Protein AF-A0AAE5CJ74-F1 (afdb_monomer)

Organism: Rhodococcus hoagii (NCBI:txid43767)

Structure (mmCIF, N/CA/C/O backbone):
data_AF-A0AAE5CJ74-F1
#
_entry.id   AF-A0AAE5CJ74-F1
#
loop_
_atom_site.group_PDB
_atom_site.id
_atom_site.type_symbol
_atom_site.label_atom_id
_atom_site.label_alt_id
_atom_site.label_comp_id
_atom_site.label_asym_id
_atom_site.label_entity_id
_atom_site.label_seq_id
_atom_site.pdbx_PDB_ins_code
_atom_site.Cartn_x
_atom_site.Cartn_y
_atom_site.Cartn_z
_atom_site.occupancy
_atom_site.B_iso_or_equiv
_atom_site.auth_seq_id
_atom_site.auth_comp_id
_atom_site.auth_asym_id
_atom_site.auth_atom_id
_atom_site.pdbx_PDB_model_num
ATOM 1 N N . MET A 1 1 ? -1.514 -23.977 -34.895 1.00 60.97 1 MET A N 1
ATOM 2 C CA . MET A 1 1 ? -0.714 -24.731 -33.903 1.00 60.97 1 MET A CA 1
ATOM 3 C C . MET A 1 1 ? -0.999 -24.120 -32.548 1.00 60.97 1 MET A C 1
ATOM 5 O O . MET A 1 1 ? -1.050 -22.900 -32.485 1.00 60.97 1 MET A O 1
ATOM 9 N N . ASN A 1 2 ? -1.220 -24.934 -31.517 1.00 76.56 2 ASN A N 1
ATOM 10 C CA . ASN A 1 2 ? -1.453 -24.447 -30.155 1.00 76.56 2 ASN A CA 1
ATOM 11 C C . ASN A 1 2 ? -0.167 -24.611 -29.342 1.00 76.56 2 ASN A C 1
ATOM 13 O O . ASN A 1 2 ? 0.556 -25.588 -29.551 1.00 76.56 2 ASN A O 1
ATOM 17 N N . ALA A 1 3 ? 0.101 -23.675 -28.431 1.00 85.88 3 ALA A N 1
ATOM 18 C CA . ALA A 1 3 ? 1.217 -23.802 -27.502 1.00 85.88 3 ALA A CA 1
ATOM 19 C C . ALA A 1 3 ? 1.031 -25.045 -26.611 1.00 85.88 3 ALA A C 1
ATOM 21 O O . ALA A 1 3 ? -0.088 -25.405 -26.243 1.00 85.88 3 ALA A O 1
ATOM 22 N N . ARG A 1 4 ? 2.137 -25.706 -26.266 1.00 88.38 4 ARG A N 1
ATOM 23 C CA . ARG A 1 4 ? 2.196 -26.858 -25.350 1.00 88.38 4 ARG A CA 1
ATOM 24 C C . ARG A 1 4 ? 1.999 -26.452 -23.891 1.00 88.38 4 ARG A C 1
ATOM 26 O O . ARG A 1 4 ? 1.594 -27.284 -23.088 1.00 88.38 4 ARG A O 1
ATOM 33 N N . LEU A 1 5 ? 2.322 -25.205 -23.557 1.00 83.38 5 LEU A N 1
ATOM 34 C CA . LEU A 1 5 ? 2.182 -24.634 -22.225 1.00 83.38 5 LEU A CA 1
ATOM 35 C C . LEU A 1 5 ? 1.714 -23.187 -22.347 1.00 83.38 5 LEU A C 1
ATOM 37 O O . LEU A 1 5 ? 2.268 -22.422 -23.135 1.00 83.38 5 LEU A O 1
ATOM 41 N N . ASP A 1 6 ? 0.725 -22.826 -21.538 1.00 75.88 6 ASP A N 1
ATOM 42 C CA . ASP A 1 6 ? 0.350 -21.437 -21.314 1.00 75.88 6 ASP A CA 1
ATOM 43 C C . ASP A 1 6 ? 1.195 -20.868 -20.164 1.00 75.88 6 ASP A C 1
ATOM 45 O O . ASP A 1 6 ? 0.984 -21.201 -18.995 1.00 75.88 6 ASP A O 1
ATOM 49 N N . PHE A 1 7 ? 2.186 -20.036 -20.499 1.00 69.75 7 PHE A N 1
ATOM 50 C CA . PHE A 1 7 ? 3.044 -19.379 -19.506 1.00 69.75 7 PHE A CA 1
ATOM 51 C C . PHE A 1 7 ? 2.300 -18.327 -18.671 1.00 69.75 7 PHE A C 1
ATOM 53 O O . PHE A 1 7 ? 2.786 -17.952 -17.604 1.00 69.75 7 PHE A O 1
ATOM 60 N N . PHE A 1 8 ? 1.132 -17.872 -19.127 1.00 62.34 8 PHE A N 1
ATOM 61 C CA . PHE A 1 8 ? 0.372 -16.798 -18.497 1.00 62.34 8 PHE A CA 1
ATOM 62 C C . PHE A 1 8 ? -0.742 -17.330 -17.590 1.00 62.34 8 PHE A C 1
ATOM 64 O O . PHE A 1 8 ? -0.982 -16.771 -16.524 1.00 62.34 8 PHE A O 1
ATOM 71 N N . GLY A 1 9 ? -1.368 -18.450 -17.957 1.00 61.50 9 GLY A N 1
ATOM 72 C CA . GLY A 1 9 ? -2.374 -19.134 -17.137 1.00 61.50 9 GLY A CA 1
ATOM 73 C C . GLY A 1 9 ? -1.809 -20.013 -16.012 1.00 61.50 9 GLY A C 1
ATOM 74 O O . GLY A 1 9 ? -2.573 -20.542 -15.205 1.00 61.50 9 GLY A O 1
ATOM 75 N N . ASN A 1 10 ? -0.486 -20.198 -15.932 1.00 76.56 10 ASN A N 1
ATOM 76 C CA . ASN A 1 10 ? 0.162 -21.027 -14.914 1.00 76.56 10 ASN A CA 1
ATOM 77 C C . ASN A 1 10 ? 0.883 -20.174 -13.854 1.00 76.56 10 ASN A C 1
ATOM 79 O O . ASN A 1 10 ? 1.782 -19.403 -14.173 1.00 76.56 10 ASN A O 1
ATOM 83 N N . ALA A 1 11 ? 0.547 -20.366 -12.573 1.00 69.06 11 ALA A N 1
ATOM 84 C CA . ALA A 1 11 ? 1.070 -19.550 -11.470 1.00 69.06 11 ALA A CA 1
ATOM 85 C C . ALA A 1 11 ? 2.607 -19.585 -11.331 1.00 69.06 11 ALA A C 1
ATOM 87 O O . ALA A 1 11 ? 3.240 -18.555 -11.084 1.00 69.06 11 ALA A O 1
ATOM 88 N N . THR A 1 12 ? 3.229 -20.755 -11.508 1.00 78.56 12 THR A N 1
ATOM 89 C CA . THR A 1 12 ? 4.692 -20.894 -11.453 1.00 78.56 12 THR A CA 1
ATOM 90 C C . THR A 1 12 ? 5.348 -20.193 -12.637 1.00 78.56 12 THR A C 1
ATOM 92 O O . THR A 1 12 ? 6.313 -19.449 -12.460 1.00 78.56 12 THR A O 1
ATOM 95 N N . ALA A 1 13 ? 4.802 -20.397 -13.835 1.00 72.31 13 ALA A N 1
ATOM 96 C CA . ALA A 1 13 ? 5.281 -19.785 -15.065 1.00 72.31 13 ALA A CA 1
ATOM 97 C C . ALA A 1 13 ? 5.159 -18.254 -15.037 1.00 72.31 13 ALA A C 1
ATOM 99 O O . ALA A 1 13 ? 6.113 -17.565 -15.397 1.00 72.31 13 ALA A O 1
ATOM 100 N N . ALA A 1 14 ? 4.047 -17.723 -14.524 1.00 66.19 14 ALA A N 1
ATOM 101 C CA . ALA A 1 14 ? 3.830 -16.291 -14.355 1.00 66.19 14 ALA A CA 1
ATOM 102 C C . ALA A 1 14 ? 4.864 -15.676 -13.398 1.00 66.19 14 ALA A C 1
ATOM 104 O O . ALA A 1 14 ? 5.502 -14.675 -13.726 1.00 66.19 14 ALA A O 1
ATOM 105 N N . LYS A 1 15 ? 5.108 -16.316 -12.244 1.00 71.69 15 LYS A N 1
ATOM 106 C CA . LYS A 1 15 ? 6.115 -15.850 -11.277 1.00 71.69 15 LYS A CA 1
ATOM 107 C C . LYS A 1 15 ? 7.536 -15.902 -11.845 1.00 71.69 15 LYS A C 1
ATOM 109 O O . LYS A 1 15 ? 8.309 -14.977 -11.626 1.00 71.69 15 LYS A O 1
ATOM 114 N N . PHE A 1 16 ? 7.886 -16.955 -12.579 1.00 78.31 16 PHE A N 1
ATOM 115 C CA . PHE A 1 16 ? 9.191 -17.061 -13.234 1.00 78.31 16 PHE A CA 1
ATOM 116 C C . PHE A 1 16 ? 9.371 -15.990 -14.320 1.00 78.31 16 PHE A C 1
ATOM 118 O O . PHE A 1 16 ? 10.374 -15.277 -14.324 1.00 78.31 16 PHE A O 1
ATOM 125 N N . THR A 1 17 ? 8.362 -15.817 -15.178 1.00 77.12 17 THR A N 1
ATOM 126 C CA . THR A 1 17 ? 8.355 -14.809 -16.249 1.00 77.12 17 THR A CA 1
ATOM 127 C C . THR A 1 17 ? 8.474 -13.397 -15.683 1.00 77.12 17 THR A C 1
ATOM 129 O O . THR A 1 17 ? 9.204 -12.590 -16.242 1.00 77.12 17 THR A O 1
ATOM 132 N N . LYS A 1 18 ? 7.869 -13.109 -14.521 1.00 73.12 18 LYS A N 1
ATOM 133 C CA . LYS A 1 18 ? 8.045 -11.829 -13.817 1.00 73.12 18 LYS A CA 1
ATOM 134 C C . LYS A 1 18 ? 9.518 -11.496 -13.558 1.00 73.12 18 LYS A C 1
ATOM 136 O O . LYS A 1 18 ? 9.943 -10.390 -13.864 1.00 73.12 18 LYS A O 1
ATOM 141 N N . TYR A 1 19 ? 10.306 -12.433 -13.029 1.00 79.56 19 TYR A N 1
ATOM 142 C CA . TYR A 1 19 ? 11.724 -12.174 -12.747 1.00 79.56 19 TYR A CA 1
ATOM 143 C C . TYR A 1 19 ? 12.553 -11.992 -14.022 1.00 79.56 19 TYR A C 1
ATOM 145 O O . TYR A 1 19 ? 13.453 -11.155 -14.060 1.00 79.56 19 TYR A O 1
ATOM 153 N N . ILE A 1 20 ? 12.220 -12.732 -15.081 1.00 83.06 20 ILE A N 1
ATOM 154 C CA . ILE A 1 20 ? 12.853 -12.570 -16.394 1.00 83.06 20 ILE A CA 1
ATOM 155 C C . ILE A 1 20 ? 12.487 -11.210 -17.012 1.00 83.06 20 ILE A C 1
ATOM 157 O O . ILE A 1 20 ? 13.368 -10.523 -17.526 1.00 83.06 20 ILE A O 1
ATOM 161 N N . ASN A 1 21 ? 11.229 -10.773 -16.908 1.00 79.44 21 ASN A N 1
ATOM 162 C CA . ASN A 1 21 ? 10.794 -9.436 -17.324 1.00 79.44 21 ASN A CA 1
ATOM 163 C C . ASN A 1 21 ? 11.565 -8.345 -16.569 1.00 79.44 21 ASN A C 1
ATOM 165 O O . ASN A 1 21 ? 12.066 -7.412 -17.193 1.00 79.44 21 ASN A O 1
ATOM 169 N N . SER A 1 22 ? 11.728 -8.482 -15.247 1.00 76.25 22 SER A N 1
ATOM 170 C CA . SER A 1 22 ? 12.514 -7.537 -14.444 1.00 76.25 22 SER A CA 1
ATOM 171 C C . SER A 1 22 ? 13.976 -7.464 -14.895 1.00 76.25 22 SER A C 1
ATOM 173 O O . SER A 1 22 ? 14.518 -6.368 -14.999 1.00 76.25 22 SER A O 1
ATOM 175 N N . ALA A 1 23 ? 14.604 -8.598 -15.227 1.00 81.62 23 ALA A N 1
ATOM 176 C CA . ALA A 1 23 ? 15.948 -8.604 -15.809 1.00 81.62 23 ALA A CA 1
ATOM 177 C C . ALA A 1 23 ? 15.987 -7.900 -17.181 1.00 81.62 23 ALA A C 1
ATOM 179 O O . ALA A 1 23 ? 16.937 -7.181 -17.480 1.00 81.62 23 ALA A O 1
ATOM 180 N N . GLY A 1 24 ? 14.936 -8.057 -17.992 1.00 86.31 24 GLY A N 1
ATOM 181 C CA . GLY A 1 24 ? 14.775 -7.348 -19.262 1.00 86.31 24 GLY A CA 1
ATOM 182 C C . GLY A 1 24 ? 14.674 -5.835 -19.111 1.00 86.31 24 GLY A C 1
ATOM 183 O O . GLY A 1 24 ? 15.292 -5.117 -19.894 1.00 86.31 24 GLY A O 1
ATOM 184 N N . LYS A 1 25 ? 13.971 -5.346 -18.081 1.00 81.50 25 LYS A N 1
ATOM 185 C CA . LYS A 1 25 ? 13.860 -3.907 -17.801 1.00 81.50 25 LYS A CA 1
ATOM 186 C C . LYS A 1 25 ? 15.222 -3.263 -17.534 1.00 81.50 25 LYS A C 1
ATOM 188 O O . LYS A 1 25 ? 15.514 -2.223 -18.107 1.00 81.50 25 LYS A O 1
ATOM 193 N N . VAL A 1 26 ? 16.084 -3.922 -16.754 1.00 84.56 26 VAL A N 1
ATOM 194 C CA . VAL A 1 26 ? 17.452 -3.434 -16.480 1.00 84.56 26 VAL A CA 1
ATOM 195 C C . VAL A 1 26 ? 18.244 -3.214 -17.775 1.00 84.56 26 VAL A C 1
ATOM 197 O O . VAL A 1 26 ? 18.991 -2.249 -17.890 1.00 84.56 26 VAL A O 1
ATOM 200 N N . ILE A 1 27 ? 18.068 -4.094 -18.762 1.00 90.94 27 ILE A N 1
ATOM 201 C CA . ILE A 1 27 ? 18.738 -3.988 -20.063 1.00 90.94 27 ILE A CA 1
ATOM 202 C C . ILE A 1 27 ? 18.091 -2.894 -20.922 1.00 90.94 27 ILE A C 1
ATOM 204 O O . ILE A 1 27 ? 18.805 -2.117 -21.557 1.00 90.94 27 ILE A O 1
ATOM 208 N N . GLY A 1 28 ? 16.758 -2.811 -20.923 1.00 87.19 28 GLY A N 1
ATOM 209 C CA . GLY A 1 28 ? 16.010 -1.777 -21.642 1.00 87.19 28 GLY A CA 1
ATOM 210 C C . GLY A 1 28 ? 16.375 -0.358 -21.199 1.00 87.19 28 GLY A C 1
ATOM 211 O O . GLY A 1 28 ? 16.544 0.508 -22.050 1.00 87.19 28 GLY A O 1
ATOM 212 N N . ASP A 1 29 ? 16.593 -0.158 -19.897 1.00 86.19 29 ASP A N 1
ATOM 213 C CA . ASP A 1 29 ? 16.945 1.135 -19.293 1.00 86.19 29 ASP A CA 1
ATOM 214 C C . ASP A 1 29 ? 18.462 1.456 -19.376 1.00 86.19 29 ASP A C 1
ATOM 216 O O . ASP A 1 29 ? 18.916 2.482 -18.868 1.00 86.19 29 ASP A O 1
ATOM 220 N N . SER A 1 30 ? 19.270 0.581 -19.989 1.00 93.38 30 SER A N 1
ATOM 221 C CA . SER A 1 30 ? 20.724 0.762 -20.109 1.00 93.38 30 SER A CA 1
ATOM 222 C C . SER A 1 30 ? 21.128 1.753 -21.211 1.00 93.38 30 SER A C 1
ATOM 224 O O . SER A 1 30 ? 20.334 2.153 -22.061 1.00 93.38 30 SER A O 1
ATOM 226 N N . THR A 1 31 ? 22.414 2.110 -21.253 1.00 95.12 31 THR A N 1
ATOM 227 C CA . THR A 1 31 ? 23.004 2.958 -22.305 1.00 95.12 31 THR A CA 1
ATOM 228 C C . THR A 1 31 ? 23.254 2.216 -23.627 1.00 95.12 31 THR A C 1
ATOM 230 O O . THR A 1 31 ? 23.760 2.816 -24.581 1.00 95.12 31 THR A O 1
ATOM 233 N N . LEU A 1 32 ? 22.928 0.919 -23.721 1.00 97.19 32 LEU A N 1
ATOM 234 C CA . LEU A 1 32 ? 23.043 0.144 -24.958 1.00 97.19 32 LEU A CA 1
ATOM 235 C C . LEU A 1 32 ? 21.953 0.591 -25.953 1.00 97.19 32 LEU A C 1
ATOM 237 O O . LEU A 1 32 ? 20.771 0.504 -25.616 1.00 97.19 32 LEU A O 1
ATOM 241 N N . PRO A 1 33 ? 22.293 1.018 -27.188 1.00 97.00 33 PRO A N 1
ATOM 242 C CA . PRO A 1 33 ? 21.307 1.565 -28.120 1.00 97.00 33 PRO A CA 1
ATOM 243 C C . PRO A 1 33 ? 20.131 0.617 -28.384 1.00 97.00 33 PRO A C 1
ATOM 245 O O . PRO A 1 33 ? 20.340 -0.551 -28.715 1.00 97.00 33 PRO A O 1
ATOM 248 N N . ALA A 1 34 ? 18.899 1.128 -28.292 1.00 93.25 34 ALA A N 1
ATOM 249 C CA . ALA A 1 34 ? 17.673 0.337 -28.449 1.00 93.25 34 ALA A CA 1
ATOM 250 C C . ALA A 1 34 ? 17.612 -0.423 -29.788 1.00 93.25 34 ALA A C 1
ATOM 252 O O . ALA A 1 34 ? 17.198 -1.580 -29.832 1.00 93.25 34 ALA A O 1
ATOM 253 N N . THR A 1 35 ? 18.107 0.185 -30.870 1.00 94.88 35 THR A N 1
ATOM 254 C CA . THR A 1 35 ? 18.226 -0.467 -32.184 1.00 94.88 35 THR A CA 1
ATOM 255 C C . THR A 1 35 ? 19.145 -1.687 -32.126 1.00 94.88 35 THR A C 1
ATOM 257 O O . THR A 1 35 ? 18.757 -2.771 -32.555 1.00 94.88 35 THR A O 1
ATOM 260 N N . THR A 1 36 ? 20.329 -1.559 -31.517 1.00 97.94 36 THR A N 1
ATOM 261 C CA . THR A 1 36 ? 21.251 -2.683 -31.287 1.00 97.94 36 THR A CA 1
ATOM 262 C C . THR A 1 36 ? 20.586 -3.779 -30.461 1.00 97.94 36 THR A C 1
ATOM 264 O O . THR A 1 36 ? 20.736 -4.956 -30.790 1.00 97.94 36 THR A O 1
ATOM 267 N N . GLN A 1 37 ? 19.814 -3.418 -29.428 1.00 97.88 37 GLN A N 1
ATOM 268 C CA . GLN A 1 37 ? 19.102 -4.402 -28.615 1.00 97.88 37 GLN A CA 1
ATOM 269 C C . GLN A 1 37 ? 18.134 -5.243 -29.461 1.00 97.88 37 GLN A C 1
ATOM 271 O O . GLN A 1 37 ? 18.162 -6.473 -29.387 1.00 97.88 37 GLN A O 1
ATOM 276 N N . GLU A 1 38 ? 17.315 -4.612 -30.305 1.00 96.38 38 GLU A N 1
ATOM 277 C CA . GLU A 1 38 ? 16.374 -5.336 -31.168 1.00 96.38 38 GLU A CA 1
ATOM 278 C C . GLU A 1 38 ? 17.082 -6.197 -32.222 1.00 96.38 38 GLU A C 1
ATOM 280 O O . GLU A 1 38 ? 16.714 -7.357 -32.420 1.00 96.38 38 GLU A O 1
ATOM 285 N N . LEU A 1 39 ? 18.158 -5.700 -32.843 1.00 98.31 39 LEU A N 1
ATOM 286 C CA . LEU A 1 39 ? 18.950 -6.482 -33.803 1.00 98.31 39 LEU A CA 1
ATOM 287 C C . LEU A 1 39 ? 19.534 -7.755 -33.170 1.00 98.31 39 LEU A C 1
ATOM 289 O O . LEU A 1 39 ? 19.467 -8.836 -33.764 1.00 98.31 39 LEU A O 1
ATOM 293 N N . VAL A 1 40 ? 20.065 -7.644 -31.949 1.00 98.44 40 VAL A N 1
ATOM 294 C CA . VAL A 1 40 ? 20.588 -8.770 -31.162 1.00 98.44 40 VAL A CA 1
ATOM 295 C C . VAL A 1 40 ? 19.479 -9.770 -30.841 1.00 98.44 40 VAL A C 1
ATOM 297 O O . VAL A 1 40 ? 19.650 -10.974 -31.071 1.00 98.44 40 VAL A O 1
ATOM 300 N N . LYS A 1 41 ? 18.317 -9.291 -30.371 1.00 98.50 41 LYS A N 1
ATOM 301 C CA . LYS A 1 41 ? 17.169 -10.152 -30.055 1.00 98.50 41 LYS A CA 1
ATOM 302 C C . LYS A 1 41 ? 16.697 -10.923 -31.289 1.00 98.50 41 LYS A C 1
ATOM 304 O O . LYS A 1 41 ? 16.526 -12.146 -31.230 1.00 98.50 41 LYS A O 1
ATOM 309 N N . ILE A 1 42 ? 16.556 -10.238 -32.426 1.00 98.62 42 ILE A N 1
ATOM 310 C CA . ILE A 1 42 ? 16.179 -10.845 -33.709 1.00 98.62 42 ILE A CA 1
ATOM 311 C C . ILE A 1 42 ? 17.212 -11.897 -34.117 1.00 98.62 42 ILE A C 1
ATOM 313 O O . ILE A 1 42 ? 16.835 -13.032 -34.429 1.00 98.62 42 ILE A O 1
ATOM 317 N N . ARG A 1 43 ? 18.512 -11.571 -34.079 1.00 98.62 43 ARG A N 1
ATOM 318 C CA . ARG A 1 43 ? 19.559 -12.488 -34.543 1.00 98.62 43 ARG A CA 1
ATOM 319 C C . ARG A 1 43 ? 19.658 -13.744 -33.684 1.00 98.62 43 ARG A C 1
ATOM 321 O O . ARG A 1 43 ? 19.689 -14.848 -34.229 1.00 98.62 43 ARG A O 1
ATOM 328 N N . ALA A 1 44 ? 19.649 -13.605 -32.361 1.00 98.56 44 ALA A N 1
ATOM 329 C CA . ALA A 1 44 ? 19.646 -14.752 -31.456 1.00 98.56 44 ALA A CA 1
ATOM 330 C C . ALA A 1 44 ? 18.411 -15.644 -31.671 1.00 98.56 44 ALA A C 1
ATOM 332 O O . ALA A 1 44 ? 18.516 -16.874 -31.651 1.00 98.56 44 ALA A O 1
ATOM 333 N N . SER A 1 45 ? 17.244 -15.038 -31.913 1.00 98.50 45 SER A N 1
ATOM 334 C CA . SER A 1 45 ? 15.992 -15.755 -32.196 1.00 98.50 45 SER A CA 1
ATOM 335 C C . SER A 1 45 ? 16.052 -16.538 -33.506 1.00 98.50 45 SER A C 1
ATOM 337 O O . SER A 1 45 ? 15.639 -17.697 -33.540 1.00 98.50 45 SER A O 1
ATOM 339 N N . GLN A 1 46 ? 16.637 -15.952 -34.558 1.00 98.19 46 GLN A N 1
ATOM 340 C CA . GLN A 1 46 ? 16.861 -16.623 -35.843 1.00 98.19 46 GLN A CA 1
ATOM 341 C C . GLN A 1 46 ? 17.775 -17.846 -35.701 1.00 98.19 46 GLN A C 1
ATOM 343 O O . GLN A 1 46 ? 17.471 -18.897 -36.258 1.00 98.19 46 GLN A O 1
ATOM 348 N N . ILE A 1 47 ? 18.872 -17.730 -34.943 1.00 97.31 47 ILE A N 1
ATOM 349 C CA . ILE A 1 47 ? 19.811 -18.842 -34.715 1.00 97.31 47 ILE A CA 1
ATOM 350 C C . ILE A 1 47 ? 19.128 -19.992 -33.969 1.00 97.31 47 ILE A C 1
ATOM 352 O O . ILE A 1 47 ? 19.317 -21.150 -34.325 1.00 97.31 47 ILE A O 1
ATOM 356 N N . ASN A 1 48 ? 18.320 -19.671 -32.956 1.00 97.44 48 ASN A N 1
ATOM 357 C CA . ASN A 1 48 ? 17.612 -20.663 -32.147 1.00 97.44 48 ASN A CA 1
ATOM 358 C C . ASN A 1 48 ? 16.329 -21.204 -32.806 1.00 97.44 48 ASN A C 1
ATOM 360 O O . ASN A 1 48 ? 15.698 -22.104 -32.256 1.00 97.44 48 ASN A O 1
ATOM 364 N N . GLY A 1 49 ? 15.896 -20.637 -33.936 1.00 96.94 49 GLY A N 1
ATOM 365 C CA . GLY A 1 49 ? 14.629 -20.994 -34.577 1.00 96.94 49 GLY A CA 1
ATOM 366 C C . GLY A 1 49 ? 13.379 -20.607 -33.770 1.00 96.94 49 GLY A C 1
ATOM 367 O O . GLY A 1 49 ? 12.335 -21.240 -33.934 1.00 96.94 49 GLY A O 1
ATOM 368 N N . CYS A 1 50 ? 13.444 -19.58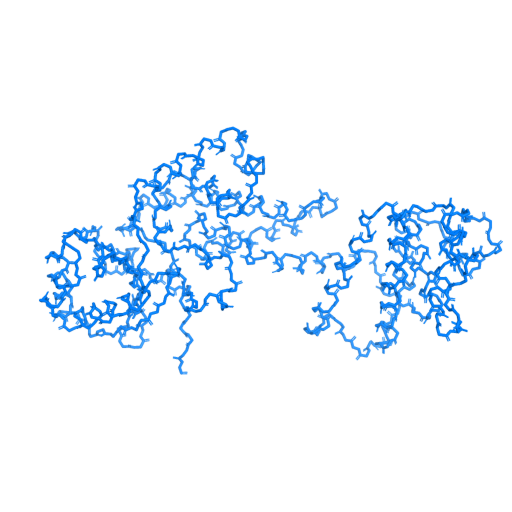7 -32.899 1.00 97.94 50 CYS A N 1
ATOM 369 C CA . CYS A 1 50 ? 12.265 -19.107 -32.165 1.00 97.94 50 CYS A CA 1
ATOM 370 C C . CYS A 1 50 ? 11.382 -18.224 -33.061 1.00 97.94 50 CYS A C 1
ATOM 372 O O . CYS A 1 50 ? 11.520 -17.002 -33.069 1.00 97.94 50 CYS A O 1
ATOM 374 N N . GLY A 1 51 ? 10.429 -18.828 -33.779 1.00 96.50 51 GLY A N 1
ATOM 375 C CA . GLY A 1 51 ? 9.524 -18.085 -34.666 1.00 96.50 51 GLY A CA 1
ATOM 376 C C . GLY A 1 51 ? 8.717 -16.991 -33.956 1.00 96.50 51 GLY A C 1
ATOM 377 O O . GLY A 1 51 ? 8.557 -15.904 -34.500 1.00 96.50 51 GLY A O 1
ATOM 378 N N . PHE A 1 52 ? 8.239 -17.252 -32.737 1.00 94.50 52 PHE A N 1
ATOM 379 C CA . PHE A 1 52 ? 7.490 -16.273 -31.940 1.00 94.50 52 PHE A CA 1
ATOM 380 C C . PHE A 1 52 ? 8.339 -15.059 -31.551 1.00 94.50 52 PHE A C 1
ATOM 382 O O . PHE A 1 52 ? 7.915 -13.926 -31.743 1.00 94.50 52 PHE A O 1
ATOM 389 N N . CYS A 1 53 ? 9.557 -15.295 -31.064 1.00 96.19 53 CYS A N 1
ATOM 390 C CA . CYS A 1 53 ? 10.486 -14.238 -30.679 1.00 96.19 53 CYS A CA 1
ATOM 391 C C . CYS A 1 53 ? 10.918 -13.417 -31.908 1.00 96.19 53 CYS A C 1
ATOM 393 O O . CYS A 1 53 ? 10.984 -12.193 -31.855 1.00 96.19 53 CYS A O 1
ATOM 395 N N . THR A 1 54 ? 11.150 -14.077 -33.052 1.00 97.81 54 THR A N 1
ATOM 396 C CA . THR A 1 54 ? 11.424 -13.387 -34.319 1.00 97.81 54 THR A CA 1
ATOM 397 C C . THR A 1 54 ? 10.240 -12.531 -34.772 1.00 97.81 54 THR A C 1
ATOM 399 O O . THR A 1 54 ? 10.463 -11.391 -35.165 1.00 97.81 54 THR A O 1
ATOM 402 N N . ASP A 1 55 ? 9.003 -13.036 -34.701 1.00 96.50 55 ASP A N 1
ATOM 403 C CA . ASP A 1 55 ? 7.792 -12.260 -35.016 1.00 96.50 55 ASP A CA 1
ATOM 404 C C . ASP A 1 55 ? 7.665 -11.027 -34.113 1.00 96.50 55 ASP A C 1
ATOM 406 O O . ASP A 1 55 ? 7.483 -9.916 -34.610 1.00 96.50 55 ASP A O 1
ATOM 410 N N . MET A 1 56 ? 7.835 -11.220 -32.803 1.00 94.06 56 MET A N 1
ATOM 411 C CA . MET A 1 56 ? 7.735 -10.163 -31.803 1.00 94.06 56 MET A CA 1
ATOM 412 C C . MET A 1 56 ? 8.745 -9.041 -32.042 1.00 94.06 56 MET A C 1
ATOM 414 O O . MET A 1 56 ? 8.362 -7.913 -32.343 1.00 94.06 56 MET A O 1
ATOM 418 N N . HIS A 1 57 ? 10.037 -9.365 -31.979 1.00 95.88 57 HIS A N 1
ATOM 419 C CA . HIS A 1 57 ? 11.099 -8.360 -32.032 1.00 95.88 57 HIS A CA 1
ATOM 420 C C . HIS A 1 57 ? 11.193 -7.685 -33.402 1.00 95.88 57 HIS A C 1
ATOM 422 O O . HIS A 1 57 ? 11.531 -6.511 -33.496 1.00 95.88 57 HIS A O 1
ATOM 428 N N . THR A 1 58 ? 10.813 -8.377 -34.483 1.00 96.81 58 THR A N 1
ATOM 429 C CA . THR A 1 58 ? 10.723 -7.736 -35.805 1.00 96.81 58 THR A CA 1
ATOM 430 C C . THR A 1 58 ? 9.602 -6.695 -35.845 1.00 96.81 58 THR A C 1
ATOM 432 O O . THR A 1 58 ? 9.792 -5.617 -36.408 1.00 96.81 58 THR A O 1
ATOM 435 N N . LYS A 1 59 ? 8.434 -6.993 -35.256 1.00 95.38 59 LYS A N 1
ATOM 436 C CA . LYS A 1 59 ? 7.294 -6.065 -35.206 1.00 95.38 59 LYS A CA 1
ATOM 437 C C . LYS A 1 59 ? 7.547 -4.894 -34.258 1.00 95.38 59 LYS A C 1
ATOM 439 O O . LYS A 1 59 ? 7.217 -3.771 -34.628 1.00 95.38 59 LYS A O 1
ATOM 444 N N . ASP A 1 60 ? 8.156 -5.135 -33.099 1.00 92.88 60 ASP A N 1
ATOM 445 C CA . ASP A 1 60 ? 8.539 -4.072 -32.161 1.00 92.88 60 ASP A CA 1
ATOM 446 C C . ASP A 1 60 ? 9.584 -3.138 -32.780 1.00 92.88 60 ASP A C 1
ATOM 448 O O . ASP A 1 60 ? 9.400 -1.922 -32.775 1.00 92.88 60 ASP A O 1
ATOM 452 N N . ALA A 1 61 ? 10.625 -3.684 -33.415 1.00 94.88 61 ALA A N 1
ATOM 453 C CA . ALA A 1 61 ? 11.630 -2.881 -34.106 1.00 94.88 61 ALA A CA 1
ATOM 454 C C . ALA A 1 61 ? 11.022 -2.051 -35.249 1.00 94.88 61 ALA A C 1
ATOM 456 O O . ALA A 1 61 ? 11.310 -0.860 -35.376 1.00 94.88 61 ALA A O 1
ATOM 457 N N . ALA A 1 62 ? 10.147 -2.651 -36.064 1.00 96.06 62 ALA A N 1
ATOM 458 C CA . ALA A 1 62 ? 9.445 -1.934 -37.128 1.00 96.06 62 ALA A CA 1
ATOM 459 C C . ALA A 1 62 ? 8.553 -0.811 -36.572 1.00 96.06 62 ALA A C 1
ATOM 461 O O . ALA A 1 62 ? 8.521 0.282 -37.135 1.00 96.06 62 ALA A O 1
ATOM 462 N N . HIS A 1 63 ? 7.856 -1.060 -35.458 1.00 92.19 63 HIS A N 1
ATOM 463 C CA . HIS A 1 63 ? 7.053 -0.051 -34.769 1.00 92.19 63 HIS A CA 1
ATOM 464 C C . HIS A 1 63 ? 7.915 1.105 -34.238 1.00 92.19 63 HIS A C 1
ATOM 466 O O . HIS A 1 63 ? 7.531 2.263 -34.374 1.00 92.19 63 HIS A O 1
ATOM 472 N N . ALA A 1 64 ? 9.115 0.802 -33.735 1.00 90.12 64 ALA A N 1
ATOM 473 C CA . ALA A 1 64 ? 10.110 1.782 -33.300 1.00 90.12 64 ALA A CA 1
ATOM 474 C C . ALA A 1 64 ? 10.837 2.505 -34.458 1.00 90.12 64 ALA A C 1
ATOM 476 O O . ALA A 1 64 ? 11.713 3.334 -34.216 1.00 90.12 64 ALA A O 1
ATOM 477 N N . GLY A 1 65 ? 10.477 2.224 -35.717 1.00 94.00 65 GLY A N 1
ATOM 478 C CA . GLY A 1 65 ? 10.978 2.933 -36.896 1.00 94.00 65 GLY A CA 1
ATOM 479 C C . GLY A 1 65 ? 12.140 2.260 -37.631 1.00 94.00 65 GLY A C 1
ATOM 480 O O . GLY A 1 65 ? 12.699 2.869 -38.546 1.00 94.00 65 GLY A O 1
ATOM 481 N N . GLU A 1 66 ? 12.508 1.020 -37.293 1.00 97.44 66 GLU A N 1
ATOM 482 C CA . GLU A 1 66 ? 13.517 0.286 -38.062 1.00 97.44 66 GLU A CA 1
ATOM 483 C C . GLU A 1 66 ? 13.043 -0.053 -39.478 1.00 97.44 66 GLU A C 1
ATOM 485 O O . GLU A 1 66 ? 11.885 -0.395 -39.736 1.00 97.44 66 GLU A O 1
ATOM 490 N N . SER A 1 67 ? 13.972 0.020 -40.431 1.00 97.50 67 SER A N 1
ATOM 491 C CA . SER A 1 67 ? 13.633 -0.183 -41.841 1.00 97.50 67 SER A CA 1
ATOM 492 C C . SER A 1 67 ? 13.421 -1.661 -42.172 1.00 97.50 67 SER A C 1
ATOM 494 O O . SER A 1 67 ? 14.196 -2.527 -41.760 1.00 97.50 67 SER A O 1
ATOM 496 N N . ALA A 1 68 ? 12.451 -1.949 -43.045 1.00 97.56 68 ALA A N 1
ATOM 497 C CA . ALA A 1 68 ? 12.232 -3.301 -43.561 1.00 97.56 68 ALA A CA 1
ATOM 498 C C . ALA A 1 68 ? 13.495 -3.900 -44.212 1.00 97.56 68 ALA A C 1
ATOM 500 O O . ALA A 1 68 ? 13.745 -5.097 -44.092 1.00 97.56 68 ALA A O 1
ATOM 501 N N . LEU A 1 69 ? 14.318 -3.072 -44.871 1.00 97.81 69 LEU A N 1
ATOM 502 C CA . LEU A 1 69 ? 15.584 -3.510 -45.462 1.00 97.81 69 LEU A CA 1
ATOM 503 C C . LEU A 1 69 ? 16.539 -4.063 -44.397 1.00 97.81 69 LEU A C 1
ATOM 505 O O . LEU A 1 69 ? 17.050 -5.169 -44.558 1.00 97.81 69 LEU A O 1
ATOM 509 N N . ARG A 1 70 ? 16.758 -3.318 -43.306 1.00 97.69 70 ARG A N 1
ATOM 510 C CA . ARG A 1 70 ? 17.630 -3.747 -42.201 1.00 97.69 70 ARG A CA 1
ATOM 511 C C . ARG A 1 70 ? 17.088 -5.005 -41.530 1.00 97.69 70 ARG A C 1
ATOM 513 O O . ARG A 1 70 ? 17.834 -5.971 -41.407 1.00 97.69 70 ARG A O 1
ATOM 520 N N . LEU A 1 71 ? 15.794 -5.044 -41.204 1.00 97.81 71 LEU A N 1
ATOM 521 C CA . LEU A 1 71 ? 15.149 -6.203 -40.570 1.00 97.81 71 LEU A CA 1
ATOM 522 C C . LEU A 1 71 ? 15.291 -7.486 -41.407 1.00 97.81 71 LEU A C 1
ATOM 524 O O . LEU A 1 71 ? 15.664 -8.536 -40.882 1.00 97.81 71 LEU A O 1
ATOM 528 N N . ASN A 1 72 ? 15.087 -7.393 -42.725 1.00 97.44 72 ASN A N 1
ATOM 529 C CA . ASN A 1 72 ? 15.248 -8.526 -43.641 1.00 97.44 72 ASN A CA 1
ATOM 530 C C . ASN A 1 72 ? 16.710 -8.989 -43.772 1.00 97.44 72 ASN A C 1
ATOM 532 O O . ASN A 1 72 ? 16.962 -10.166 -44.031 1.00 97.44 72 ASN A O 1
ATOM 536 N N . LEU A 1 73 ? 17.678 -8.084 -43.596 1.00 98.19 73 LEU A N 1
ATOM 537 C CA . LEU A 1 73 ? 19.104 -8.373 -43.758 1.00 98.19 73 LEU A CA 1
ATOM 538 C C . LEU A 1 73 ? 19.813 -8.811 -42.471 1.00 98.19 73 LEU A C 1
ATOM 540 O O . LEU A 1 73 ? 20.964 -9.235 -42.560 1.00 98.19 73 LEU A O 1
ATOM 544 N N . VAL A 1 74 ? 19.157 -8.806 -41.301 1.00 98.31 74 VAL A N 1
ATOM 545 C CA . VAL A 1 74 ? 19.772 -9.270 -40.034 1.00 98.31 74 VAL A CA 1
ATOM 546 C C . VAL A 1 74 ? 20.315 -10.696 -40.157 1.00 98.31 74 VAL A C 1
ATOM 548 O O . VAL A 1 74 ? 21.392 -11.004 -39.652 1.00 98.31 74 VAL A O 1
ATOM 551 N N . ALA A 1 75 ? 19.619 -11.573 -40.887 1.00 97.06 75 ALA A N 1
ATOM 552 C CA . ALA A 1 75 ? 20.060 -12.955 -41.079 1.00 97.06 75 ALA A CA 1
ATOM 553 C C . ALA A 1 75 ? 21.347 -13.086 -41.916 1.00 97.06 75 ALA A C 1
ATOM 555 O O . ALA A 1 75 ? 22.055 -14.088 -41.795 1.00 97.06 75 ALA A O 1
ATOM 556 N N . ALA A 1 76 ? 21.642 -12.077 -42.740 1.00 97.62 76 ALA A N 1
ATOM 557 C CA . ALA A 1 76 ? 22.758 -12.013 -43.681 1.00 97.62 76 ALA A CA 1
ATOM 558 C C . ALA A 1 76 ? 23.691 -10.821 -43.387 1.00 97.62 76 ALA A C 1
ATOM 560 O O . ALA A 1 76 ? 24.352 -10.299 -44.285 1.00 97.62 76 ALA A O 1
ATOM 561 N N . TRP A 1 77 ? 23.747 -10.382 -42.125 1.00 98.12 77 TRP A N 1
ATOM 562 C CA . TRP A 1 77 ? 24.384 -9.126 -41.726 1.00 98.12 77 TRP A CA 1
ATOM 563 C C . TRP A 1 77 ? 25.861 -9.005 -42.131 1.00 98.12 77 TRP A C 1
ATOM 565 O O . TRP A 1 77 ? 26.326 -7.900 -42.399 1.00 98.12 77 TRP A O 1
ATOM 575 N N . ARG A 1 78 ? 26.597 -10.124 -42.227 1.00 97.50 78 ARG A N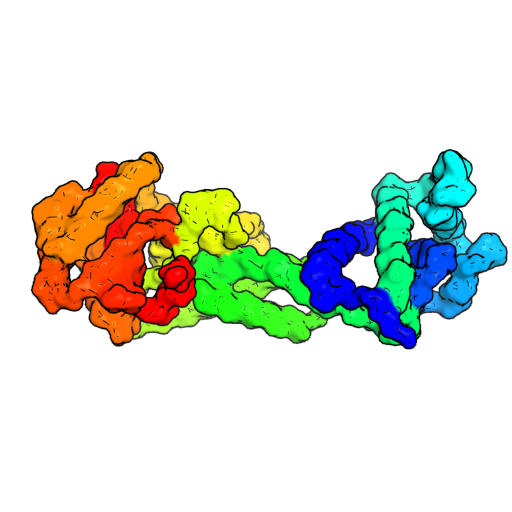 1
ATOM 576 C CA . ARG A 1 78 ? 28.032 -10.134 -42.571 1.00 97.50 78 ARG A CA 1
ATOM 577 C C . ARG A 1 78 ? 28.313 -9.489 -43.930 1.00 97.50 78 ARG A C 1
ATOM 579 O O . ARG A 1 78 ? 29.253 -8.706 -44.028 1.00 97.50 78 ARG A O 1
ATOM 586 N N . GLU A 1 79 ? 27.451 -9.721 -44.914 1.00 96.81 79 GLU A N 1
ATOM 587 C CA . GLU A 1 79 ? 27.572 -9.162 -46.271 1.00 96.81 79 GLU A CA 1
ATOM 588 C C . GLU A 1 79 ? 26.753 -7.872 -46.462 1.00 96.81 79 GLU A C 1
ATOM 590 O O . GLU A 1 79 ? 26.849 -7.201 -47.488 1.00 96.81 79 GLU A O 1
ATOM 595 N N . ALA A 1 80 ? 25.920 -7.511 -45.484 1.00 97.00 80 ALA A N 1
ATOM 596 C CA . ALA A 1 80 ? 25.046 -6.352 -45.571 1.00 97.00 80 ALA A CA 1
ATOM 597 C C . ALA A 1 80 ? 25.778 -5.061 -45.170 1.00 97.00 80 ALA A C 1
ATOM 599 O O . ALA A 1 80 ? 26.355 -4.958 -44.087 1.00 97.00 80 ALA A O 1
ATOM 600 N N . THR A 1 81 ? 25.687 -4.038 -46.019 1.00 97.12 81 THR A N 1
ATOM 601 C CA . THR A 1 81 ? 26.324 -2.722 -45.816 1.00 97.12 81 THR A CA 1
ATOM 602 C C . THR A 1 81 ? 25.504 -1.760 -44.954 1.00 97.12 81 THR A C 1
ATOM 604 O O . THR A 1 81 ? 25.934 -0.642 -44.694 1.00 97.12 81 THR A O 1
ATOM 607 N N . VAL A 1 82 ? 24.308 -2.170 -44.526 1.00 97.56 82 VAL A N 1
ATOM 608 C CA . VAL A 1 82 ? 23.337 -1.314 -43.823 1.00 97.56 82 VAL A CA 1
ATOM 609 C C . VAL A 1 82 ? 23.512 -1.290 -42.302 1.00 97.56 82 VAL A C 1
ATOM 611 O O . VAL A 1 82 ? 22.739 -0.610 -41.632 1.00 97.56 82 VAL A O 1
ATOM 614 N N . PHE A 1 83 ? 24.484 -2.033 -41.762 1.00 98.25 83 PHE A N 1
ATOM 615 C CA . PHE A 1 83 ? 24.781 -2.112 -40.329 1.00 98.25 83 PHE A CA 1
ATOM 616 C C . PHE A 1 83 ? 26.097 -1.408 -40.007 1.00 98.25 83 PHE A C 1
ATOM 618 O O . PHE A 1 83 ? 27.077 -1.561 -40.737 1.00 98.25 83 PHE A O 1
ATOM 625 N N . THR A 1 84 ? 26.124 -0.666 -38.902 1.00 98.38 84 THR A N 1
ATOM 626 C CA . THR A 1 84 ? 27.337 0.005 -38.407 1.00 98.38 84 THR A CA 1
ATOM 627 C C . THR A 1 84 ? 28.349 -1.001 -37.858 1.00 98.38 84 THR A C 1
ATOM 629 O O . THR A 1 84 ? 27.983 -2.117 -37.494 1.00 98.38 84 THR A O 1
ATOM 632 N N . ASP A 1 85 ? 29.619 -0.614 -37.731 1.00 98.50 85 ASP A N 1
ATOM 633 C CA . ASP A 1 85 ? 30.642 -1.505 -37.166 1.00 98.50 85 ASP A CA 1
ATOM 634 C C . ASP A 1 85 ? 30.324 -1.943 -35.724 1.00 98.50 85 ASP A C 1
ATOM 636 O O . ASP A 1 85 ? 30.554 -3.098 -35.369 1.00 98.50 85 ASP A O 1
ATOM 640 N N . ALA A 1 86 ? 29.716 -1.060 -34.924 1.00 98.44 86 ALA A N 1
ATOM 641 C CA . ALA A 1 86 ? 29.253 -1.383 -33.575 1.00 98.44 86 ALA A CA 1
ATOM 642 C C . ALA A 1 86 ? 28.129 -2.437 -33.592 1.00 98.44 86 ALA A C 1
ATOM 644 O O . ALA A 1 86 ? 28.187 -3.426 -32.861 1.00 98.44 86 ALA A O 1
ATOM 645 N N . GLU A 1 87 ? 27.130 -2.279 -34.468 1.00 98.56 87 GLU A N 1
ATOM 646 C CA . GLU A 1 87 ? 26.052 -3.266 -34.645 1.00 98.56 87 GLU A CA 1
ATOM 647 C C . GLU A 1 87 ? 26.602 -4.611 -35.134 1.00 98.56 87 GLU A C 1
ATOM 649 O O . GLU A 1 87 ? 26.195 -5.664 -34.648 1.00 98.56 87 GLU A O 1
ATOM 654 N N . ARG A 1 88 ? 27.565 -4.588 -36.061 1.00 98.69 88 ARG A N 1
ATOM 655 C CA . ARG A 1 88 ? 28.246 -5.785 -36.574 1.00 98.69 88 ARG A CA 1
ATOM 656 C C . ARG A 1 88 ? 29.010 -6.513 -35.465 1.00 98.69 88 ARG A C 1
ATOM 658 O O . ARG A 1 88 ? 28.894 -7.732 -35.364 1.00 98.69 88 ARG A O 1
ATOM 665 N N . ALA A 1 89 ? 29.723 -5.784 -34.605 1.00 98.62 89 ALA A N 1
ATOM 666 C CA . ALA A 1 89 ? 30.401 -6.360 -33.445 1.00 98.62 89 ALA A CA 1
ATOM 667 C C . ALA A 1 89 ? 29.406 -6.982 -32.445 1.00 98.62 89 ALA A C 1
ATOM 669 O O . ALA A 1 89 ? 29.629 -8.094 -31.965 1.00 98.62 89 ALA A O 1
ATOM 670 N N . ALA A 1 90 ? 28.270 -6.322 -32.186 1.00 98.69 90 ALA A N 1
ATOM 671 C CA . ALA A 1 90 ? 27.216 -6.868 -31.328 1.00 98.69 90 ALA A CA 1
ATOM 672 C C . ALA A 1 90 ? 26.564 -8.130 -31.921 1.00 98.69 90 ALA A C 1
ATOM 674 O O . ALA A 1 90 ? 26.337 -9.107 -31.202 1.00 98.69 90 ALA A O 1
ATOM 675 N N . LEU A 1 91 ? 26.294 -8.146 -33.230 1.00 98.69 91 LEU A N 1
ATOM 676 C CA . LEU A 1 91 ? 25.748 -9.307 -33.941 1.00 98.69 91 LEU A CA 1
ATOM 677 C C . LEU A 1 91 ? 26.725 -10.490 -33.939 1.00 98.69 91 LEU A C 1
ATOM 679 O O . LEU A 1 91 ? 26.300 -11.633 -33.762 1.00 98.69 91 LEU A O 1
ATOM 683 N N . GLU A 1 92 ? 28.026 -10.234 -34.076 1.00 98.06 92 GLU A N 1
ATOM 684 C CA . GLU A 1 92 ? 29.056 -11.267 -33.985 1.00 98.06 92 GLU A CA 1
ATOM 685 C C . GLU A 1 92 ? 29.155 -11.871 -32.582 1.00 98.06 92 GLU A C 1
ATOM 687 O O . GLU A 1 92 ? 29.114 -13.096 -32.438 1.00 98.06 92 GLU A O 1
ATOM 692 N N . LEU A 1 93 ? 29.199 -11.026 -31.546 1.00 98.06 93 LEU A N 1
ATOM 693 C CA . LEU A 1 93 ? 29.178 -11.484 -30.158 1.00 98.06 93 LEU A CA 1
ATOM 694 C C . LEU A 1 93 ? 27.902 -12.284 -29.856 1.00 98.06 93 LEU A C 1
ATOM 696 O O . LEU A 1 93 ? 27.957 -13.316 -29.191 1.00 98.06 93 LEU A O 1
ATOM 700 N N . THR A 1 94 ? 26.763 -11.858 -30.405 1.00 98.25 94 THR A N 1
ATOM 701 C CA . THR A 1 94 ? 25.478 -12.564 -30.287 1.00 98.25 94 THR A CA 1
ATOM 702 C C . THR A 1 94 ? 25.519 -13.949 -30.915 1.00 98.25 94 THR A C 1
ATOM 704 O O . THR A 1 94 ? 25.000 -14.898 -30.325 1.00 98.25 94 THR A O 1
ATOM 707 N N . GLU A 1 95 ? 26.130 -14.097 -32.094 1.00 96.56 95 GLU A N 1
ATOM 708 C CA . GLU A 1 95 ? 26.285 -15.401 -32.745 1.00 96.56 95 GLU A CA 1
ATOM 709 C C . GLU A 1 95 ? 27.107 -16.363 -31.888 1.00 96.56 95 GLU A C 1
ATOM 711 O O . GLU A 1 95 ? 26.663 -17.488 -31.648 1.00 96.56 95 GLU A O 1
ATOM 716 N N . GLN A 1 96 ? 28.258 -15.909 -31.384 1.00 95.62 96 GLN A N 1
ATOM 717 C CA . GLN A 1 96 ? 29.143 -16.731 -30.553 1.00 95.62 96 GLN A CA 1
ATOM 718 C C . GLN A 1 96 ? 28.509 -17.059 -29.195 1.00 95.62 96 GLN A C 1
ATOM 720 O O . GLN A 1 96 ? 28.483 -18.217 -28.782 1.00 95.62 96 GLN A O 1
ATOM 725 N N . GLY A 1 97 ? 27.913 -16.065 -28.531 1.00 94.69 97 GLY A N 1
ATOM 726 C CA . GLY A 1 97 ? 27.233 -16.241 -27.246 1.00 94.69 97 GLY A CA 1
ATOM 727 C C . GLY A 1 97 ? 25.949 -17.074 -27.330 1.00 94.69 97 GLY A C 1
ATOM 728 O O . GLY A 1 97 ? 25.534 -17.676 -26.344 1.00 94.69 97 GLY A O 1
ATOM 729 N N . THR A 1 98 ? 25.322 -17.166 -28.505 1.00 96.00 98 THR A N 1
ATOM 730 C CA . THR A 1 98 ? 24.154 -18.037 -28.718 1.00 96.00 98 THR A CA 1
ATOM 731 C C . THR A 1 98 ? 24.565 -19.485 -29.000 1.00 96.00 98 THR A C 1
ATOM 733 O O . THR A 1 98 ? 23.905 -20.413 -28.533 1.00 96.00 98 THR A O 1
ATOM 736 N N . ARG A 1 99 ? 25.673 -19.695 -29.721 1.00 92.19 99 ARG A N 1
ATOM 737 C CA . ARG A 1 99 ? 26.165 -21.012 -30.165 1.00 92.19 99 ARG A CA 1
ATOM 738 C C . ARG A 1 99 ? 27.199 -21.638 -29.225 1.00 92.19 99 ARG A C 1
ATOM 740 O O . ARG A 1 99 ? 28.075 -22.374 -29.664 1.00 92.19 99 ARG A O 1
ATOM 747 N N . ILE A 1 100 ? 27.085 -21.397 -27.919 1.00 85.31 100 ILE A N 1
ATOM 748 C CA . ILE A 1 100 ? 28.051 -21.895 -26.920 1.00 85.31 100 ILE A CA 1
ATOM 749 C C . ILE A 1 100 ? 28.227 -23.423 -26.987 1.00 85.31 100 ILE A C 1
ATOM 751 O O . ILE A 1 100 ? 29.326 -23.922 -26.780 1.00 85.31 100 ILE A O 1
ATOM 755 N N . ALA A 1 101 ? 27.169 -24.174 -27.307 1.00 82.81 101 ALA A N 1
ATOM 756 C CA . ALA A 1 101 ? 27.256 -25.630 -27.437 1.00 82.81 101 ALA A CA 1
ATOM 757 C C . ALA A 1 101 ? 28.080 -26.093 -28.657 1.00 82.81 101 ALA A C 1
ATOM 759 O O . ALA A 1 101 ? 28.636 -27.189 -28.627 1.00 82.81 101 ALA A O 1
ATOM 760 N N . ASP A 1 102 ? 28.178 -25.266 -29.701 1.00 83.19 102 ASP A N 1
ATOM 761 C CA . ASP A 1 102 ? 28.898 -25.584 -30.939 1.00 83.19 102 ASP A CA 1
ATOM 762 C C . ASP A 1 102 ? 30.404 -25.272 -30.820 1.00 83.19 102 ASP A C 1
ATOM 764 O O . ASP A 1 102 ? 31.216 -25.806 -31.578 1.00 83.19 102 ASP A O 1
ATOM 768 N N . ALA A 1 103 ? 30.791 -24.415 -29.866 1.00 68.69 103 ALA A N 1
ATOM 769 C CA . ALA A 1 103 ? 32.155 -23.933 -29.675 1.00 68.69 103 ALA A CA 1
ATOM 770 C C . ALA A 1 103 ? 32.738 -24.408 -28.332 1.00 68.69 103 ALA A C 1
ATOM 772 O O . ALA A 1 103 ? 32.502 -23.814 -27.282 1.00 68.69 103 ALA A O 1
ATOM 773 N N . ALA A 1 104 ? 33.585 -25.443 -28.367 1.00 59.72 104 ALA A N 1
ATOM 774 C CA . ALA A 1 104 ? 34.212 -26.030 -27.173 1.00 59.72 104 ALA A CA 1
ATOM 775 C C . ALA A 1 104 ? 35.108 -25.062 -26.356 1.00 59.72 104 ALA A C 1
ATOM 777 O O . ALA A 1 104 ? 35.503 -25.403 -25.244 1.00 59.72 104 ALA A O 1
ATOM 778 N N . GLY A 1 105 ? 35.437 -23.880 -26.896 1.00 69.56 105 GLY A N 1
ATOM 779 C CA . GLY A 1 105 ? 36.291 -22.862 -26.268 1.00 69.56 105 GLY A CA 1
ATOM 780 C C . GLY A 1 105 ? 35.575 -21.590 -25.791 1.00 69.56 105 GLY A C 1
ATOM 781 O O . GLY A 1 105 ? 36.251 -20.681 -25.322 1.00 69.56 105 GLY A O 1
ATOM 782 N N . GLY A 1 106 ? 34.243 -21.503 -25.898 1.00 82.50 106 GLY A N 1
ATOM 783 C CA . GLY A 1 106 ? 33.495 -20.282 -25.568 1.00 82.50 106 GLY A CA 1
ATOM 784 C C . GLY A 1 106 ? 33.606 -19.186 -26.637 1.00 82.50 106 GLY A C 1
ATOM 785 O O . GLY A 1 106 ? 33.850 -19.477 -27.807 1.00 82.50 106 GLY A O 1
ATOM 786 N N . VAL A 1 107 ? 33.383 -17.926 -26.242 1.00 91.25 107 VAL A N 1
ATOM 787 C CA . VAL A 1 107 ? 33.492 -16.764 -27.143 1.00 91.25 107 VAL A CA 1
ATOM 788 C C . VAL A 1 107 ? 34.972 -16.517 -27.480 1.00 91.25 107 VAL A C 1
ATOM 790 O O . VAL A 1 107 ? 35.761 -16.342 -26.552 1.00 91.25 107 VAL A O 1
ATOM 793 N N . PRO A 1 108 ? 35.365 -16.481 -28.769 1.00 93.38 108 PRO A N 1
ATOM 794 C CA . PRO A 1 108 ? 36.742 -16.187 -29.165 1.00 93.38 108 PRO A CA 1
ATOM 795 C C . PRO A 1 108 ? 37.243 -14.815 -28.681 1.00 93.38 108 PRO A C 1
ATOM 797 O O . PRO A 1 108 ? 36.500 -13.832 -28.686 1.00 93.38 108 PRO A O 1
ATOM 800 N N . GLU A 1 109 ? 38.523 -14.735 -28.302 1.00 94.25 109 GLU A N 1
ATOM 801 C CA . GLU A 1 109 ? 39.141 -13.512 -27.756 1.00 94.25 109 GLU A CA 1
ATOM 802 C C . GLU A 1 109 ? 39.133 -12.342 -28.751 1.00 94.25 109 GLU A C 1
ATOM 804 O O . GLU A 1 109 ? 38.979 -11.185 -28.366 1.00 94.25 109 GLU A O 1
ATOM 809 N N . ASP A 1 110 ? 39.269 -12.625 -30.045 1.00 96.44 110 ASP A N 1
ATOM 810 C CA . ASP A 1 110 ? 39.203 -11.624 -31.108 1.00 96.44 110 ASP A CA 1
ATOM 811 C C . ASP A 1 110 ? 37.792 -11.045 -31.269 1.00 96.44 110 ASP A C 1
ATOM 813 O O . ASP A 1 110 ? 37.655 -9.840 -31.489 1.00 96.44 110 ASP A O 1
ATOM 817 N N . VAL A 1 111 ? 36.747 -11.859 -31.080 1.00 96.62 111 VAL A N 1
ATOM 818 C CA . VAL A 1 111 ? 35.347 -11.402 -31.054 1.00 96.62 111 VAL A CA 1
ATOM 819 C C . VAL A 1 111 ? 35.094 -10.497 -29.849 1.00 96.62 111 VAL A C 1
ATOM 821 O O . VAL A 1 111 ? 34.515 -9.420 -30.004 1.00 96.62 111 VAL A O 1
ATOM 824 N N . TRP A 1 112 ? 35.576 -10.887 -28.664 1.00 97.06 112 TRP A N 1
ATOM 825 C CA . TRP A 1 112 ? 35.487 -10.051 -27.463 1.00 97.06 112 TRP A CA 1
ATOM 826 C C . TRP A 1 112 ? 36.242 -8.727 -27.640 1.00 97.06 112 TRP A C 1
ATOM 828 O O . TRP A 1 112 ? 35.667 -7.651 -27.474 1.00 97.06 112 TRP A O 1
ATOM 838 N N . THR A 1 113 ? 37.498 -8.795 -28.088 1.00 98.06 113 THR A N 1
ATOM 839 C CA . THR A 1 113 ? 38.343 -7.626 -28.376 1.00 98.06 113 THR A CA 1
ATOM 840 C C . THR A 1 113 ? 37.731 -6.719 -29.444 1.00 98.06 113 THR A C 1
ATOM 842 O O . THR A 1 113 ? 37.978 -5.515 -29.459 1.00 98.06 113 THR A O 1
ATOM 845 N N . ASN A 1 114 ? 36.943 -7.259 -30.376 1.00 98.38 114 ASN A N 1
ATOM 846 C CA . ASN A 1 114 ? 36.253 -6.436 -31.358 1.00 98.38 114 ASN A CA 1
ATOM 847 C C . ASN A 1 114 ? 35.076 -5.666 -30.743 1.00 98.38 114 ASN A C 1
ATOM 849 O O . ASN A 1 114 ? 34.916 -4.486 -31.043 1.00 98.38 114 ASN A O 1
ATOM 853 N N . ALA A 1 115 ? 34.292 -6.295 -29.863 1.00 98.19 115 ALA A N 1
ATOM 854 C CA . ALA A 1 115 ? 33.179 -5.639 -29.175 1.00 98.19 115 ALA A CA 1
ATOM 855 C C . ALA A 1 115 ? 33.648 -4.491 -28.260 1.00 98.19 115 ALA A C 1
ATOM 857 O O . ALA A 1 115 ? 33.051 -3.414 -28.276 1.00 98.19 115 ALA A O 1
ATOM 858 N N . THR A 1 116 ? 34.763 -4.665 -27.541 1.00 98.38 116 THR A N 1
ATOM 859 C CA . THR A 1 116 ? 35.308 -3.647 -26.616 1.00 98.38 116 THR A CA 1
ATOM 860 C C . THR A 1 116 ? 35.790 -2.365 -27.302 1.00 98.38 116 THR A C 1
ATOM 862 O O . THR A 1 116 ? 35.994 -1.352 -26.640 1.00 98.38 116 THR A O 1
ATOM 865 N N . LYS A 1 117 ? 35.945 -2.360 -28.633 1.00 98.50 117 LYS A N 1
ATOM 866 C CA . LYS A 1 117 ? 36.247 -1.136 -29.397 1.00 98.50 117 LYS A CA 1
ATOM 867 C C . LYS A 1 117 ? 35.062 -0.172 -29.470 1.00 98.50 117 LYS A C 1
ATOM 869 O O . LYS A 1 117 ? 35.278 1.009 -29.734 1.00 98.50 117 LYS A O 1
ATOM 874 N N . TYR A 1 118 ? 33.837 -0.675 -29.308 1.00 98.50 118 TYR A N 1
ATOM 875 C CA . TYR A 1 118 ? 32.605 0.071 -29.584 1.00 98.50 118 TYR A CA 1
ATOM 876 C C . TYR A 1 118 ? 31.683 0.219 -28.374 1.00 98.50 118 TYR A C 1
ATOM 878 O O . TYR A 1 118 ? 30.835 1.106 -28.389 1.00 98.50 118 TYR A O 1
ATOM 886 N N . PHE A 1 119 ? 31.838 -0.631 -27.358 1.00 98.38 119 PHE A N 1
ATOM 887 C CA . PHE A 1 119 ? 30.986 -0.655 -26.172 1.00 98.38 119 PHE A CA 1
ATOM 888 C C . PHE A 1 119 ? 31.831 -0.495 -24.908 1.00 98.38 119 PHE A C 1
ATOM 890 O O . PHE A 1 119 ? 32.869 -1.147 -24.772 1.00 98.38 119 PHE A O 1
ATOM 897 N N . ASP A 1 120 ? 31.382 0.368 -23.997 1.00 98.12 120 ASP A N 1
ATOM 898 C CA . ASP A 1 120 ? 31.962 0.480 -22.656 1.00 98.12 120 ASP A CA 1
ATOM 899 C C . ASP A 1 120 ? 31.555 -0.702 -21.751 1.00 98.12 120 ASP A C 1
ATOM 901 O O . ASP A 1 120 ? 30.833 -1.609 -22.169 1.00 98.12 120 ASP A O 1
ATOM 905 N N . GLU A 1 121 ? 32.058 -0.731 -20.515 1.00 97.69 121 GLU A N 1
ATOM 906 C CA . GLU A 1 121 ? 31.820 -1.841 -19.582 1.00 97.69 121 GLU A CA 1
ATOM 907 C C . GLU A 1 121 ? 30.328 -2.032 -19.259 1.00 97.69 121 GLU A C 1
ATOM 909 O O . GLU A 1 121 ? 29.842 -3.167 -19.264 1.00 97.69 121 GLU A O 1
ATOM 914 N N . ASP A 1 122 ? 29.584 -0.937 -19.076 1.00 96.25 122 ASP A N 1
ATOM 915 C CA . ASP A 1 122 ? 28.146 -0.969 -18.792 1.00 96.25 122 ASP A CA 1
ATOM 916 C C . ASP A 1 122 ? 27.356 -1.492 -20.003 1.00 96.25 122 ASP A C 1
ATOM 918 O O . ASP A 1 122 ? 26.485 -2.360 -19.870 1.00 96.25 122 ASP A O 1
ATOM 922 N N . GLN A 1 123 ? 27.690 -1.032 -21.211 1.00 98.06 123 GLN A N 1
ATOM 923 C CA . GLN A 1 123 ? 27.074 -1.497 -22.454 1.00 98.06 123 GLN A CA 1
ATOM 924 C C . GLN A 1 123 ? 27.419 -2.957 -22.764 1.00 98.06 123 GLN A C 1
ATOM 926 O O . GLN A 1 123 ? 26.556 -3.697 -23.240 1.00 98.06 123 GLN A O 1
ATOM 931 N N . LEU A 1 124 ? 28.649 -3.400 -22.484 1.00 98.50 124 LEU A N 1
ATOM 932 C CA . LEU A 1 124 ? 29.055 -4.801 -22.629 1.00 98.50 124 LEU A CA 1
ATOM 933 C C . LEU A 1 124 ? 28.305 -5.697 -21.641 1.00 98.50 124 LEU A C 1
ATOM 935 O O . LEU A 1 124 ? 27.824 -6.761 -22.038 1.00 98.50 124 LEU A O 1
ATOM 939 N N . ALA A 1 125 ? 28.145 -5.265 -20.387 1.00 98.00 125 ALA A N 1
ATOM 940 C CA . ALA A 1 125 ? 27.348 -5.982 -19.396 1.00 98.00 125 ALA A CA 1
ATOM 941 C C . ALA A 1 125 ? 25.880 -6.103 -19.840 1.00 98.00 125 ALA A C 1
ATOM 943 O O . ALA A 1 125 ? 25.314 -7.202 -19.808 1.00 98.00 125 ALA A O 1
ATOM 944 N N . ALA A 1 126 ? 25.286 -5.011 -20.336 1.00 97.81 126 ALA A N 1
ATOM 945 C CA . ALA A 1 126 ? 23.936 -5.014 -20.895 1.00 97.81 126 ALA A CA 1
ATOM 946 C C . ALA A 1 126 ? 23.816 -5.935 -22.120 1.00 97.81 126 ALA A C 1
ATOM 948 O O . ALA A 1 126 ? 22.852 -6.692 -22.224 1.00 97.81 126 ALA A O 1
ATOM 949 N N . LEU A 1 127 ? 24.803 -5.931 -23.021 1.00 98.44 127 LEU A N 1
ATOM 950 C CA . LEU A 1 127 ? 24.817 -6.760 -24.228 1.00 98.44 127 LEU A CA 1
ATOM 951 C C . LEU A 1 127 ? 24.934 -8.257 -23.900 1.00 98.44 127 LEU A C 1
ATOM 953 O O . LEU A 1 127 ? 24.178 -9.064 -24.441 1.00 98.44 127 LEU A O 1
ATOM 957 N N . VAL A 1 128 ? 25.826 -8.641 -22.982 1.00 98.12 128 VAL A N 1
ATOM 958 C CA . V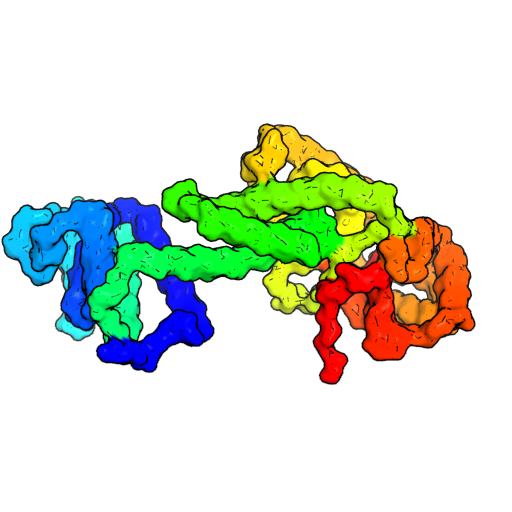AL A 1 128 ? 25.950 -10.032 -22.508 1.00 98.12 128 VAL A CA 1
ATOM 959 C C . VAL A 1 128 ? 24.666 -10.478 -21.805 1.00 98.12 128 VAL A C 1
ATOM 961 O O . VAL A 1 128 ? 24.144 -11.559 -22.100 1.00 98.12 128 VAL A O 1
ATOM 964 N N . GLY A 1 129 ? 24.119 -9.631 -20.926 1.00 97.88 129 GLY A N 1
ATOM 965 C CA . GLY A 1 129 ? 22.837 -9.867 -20.263 1.00 97.88 129 GLY A CA 1
ATOM 966 C C . GLY A 1 129 ? 21.697 -10.051 -21.264 1.00 97.88 129 GLY A C 1
ATOM 967 O O . GLY A 1 129 ? 20.914 -10.993 -21.139 1.00 97.88 129 GLY A O 1
ATOM 968 N N . LEU A 1 130 ? 21.651 -9.221 -22.309 1.00 98.25 130 LEU A N 1
ATOM 969 C CA . LEU A 1 130 ? 20.665 -9.302 -23.382 1.00 98.25 130 LEU A CA 1
ATOM 970 C C . LEU A 1 130 ? 20.753 -10.618 -24.143 1.00 98.25 130 LEU A C 1
ATOM 972 O O . LEU A 1 130 ? 19.727 -11.272 -24.328 1.00 98.25 130 LEU A O 1
ATOM 976 N N . ILE A 1 131 ? 21.961 -11.022 -24.547 1.00 98.25 131 ILE A N 1
ATOM 977 C CA . ILE A 1 131 ? 22.197 -12.281 -25.264 1.00 98.25 131 ILE A CA 1
ATOM 978 C C . ILE A 1 131 ? 21.734 -13.467 -24.412 1.00 98.25 131 ILE A C 1
ATOM 980 O O . ILE A 1 131 ? 21.045 -14.350 -24.928 1.00 98.25 131 ILE A O 1
ATOM 984 N N . ALA A 1 132 ? 22.054 -13.490 -23.116 1.00 97.31 132 ALA A N 1
ATOM 985 C CA . ALA A 1 132 ? 21.609 -14.543 -22.202 1.00 97.31 132 ALA A CA 1
ATOM 986 C C . ALA A 1 132 ? 20.079 -14.547 -22.011 1.00 97.31 132 ALA A C 1
ATOM 988 O O . ALA A 1 132 ? 19.438 -15.606 -22.035 1.00 97.31 132 ALA A O 1
ATOM 989 N N . LEU A 1 133 ? 19.479 -13.363 -21.872 1.00 96.56 133 LEU A N 1
ATOM 990 C CA . LEU A 1 133 ? 18.048 -13.200 -21.648 1.00 96.56 133 LEU A CA 1
ATOM 991 C C . LEU A 1 133 ? 17.224 -13.650 -22.858 1.00 96.56 133 LEU A C 1
ATOM 993 O O . LEU A 1 133 ? 16.319 -14.474 -22.709 1.00 96.56 133 LEU A O 1
ATOM 997 N N . ILE A 1 134 ? 17.561 -13.188 -24.067 1.00 97.38 134 ILE A N 1
ATOM 998 C CA . ILE A 1 134 ? 16.849 -13.620 -25.278 1.00 97.38 134 ILE A CA 1
ATOM 999 C C . ILE A 1 134 ? 17.018 -15.123 -25.508 1.00 97.38 134 ILE A C 1
ATOM 1001 O O . ILE A 1 134 ? 16.074 -15.808 -25.891 1.00 97.38 134 ILE A O 1
ATOM 1005 N N . ASN A 1 135 ? 18.189 -15.682 -25.195 1.00 97.50 135 ASN A N 1
ATOM 1006 C CA . ASN A 1 135 ? 18.415 -17.123 -25.256 1.00 97.50 135 ASN A CA 1
ATOM 1007 C C . ASN A 1 135 ? 17.502 -17.906 -24.298 1.00 97.50 135 ASN A C 1
ATOM 1009 O O . ASN A 1 135 ? 17.090 -19.024 -24.627 1.00 97.50 135 ASN A O 1
ATOM 1013 N N . SER A 1 136 ? 17.148 -17.324 -23.154 1.00 95.94 136 SER A N 1
ATOM 1014 C CA . SER A 1 136 ? 16.185 -17.901 -22.211 1.00 95.94 136 SER A CA 1
ATOM 1015 C C . SER A 1 136 ? 14.761 -17.866 -22.776 1.00 95.94 136 SER A C 1
ATOM 1017 O O . SER A 1 136 ? 14.096 -18.904 -22.814 1.00 95.94 136 SER A O 1
ATOM 1019 N N . TYR A 1 137 ? 14.326 -16.728 -23.329 1.00 94.56 137 TYR A N 1
ATOM 1020 C CA . TYR A 1 137 ? 13.024 -16.606 -24.000 1.00 94.56 137 TYR A CA 1
ATOM 1021 C C . TYR A 1 137 ? 12.879 -17.529 -25.208 1.00 94.56 137 TYR A C 1
ATOM 1023 O O . TYR A 1 137 ? 11.835 -18.165 -25.379 1.00 94.56 137 TYR A O 1
ATOM 1031 N N . ASN A 1 138 ? 13.931 -17.646 -26.019 1.00 97.00 138 ASN A N 1
ATOM 1032 C CA . ASN A 1 138 ? 13.972 -18.559 -27.154 1.00 97.00 138 ASN A CA 1
ATOM 1033 C C . ASN A 1 138 ? 13.751 -19.998 -26.694 1.00 97.00 138 ASN A C 1
ATOM 1035 O O . ASN A 1 138 ? 12.906 -20.694 -27.250 1.00 97.00 138 ASN A O 1
ATOM 1039 N N . ARG A 1 139 ? 14.451 -20.435 -25.637 1.00 95.44 139 ARG A N 1
ATOM 1040 C CA . ARG A 1 139 ? 14.284 -21.780 -25.064 1.00 95.44 139 ARG A CA 1
ATOM 1041 C C . ARG A 1 139 ? 12.858 -21.998 -24.574 1.00 95.44 139 ARG A C 1
ATOM 1043 O O . ARG A 1 139 ? 12.255 -23.001 -24.942 1.00 95.44 139 ARG A O 1
ATOM 1050 N N . MET A 1 140 ? 12.299 -21.061 -23.809 1.00 93.38 140 MET A N 1
ATOM 1051 C CA . MET A 1 140 ? 10.925 -21.161 -23.303 1.00 93.38 140 MET A CA 1
ATOM 1052 C C . MET A 1 140 ? 9.908 -21.325 -24.439 1.00 93.38 140 MET A C 1
ATOM 1054 O O . MET A 1 140 ? 9.128 -22.277 -24.434 1.00 93.38 140 MET A O 1
ATOM 1058 N N . ASN A 1 141 ? 9.953 -20.444 -25.439 1.00 93.44 141 ASN A N 1
ATOM 1059 C CA . ASN A 1 141 ? 8.984 -20.437 -26.534 1.00 93.44 141 ASN A CA 1
ATOM 1060 C C . ASN A 1 141 ? 9.165 -21.605 -27.510 1.00 93.44 141 ASN A C 1
ATOM 1062 O O . ASN A 1 141 ? 8.176 -22.162 -27.985 1.00 93.44 141 ASN A O 1
ATOM 1066 N N . VAL A 1 142 ? 10.405 -22.026 -27.784 1.00 95.06 142 VAL A N 1
ATOM 1067 C CA . VAL A 1 142 ? 10.677 -23.204 -28.624 1.00 95.06 142 VAL A CA 1
ATOM 1068 C C . VAL A 1 142 ? 10.229 -24.486 -27.920 1.00 95.06 142 VAL A C 1
ATOM 1070 O O . VAL A 1 142 ? 9.529 -25.300 -28.524 1.00 95.06 142 VAL A O 1
ATOM 1073 N N . ILE A 1 143 ? 10.561 -24.662 -26.635 1.00 94.88 143 ILE A N 1
ATOM 1074 C CA . ILE A 1 143 ? 10.154 -25.843 -25.853 1.00 94.88 143 ILE A CA 1
ATOM 1075 C C . ILE A 1 143 ? 8.625 -25.917 -25.758 1.00 94.88 143 ILE A C 1
ATOM 1077 O O . ILE A 1 143 ? 8.049 -26.990 -25.978 1.00 94.88 143 ILE A O 1
ATOM 1081 N N . ALA A 1 144 ? 7.965 -24.782 -25.511 1.00 93.00 144 ALA A N 1
ATOM 1082 C CA . ALA A 1 144 ? 6.510 -24.689 -25.452 1.00 93.00 144 ALA A CA 1
ATOM 1083 C C . ALA A 1 144 ? 5.822 -24.646 -26.825 1.00 93.00 144 ALA A C 1
ATOM 1085 O O . ALA A 1 144 ? 4.597 -24.683 -26.874 1.00 93.00 144 ALA A O 1
ATOM 1086 N N . ALA A 1 145 ? 6.562 -24.623 -27.936 1.00 93.62 145 ALA A N 1
ATOM 1087 C CA . ALA A 1 145 ? 6.015 -24.514 -29.289 1.00 93.62 145 ALA A CA 1
ATOM 1088 C C . ALA A 1 145 ? 5.017 -23.346 -29.454 1.00 93.62 145 ALA A C 1
ATOM 1090 O O . ALA A 1 145 ? 3.947 -23.508 -30.049 1.00 93.62 145 ALA A O 1
ATOM 1091 N N . THR A 1 146 ? 5.356 -22.174 -28.908 1.00 90.62 146 THR A N 1
ATOM 1092 C CA . THR A 1 146 ? 4.535 -20.962 -29.025 1.00 90.62 146 THR A CA 1
ATOM 1093 C C . THR A 1 146 ? 4.422 -20.547 -30.501 1.00 90.62 146 THR A C 1
ATOM 1095 O O . THR A 1 146 ? 5.450 -20.376 -31.164 1.00 90.62 146 THR A O 1
ATOM 1098 N N . PRO A 1 147 ? 3.204 -20.403 -31.060 1.00 90.94 147 PRO A N 1
ATOM 1099 C CA . PRO A 1 147 ? 3.022 -20.067 -32.470 1.00 90.94 147 PRO A CA 1
ATOM 1100 C C . PRO A 1 147 ? 3.369 -18.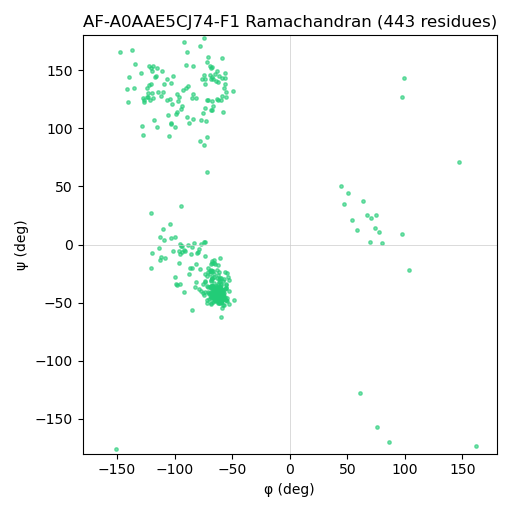602 -32.766 1.00 90.94 147 PRO A C 1
ATOM 1102 O O . PRO A 1 147 ? 3.050 -17.709 -31.990 1.00 90.94 147 PRO A O 1
ATOM 1105 N N . ALA A 1 148 ? 3.973 -18.357 -33.928 1.00 92.81 148 ALA A N 1
ATOM 1106 C CA . ALA A 1 148 ? 4.283 -17.023 -34.441 1.00 92.81 148 ALA A CA 1
ATOM 1107 C C . ALA A 1 148 ? 3.131 -16.427 -35.274 1.00 92.81 148 ALA A C 1
ATOM 1109 O O . ALA A 1 148 ? 2.244 -17.152 -35.729 1.00 92.81 148 ALA A O 1
ATOM 1110 N N . GLY A 1 149 ? 3.187 -15.119 -35.536 1.00 90.38 149 GLY A N 1
ATOM 1111 C CA . GLY A 1 149 ? 2.347 -14.398 -36.501 1.00 90.38 149 GLY A CA 1
ATOM 1112 C C . GLY A 1 149 ? 1.226 -13.579 -35.863 1.00 90.38 149 GLY A C 1
ATOM 1113 O O . GLY A 1 149 ? 0.763 -12.611 -36.465 1.00 90.38 149 GLY A O 1
ATOM 1114 N N . GLY A 1 150 ? 0.825 -13.926 -34.640 1.00 87.38 150 GLY A N 1
ATOM 1115 C CA . GLY A 1 150 ? -0.267 -13.272 -33.917 1.00 87.38 150 GLY A CA 1
ATOM 1116 C C . GLY A 1 150 ? 0.144 -12.100 -33.026 1.00 87.38 150 GLY A C 1
ATOM 1117 O O . GLY A 1 150 ? -0.745 -11.469 -32.468 1.00 87.38 150 GLY A O 1
ATOM 1118 N N . TYR A 1 151 ? 1.444 -11.814 -32.870 1.00 89.12 151 TYR A N 1
ATOM 1119 C CA . TYR A 1 151 ? 1.889 -10.736 -31.985 1.00 89.12 151 TYR A CA 1
ATOM 1120 C C . TYR A 1 151 ? 1.501 -9.353 -32.525 1.00 89.12 151 TYR A C 1
ATOM 1122 O O . TYR A 1 151 ? 1.613 -9.110 -33.732 1.00 89.12 151 TYR A O 1
ATOM 1130 N N . THR A 1 152 ? 1.118 -8.439 -31.637 1.00 87.06 152 THR A N 1
ATOM 1131 C CA . THR A 1 152 ? 0.977 -7.005 -31.927 1.00 87.06 152 THR A CA 1
ATOM 1132 C C . THR A 1 152 ? 1.898 -6.186 -31.019 1.00 87.06 152 THR A C 1
ATOM 1134 O O . THR A 1 152 ? 1.945 -6.486 -29.826 1.00 87.06 152 THR A O 1
ATOM 1137 N N . PRO A 1 153 ? 2.591 -5.146 -31.523 1.00 85.94 153 PRO A N 1
ATOM 1138 C CA . PRO A 1 153 ? 3.420 -4.282 -30.681 1.00 85.94 153 PRO A CA 1
ATOM 1139 C C . PRO A 1 153 ? 2.670 -3.798 -29.435 1.00 85.94 153 PRO A C 1
ATOM 1141 O O . PRO A 1 153 ? 1.515 -3.382 -29.532 1.00 85.94 153 PRO A O 1
ATOM 1144 N N . GLY A 1 154 ? 3.307 -3.913 -28.269 1.00 73.25 154 GLY A N 1
ATOM 1145 C CA . GLY A 1 154 ? 2.726 -3.519 -26.980 1.00 73.25 154 GLY A CA 1
ATOM 1146 C C . GLY A 1 154 ? 1.760 -4.531 -26.345 1.00 73.25 154 GLY A C 1
ATOM 1147 O O . GLY A 1 154 ? 1.279 -4.286 -25.243 1.00 73.25 154 GLY A O 1
ATOM 1148 N N . GLN A 1 155 ? 1.510 -5.696 -26.960 1.00 72.62 155 GLN A N 1
ATOM 1149 C CA . GLN A 1 155 ? 0.524 -6.687 -26.485 1.00 72.62 155 GLN A CA 1
ATOM 1150 C C . GLN A 1 155 ? 0.711 -7.150 -25.026 1.00 72.62 155 GLN A C 1
ATOM 1152 O O . GLN A 1 155 ? -0.252 -7.602 -24.408 1.00 72.62 155 GLN A O 1
ATOM 1157 N N . TRP A 1 156 ? 1.921 -7.065 -24.465 1.00 65.31 156 TRP A N 1
ATOM 1158 C CA . TRP A 1 156 ? 2.197 -7.473 -23.078 1.00 65.31 156 TRP A CA 1
ATOM 1159 C C . TRP A 1 156 ? 2.562 -6.323 -22.135 1.00 65.31 156 TRP A C 1
ATOM 1161 O O . TRP A 1 156 ? 2.871 -6.593 -20.975 1.00 65.31 156 TRP A O 1
ATOM 1171 N N . ALA A 1 157 ? 2.473 -5.067 -22.584 1.00 61.56 157 ALA A N 1
ATOM 1172 C CA . ALA A 1 157 ? 2.678 -3.901 -21.722 1.00 61.56 157 ALA A CA 1
ATOM 1173 C C . ALA A 1 157 ? 1.626 -3.843 -20.595 1.00 61.56 157 ALA A C 1
ATOM 1175 O O . ALA A 1 157 ? 1.961 -3.652 -19.429 1.00 61.56 157 ALA A O 1
ATOM 1176 N N . ASP A 1 158 ? 0.360 -4.144 -20.899 1.00 55.28 158 ASP A N 1
ATOM 1177 C CA . ASP A 1 158 ? -0.713 -4.169 -19.892 1.00 55.28 158 ASP A CA 1
ATOM 1178 C C . ASP A 1 158 ? -0.523 -5.280 -18.841 1.00 55.28 158 ASP A C 1
ATOM 1180 O O . ASP A 1 158 ? -0.866 -5.123 -17.666 1.00 55.28 158 ASP A O 1
ATOM 1184 N N . MET A 1 159 ? 0.060 -6.413 -19.245 1.00 56.75 159 MET A N 1
ATOM 1185 C CA . MET A 1 159 ? 0.325 -7.539 -18.346 1.00 56.75 159 MET A CA 1
ATOM 1186 C C . MET A 1 159 ? 1.511 -7.283 -17.410 1.00 56.75 159 MET A C 1
ATOM 1188 O O . MET A 1 159 ? 1.475 -7.735 -16.261 1.00 56.75 159 MET A O 1
ATOM 1192 N N . SER A 1 160 ? 2.545 -6.557 -17.854 1.00 66.88 160 SER A N 1
ATOM 1193 C CA . SER A 1 160 ? 3.637 -6.149 -16.962 1.00 66.88 160 SER A CA 1
ATOM 1194 C C . SER A 1 160 ? 3.134 -5.156 -15.916 1.00 66.88 160 SER A C 1
ATOM 1196 O O . SER A 1 160 ? 3.379 -5.362 -14.728 1.00 66.88 160 SER A O 1
ATOM 1198 N N . VAL A 1 161 ? 2.316 -4.183 -16.325 1.00 73.12 161 VAL A N 1
ATOM 1199 C CA . VAL A 1 161 ? 1.750 -3.148 -15.444 1.00 73.12 161 VAL A CA 1
ATOM 1200 C C . VAL A 1 161 ? 0.865 -3.746 -14.351 1.00 73.12 161 VAL A C 1
ATOM 1202 O O . VAL A 1 161 ? 1.015 -3.388 -13.184 1.00 73.12 161 VAL A O 1
ATOM 1205 N N . ALA A 1 162 ? -0.007 -4.703 -14.687 1.00 75.81 162 ALA A N 1
ATOM 1206 C CA . ALA A 1 162 ? -0.806 -5.414 -13.686 1.00 75.81 162 ALA A CA 1
ATOM 1207 C C . ALA A 1 162 ? 0.080 -6.167 -12.676 1.00 75.81 162 ALA A C 1
ATOM 1209 O O . ALA A 1 162 ? -0.127 -6.077 -11.468 1.00 75.81 162 ALA A O 1
ATOM 1210 N N . SER A 1 163 ? 1.124 -6.853 -13.156 1.00 72.56 163 SER A N 1
ATOM 1211 C CA . SER A 1 163 ? 2.036 -7.614 -12.292 1.00 72.56 163 SER A CA 1
ATOM 1212 C C . SER A 1 163 ? 2.912 -6.737 -11.384 1.00 72.56 163 SER A C 1
ATOM 1214 O O . SER A 1 163 ? 3.283 -7.158 -10.280 1.00 72.56 163 SER A O 1
ATOM 1216 N N . GLU A 1 164 ? 3.252 -5.528 -11.842 1.00 77.75 164 GLU A N 1
ATOM 1217 C CA . GLU A 1 164 ? 3.968 -4.504 -11.079 1.00 77.75 164 GLU A CA 1
ATOM 1218 C C . GLU A 1 164 ? 3.050 -3.852 -10.044 1.00 77.75 164 GLU A C 1
ATOM 1220 O O . GLU A 1 164 ? 3.434 -3.724 -8.880 1.00 77.75 164 GLU A O 1
ATOM 1225 N N . PHE A 1 165 ? 1.811 -3.531 -10.425 1.00 84.69 165 PHE A N 1
ATOM 1226 C CA . PHE A 1 165 ? 0.800 -3.037 -9.498 1.00 84.69 165 PHE A CA 1
ATOM 1227 C C . PHE A 1 165 ? 0.536 -4.041 -8.372 1.00 84.69 165 PHE A C 1
ATOM 1229 O O . PHE A 1 165 ? 0.610 -3.669 -7.203 1.00 84.69 165 PHE A O 1
ATOM 1236 N N . ASP A 1 166 ? 0.320 -5.319 -8.694 1.00 81.62 166 ASP A N 1
ATOM 1237 C CA . ASP A 1 166 ? 0.113 -6.374 -7.694 1.00 81.62 166 ASP A CA 1
ATOM 1238 C C . ASP A 1 166 ? 1.315 -6.523 -6.751 1.00 81.62 166 ASP A C 1
ATOM 1240 O O . ASP A 1 166 ? 1.146 -6.793 -5.561 1.00 81.62 166 ASP A O 1
ATOM 1244 N N . ALA A 1 167 ? 2.536 -6.297 -7.251 1.00 78.81 167 ALA A N 1
ATOM 1245 C CA . ALA A 1 167 ? 3.742 -6.292 -6.424 1.00 78.81 167 ALA A CA 1
ATOM 1246 C C . ALA A 1 167 ? 3.760 -5.128 -5.420 1.00 78.81 167 ALA A C 1
ATOM 1248 O O . ALA A 1 167 ? 4.249 -5.282 -4.301 1.00 78.81 167 ALA A O 1
ATOM 1249 N N . LEU A 1 168 ? 3.245 -3.966 -5.826 1.00 86.12 168 LEU A N 1
ATOM 1250 C CA . LEU A 1 168 ? 3.195 -2.755 -5.011 1.00 86.12 168 LEU A CA 1
ATOM 1251 C C . LEU A 1 168 ? 1.947 -2.687 -4.125 1.00 86.12 168 LEU A C 1
ATOM 1253 O O . LEU A 1 168 ? 1.969 -1.979 -3.117 1.00 86.12 168 LEU A O 1
ATOM 1257 N N . ARG A 1 169 ? 0.883 -3.431 -4.452 1.00 87.75 169 ARG A N 1
ATOM 1258 C CA . ARG A 1 169 ? -0.419 -3.390 -3.772 1.00 87.75 169 ARG A CA 1
ATOM 1259 C C . ARG A 1 169 ? -0.300 -3.479 -2.244 1.00 87.75 169 ARG A C 1
ATOM 1261 O O . ARG A 1 169 ? -0.860 -2.596 -1.596 1.00 87.75 169 ARG A O 1
ATOM 1268 N N . PRO A 1 170 ? 0.469 -4.408 -1.634 1.00 86.06 170 PRO A N 1
ATOM 1269 C CA . PRO A 1 170 ? 0.603 -4.464 -0.173 1.00 86.06 170 PRO A CA 1
ATOM 1270 C C . PRO A 1 170 ? 1.205 -3.189 0.433 1.00 86.06 170 PRO A C 1
ATOM 1272 O O . PRO A 1 170 ? 0.760 -2.720 1.480 1.00 86.06 170 PRO A O 1
ATOM 1275 N N . ARG A 1 171 ? 2.192 -2.585 -0.243 1.00 86.00 171 ARG A N 1
ATOM 1276 C CA . ARG A 1 171 ? 2.800 -1.317 0.182 1.00 86.00 171 ARG A CA 1
ATOM 1277 C C . ARG A 1 171 ? 1.805 -0.165 0.063 1.00 86.00 171 ARG A C 1
ATOM 1279 O O . ARG A 1 171 ? 1.717 0.646 0.979 1.00 86.00 171 ARG A O 1
ATOM 1286 N N . LEU A 1 172 ? 1.061 -0.094 -1.041 1.00 90.81 172 LEU A N 1
ATOM 1287 C CA . LEU A 1 172 ? 0.059 0.952 -1.271 1.00 90.81 172 LEU A CA 1
ATOM 1288 C C . LEU A 1 172 ? -1.087 0.868 -0.251 1.00 90.81 172 LEU A C 1
ATOM 1290 O O . LEU A 1 172 ? -1.488 1.900 0.285 1.00 90.81 172 LEU A O 1
ATOM 1294 N N . VAL A 1 173 ? -1.553 -0.346 0.069 1.00 90.62 173 VAL A N 1
ATOM 1295 C CA . VAL A 1 173 ? -2.561 -0.577 1.118 1.00 90.62 173 VAL A CA 1
ATOM 1296 C C . VAL A 1 173 ? -2.015 -0.143 2.472 1.00 90.62 173 VAL A C 1
ATOM 1298 O O . VAL A 1 173 ? -2.696 0.590 3.178 1.00 90.62 173 VAL A O 1
ATOM 1301 N N . GLY A 1 174 ? -0.768 -0.496 2.804 1.00 88.19 174 GLY A N 1
ATOM 1302 C CA . GLY A 1 174 ? -0.118 -0.025 4.027 1.00 88.19 174 GLY A CA 1
ATOM 1303 C C . GLY A 1 174 ? -0.098 1.504 4.131 1.00 88.19 174 GLY A C 1
ATOM 1304 O O . GLY A 1 174 ? -0.491 2.049 5.163 1.00 88.19 174 GLY A O 1
ATOM 1305 N N . VAL A 1 175 ? 0.303 2.204 3.059 1.00 89.38 175 VAL A N 1
ATOM 1306 C CA . VAL A 1 175 ? 0.323 3.680 3.017 1.00 89.38 175 VAL A CA 1
ATOM 1307 C C . VAL A 1 175 ? -1.069 4.242 3.291 1.00 89.38 175 VAL A C 1
ATOM 1309 O O . VAL A 1 175 ? -1.233 5.093 4.166 1.00 89.38 175 VAL A O 1
ATOM 1312 N N . ALA A 1 176 ? -2.076 3.770 2.555 1.00 92.62 176 ALA A N 1
ATOM 1313 C CA . ALA A 1 176 ? -3.441 4.257 2.700 1.00 92.62 176 ALA A CA 1
ATOM 1314 C C . ALA A 1 176 ? -4.011 3.935 4.092 1.00 92.62 176 ALA A C 1
ATOM 1316 O O . ALA A 1 176 ? -4.617 4.805 4.717 1.00 92.62 176 ALA A O 1
ATOM 1317 N N . TYR A 1 177 ? -3.738 2.746 4.630 1.00 91.44 177 TYR A N 1
ATOM 1318 C CA . TYR A 1 177 ? -4.170 2.336 5.963 1.00 91.44 177 TYR A CA 1
ATOM 1319 C C . TYR A 1 177 ? -3.548 3.199 7.063 1.00 91.44 177 TYR A C 1
ATOM 1321 O O . TYR A 1 177 ? -4.274 3.710 7.911 1.00 91.44 177 TYR A O 1
ATOM 1329 N N . GLY A 1 178 ? -2.240 3.473 7.008 1.00 89.69 178 GLY A N 1
ATOM 1330 C CA . GLY A 1 178 ? -1.586 4.373 7.964 1.00 89.69 178 GLY A CA 1
ATOM 1331 C C . GLY A 1 178 ? -2.142 5.802 7.934 1.00 89.69 178 GLY A C 1
ATOM 1332 O O . GLY A 1 178 ? -2.164 6.492 8.954 1.00 89.69 178 GLY A O 1
ATOM 1333 N N . LEU A 1 179 ? -2.631 6.254 6.775 1.00 91.12 179 LEU A N 1
ATOM 1334 C CA . LEU A 1 179 ? -3.272 7.562 6.625 1.00 91.12 179 LEU A CA 1
ATOM 1335 C C . LEU A 1 179 ? -4.723 7.579 7.123 1.00 91.12 179 LEU A C 1
ATOM 1337 O O . LEU A 1 179 ? -5.157 8.584 7.691 1.00 91.12 179 LEU A O 1
ATOM 1341 N N . LEU A 1 180 ? -5.480 6.507 6.900 1.00 91.31 180 LEU A N 1
ATOM 1342 C CA . LEU A 1 180 ? -6.932 6.477 7.097 1.00 91.31 180 LEU A CA 1
ATOM 1343 C C . LEU A 1 180 ? -7.358 5.852 8.427 1.00 91.31 180 LEU A C 1
ATOM 1345 O O . LEU A 1 180 ? -8.336 6.307 9.024 1.00 91.31 180 LEU A O 1
ATOM 1349 N N . GLY A 1 181 ? -6.614 4.850 8.898 1.00 89.62 181 GLY A N 1
ATOM 1350 C CA . GLY A 1 181 ? -6.987 4.000 10.028 1.00 89.62 181 GLY A CA 1
ATOM 1351 C C . GLY A 1 181 ? -8.144 3.050 9.704 1.00 89.62 181 GLY A C 1
ATOM 1352 O O . GLY A 1 181 ? -8.858 2.649 10.613 1.00 89.62 181 GLY A O 1
ATOM 1353 N N . SER A 1 182 ? -8.379 2.742 8.426 1.00 89.00 182 SER A N 1
ATOM 1354 C CA . SER A 1 182 ? -9.448 1.864 7.933 1.00 89.00 182 SER A CA 1
ATOM 1355 C C . SER A 1 182 ? -8.898 1.008 6.799 1.00 89.00 182 SER A C 1
ATOM 1357 O O . SER A 1 182 ? -8.360 1.554 5.834 1.00 89.00 182 SER A O 1
ATOM 1359 N N . VAL A 1 183 ? -8.968 -0.318 6.931 1.00 86.88 183 VAL A N 1
ATOM 1360 C CA . VAL A 1 183 ? -8.496 -1.261 5.902 1.00 86.88 183 VAL A CA 1
ATOM 1361 C C . VAL A 1 183 ? -9.420 -1.191 4.706 1.00 86.88 183 VAL A C 1
ATOM 1363 O O . VAL A 1 183 ? -8.952 -1.104 3.576 1.00 86.88 183 VAL A O 1
ATOM 1366 N N . THR A 1 184 ? -10.724 -1.142 4.970 1.00 85.69 184 THR A N 1
ATOM 1367 C CA . THR A 1 184 ? -11.736 -1.066 3.918 1.00 85.69 184 THR A CA 1
ATOM 1368 C C . THR A 1 184 ? -11.533 0.194 3.066 1.00 85.69 184 THR A C 1
ATOM 1370 O O . THR A 1 184 ? -11.412 0.109 1.847 1.00 85.69 184 THR A O 1
ATOM 1373 N N . GLU A 1 185 ? -11.382 1.368 3.697 1.00 90.94 185 GLU A N 1
ATOM 1374 C CA . GLU A 1 185 ? -11.128 2.611 2.947 1.00 90.94 185 GLU A CA 1
ATOM 1375 C C . GLU A 1 185 ? -9.744 2.602 2.265 1.00 90.94 185 GLU A C 1
ATOM 1377 O O . GLU A 1 185 ? -9.565 3.225 1.217 1.00 90.94 185 GLU A O 1
ATOM 1382 N N . ALA A 1 186 ? -8.754 1.908 2.836 1.00 91.62 186 ALA A N 1
ATOM 1383 C CA . ALA A 1 186 ? -7.431 1.778 2.236 1.00 91.62 186 ALA A CA 1
ATOM 1384 C C . ALA A 1 186 ? -7.450 0.926 0.960 1.00 91.62 186 ALA A C 1
ATOM 1386 O O . ALA A 1 186 ? -6.850 1.321 -0.042 1.00 91.62 186 ALA A O 1
ATOM 1387 N N . GLU A 1 187 ? -8.144 -0.213 0.971 1.00 88.81 187 GLU A N 1
ATOM 1388 C CA . GLU A 1 187 ? -8.305 -1.057 -0.213 1.00 88.81 187 GLU A CA 1
ATOM 1389 C C . GLU A 1 187 ? -9.060 -0.330 -1.330 1.00 88.81 187 GLU A C 1
ATOM 1391 O O . GLU A 1 187 ? -8.604 -0.363 -2.477 1.00 88.81 187 GLU A O 1
ATOM 1396 N N . ASP A 1 188 ? -10.127 0.401 -0.990 1.00 91.75 188 ASP A N 1
ATOM 1397 C CA . ASP A 1 188 ? -10.886 1.226 -1.939 1.00 91.75 188 ASP A CA 1
ATOM 1398 C C . ASP A 1 188 ? -9.997 2.289 -2.604 1.00 91.75 188 ASP A C 1
ATOM 1400 O O . ASP A 1 188 ? -10.028 2.478 -3.823 1.00 91.75 188 ASP A O 1
ATOM 1404 N N . VAL A 1 189 ? -9.150 2.967 -1.821 1.00 95.88 189 VAL A N 1
ATOM 1405 C CA . VAL A 1 189 ? -8.198 3.959 -2.343 1.00 95.88 189 VAL A CA 1
ATOM 1406 C C . VAL A 1 189 ? -7.202 3.327 -3.316 1.00 95.88 189 VAL A C 1
ATOM 1408 O O . VAL A 1 189 ? -6.904 3.909 -4.362 1.00 95.88 189 VAL A O 1
ATOM 1411 N N . VAL A 1 190 ? -6.679 2.144 -2.992 1.00 94.25 190 VAL A N 1
ATOM 1412 C CA . VAL A 1 190 ? -5.724 1.437 -3.856 1.00 94.25 190 VAL A CA 1
ATOM 1413 C C . VAL A 1 190 ? -6.401 0.938 -5.132 1.00 94.25 190 VAL A C 1
ATOM 1415 O O . VAL A 1 190 ? -5.810 1.016 -6.210 1.00 94.25 190 VAL A O 1
ATOM 1418 N N . GLN A 1 191 ? -7.654 0.494 -5.046 1.00 90.00 191 GLN A N 1
ATOM 1419 C CA . GLN A 1 191 ? -8.450 0.132 -6.215 1.00 90.00 191 GLN A CA 1
ATOM 1420 C C . GLN A 1 191 ? -8.722 1.344 -7.120 1.00 90.00 191 GLN A C 1
ATOM 1422 O O . GLN A 1 191 ? -8.592 1.245 -8.340 1.00 90.00 191 GLN A O 1
ATOM 1427 N N . GLU A 1 192 ? -9.039 2.506 -6.554 1.00 94.81 192 GLU A N 1
ATOM 1428 C CA . GLU A 1 192 ? -9.196 3.744 -7.326 1.00 94.81 192 GLU A CA 1
ATOM 1429 C C . GLU A 1 192 ? -7.871 4.174 -7.985 1.00 94.81 192 GLU A C 1
ATOM 1431 O O . GLU A 1 192 ? -7.866 4.610 -9.138 1.00 94.81 192 GLU A O 1
ATOM 1436 N N . ALA A 1 193 ? -6.728 3.998 -7.311 1.00 94.81 193 ALA A N 1
ATOM 1437 C CA . ALA A 1 193 ? -5.414 4.251 -7.906 1.00 94.81 193 ALA A CA 1
ATOM 1438 C C . ALA A 1 193 ? -5.143 3.345 -9.124 1.00 94.81 193 ALA A C 1
ATOM 1440 O O . ALA A 1 193 ? -4.647 3.831 -10.142 1.00 94.81 193 ALA A O 1
ATOM 1441 N N . TRP A 1 194 ? -5.530 2.065 -9.058 1.00 91.06 194 TRP A N 1
ATOM 1442 C CA . TRP A 1 194 ? -5.471 1.141 -10.198 1.00 91.06 194 TRP A CA 1
ATOM 1443 C C . TRP A 1 194 ? -6.328 1.613 -11.376 1.00 91.06 194 TRP A C 1
ATOM 1445 O O . TRP A 1 194 ? -5.854 1.683 -12.509 1.00 91.06 194 TRP A O 1
ATOM 1455 N N . ILE A 1 195 ? -7.578 2.005 -11.114 1.00 85.50 195 ILE A N 1
ATOM 1456 C CA . ILE A 1 195 ? -8.495 2.492 -12.156 1.00 85.50 195 ILE A CA 1
ATOM 1457 C C . ILE A 1 195 ? -7.936 3.750 -12.832 1.00 85.50 195 ILE A C 1
ATOM 1459 O O . ILE A 1 195 ? -8.069 3.916 -14.046 1.00 85.50 195 ILE A O 1
ATOM 1463 N N . ARG A 1 196 ? -7.290 4.642 -12.073 1.00 90.75 196 ARG A N 1
ATOM 1464 C CA . ARG A 1 196 ? -6.626 5.824 -12.640 1.00 90.75 196 ARG A CA 1
ATOM 1465 C C . ARG A 1 196 ? -5.424 5.454 -13.494 1.00 90.75 196 ARG A C 1
ATOM 1467 O O . ARG A 1 196 ? -5.251 6.063 -14.547 1.00 90.75 196 ARG A O 1
ATOM 1474 N N . LEU A 1 197 ? -4.635 4.467 -13.077 1.00 87.38 197 LEU A N 1
ATOM 1475 C CA . LEU A 1 197 ? -3.496 3.983 -13.853 1.00 87.38 197 LEU A CA 1
ATOM 1476 C C . LEU A 1 197 ? -3.953 3.449 -15.215 1.00 87.38 197 LEU A C 1
ATOM 1478 O O . LEU A 1 197 ? -3.432 3.878 -16.235 1.00 87.38 197 LEU A O 1
ATOM 1482 N N . GLN A 1 198 ? -5.003 2.621 -15.242 1.00 81.06 198 GLN A N 1
ATOM 1483 C CA . GLN A 1 198 ? -5.579 2.084 -16.484 1.00 81.06 198 GLN A CA 1
ATOM 1484 C C . GLN A 1 198 ? -6.126 3.155 -17.441 1.00 81.06 198 GLN A C 1
ATOM 1486 O O . GLN A 1 198 ? -6.280 2.905 -18.633 1.00 81.06 198 GLN A O 1
ATOM 1491 N N . ARG A 1 199 ? -6.477 4.336 -16.925 1.00 80.81 199 ARG A N 1
ATOM 1492 C CA . ARG A 1 199 ? -6.963 5.473 -17.724 1.00 80.81 199 ARG A CA 1
ATOM 1493 C C . ARG A 1 199 ? -5.855 6.447 -18.118 1.00 80.81 199 ARG A C 1
ATOM 1495 O O . ARG A 1 199 ? -6.136 7.406 -18.832 1.00 80.81 199 ARG A O 1
ATOM 1502 N N . SER A 1 200 ? -4.645 6.248 -17.605 1.00 80.75 200 SER A N 1
ATOM 1503 C CA . SER A 1 200 ? -3.496 7.108 -17.865 1.00 80.75 200 SER A CA 1
ATOM 1504 C C . SER A 1 200 ? -2.734 6.619 -19.094 1.00 80.75 200 SER A C 1
ATOM 1506 O O . SER A 1 200 ? -2.775 5.437 -19.429 1.00 80.75 200 SER A O 1
ATOM 1508 N N . ASN A 1 201 ? -2.027 7.528 -19.762 1.00 75.75 201 ASN A N 1
ATOM 1509 C CA . ASN A 1 201 ? -1.087 7.151 -20.808 1.00 75.75 201 ASN A CA 1
ATOM 1510 C C . ASN A 1 201 ? 0.189 6.607 -20.147 1.00 75.75 201 ASN A C 1
ATOM 1512 O O . ASN A 1 201 ? 0.936 7.376 -19.545 1.00 75.75 201 ASN A O 1
ATOM 1516 N N . LEU A 1 202 ? 0.408 5.292 -20.210 1.00 70.06 202 LEU A N 1
ATOM 1517 C CA . LEU A 1 202 ? 1.545 4.640 -19.549 1.00 70.06 202 LEU A CA 1
ATOM 1518 C C . LEU A 1 202 ? 2.895 5.108 -20.107 1.00 70.06 202 LEU A C 1
ATOM 1520 O O . LEU A 1 202 ? 3.859 5.174 -19.352 1.00 70.06 202 LEU A O 1
ATOM 1524 N N . ASP A 1 203 ? 2.938 5.510 -21.380 1.00 64.19 203 ASP A N 1
ATOM 1525 C CA . ASP A 1 203 ? 4.151 6.013 -22.037 1.00 64.19 203 ASP A CA 1
ATOM 1526 C C . ASP A 1 203 ? 4.625 7.365 -21.467 1.00 64.19 203 ASP A C 1
ATOM 1528 O O . ASP A 1 203 ? 5.762 7.769 -21.688 1.00 64.19 203 ASP A O 1
ATOM 1532 N N . GLU A 1 204 ? 3.767 8.075 -20.725 1.00 74.50 204 GLU A N 1
ATOM 1533 C CA . GLU A 1 204 ? 4.102 9.332 -20.037 1.00 74.50 204 GLU A CA 1
ATOM 1534 C C . GLU A 1 204 ? 4.548 9.115 -18.578 1.00 74.50 204 GLU A C 1
ATOM 1536 O O . GLU A 1 204 ? 4.838 10.080 -17.866 1.00 74.50 204 GLU A O 1
ATOM 1541 N N . ILE A 1 205 ? 4.567 7.865 -18.095 1.00 77.44 205 ILE A N 1
ATOM 1542 C CA . ILE A 1 205 ? 4.905 7.528 -16.710 1.00 77.44 205 ILE A CA 1
ATOM 1543 C C . ILE A 1 205 ? 6.318 6.940 -16.650 1.00 77.44 205 ILE A C 1
ATOM 1545 O O . ILE A 1 205 ? 6.511 5.731 -16.746 1.00 77.44 205 ILE A O 1
ATOM 1549 N N . ASP A 1 206 ? 7.302 7.805 -16.398 1.00 71.19 206 ASP A N 1
ATOM 1550 C CA . ASP A 1 206 ? 8.710 7.402 -16.258 1.00 71.19 206 ASP A CA 1
ATOM 1551 C C . ASP A 1 206 ? 8.969 6.546 -14.997 1.00 71.19 206 ASP A C 1
ATOM 1553 O O . ASP A 1 206 ? 9.786 5.626 -15.007 1.00 71.19 206 ASP A O 1
ATOM 1557 N N . ASP A 1 207 ? 8.266 6.842 -13.895 1.00 77.31 207 ASP A N 1
ATOM 1558 C CA . ASP A 1 207 ? 8.351 6.119 -12.618 1.00 77.31 207 ASP A CA 1
ATOM 1559 C C . ASP A 1 207 ? 6.958 5.685 -12.145 1.00 77.31 207 ASP A C 1
ATOM 1561 O O . ASP A 1 207 ? 6.233 6.422 -11.466 1.00 77.31 207 ASP A O 1
ATOM 1565 N N . LEU A 1 208 ? 6.594 4.446 -12.486 1.00 82.31 208 LEU A N 1
ATOM 1566 C CA . LEU A 1 208 ? 5.318 3.848 -12.100 1.00 82.31 208 LEU A CA 1
ATOM 1567 C C . LEU A 1 208 ? 5.154 3.751 -10.576 1.00 82.31 208 LEU A C 1
ATOM 1569 O O . LEU A 1 208 ? 4.057 3.964 -10.051 1.00 82.31 208 LEU A O 1
ATOM 1573 N N . THR A 1 209 ? 6.238 3.465 -9.849 1.00 83.94 209 THR A N 1
ATOM 1574 C CA . THR A 1 209 ? 6.192 3.322 -8.389 1.00 83.94 209 THR A CA 1
ATOM 1575 C C . THR A 1 209 ? 5.911 4.669 -7.735 1.00 83.94 209 THR A C 1
ATOM 1577 O O . THR A 1 209 ? 4.983 4.779 -6.926 1.00 83.94 209 THR A O 1
ATOM 1580 N N . GLY A 1 210 ? 6.665 5.706 -8.106 1.00 83.56 210 GLY A N 1
ATOM 1581 C CA . GLY A 1 210 ? 6.463 7.070 -7.623 1.00 83.56 210 GLY A CA 1
ATOM 1582 C C . GLY A 1 210 ? 5.082 7.617 -7.984 1.00 83.56 210 GLY A C 1
ATOM 1583 O O . GLY A 1 210 ? 4.424 8.243 -7.141 1.00 83.56 210 GLY A O 1
ATOM 1584 N N . TRP A 1 211 ? 4.590 7.316 -9.191 1.00 88.69 211 TRP A N 1
ATOM 1585 C CA . TRP A 1 211 ? 3.243 7.688 -9.623 1.00 88.69 211 TRP A CA 1
ATOM 1586 C C . TRP A 1 211 ? 2.162 7.039 -8.751 1.00 88.69 211 TRP A C 1
ATOM 1588 O O . TRP A 1 211 ? 1.272 7.737 -8.252 1.00 88.69 211 TRP A O 1
ATOM 1598 N N . LEU A 1 212 ? 2.255 5.727 -8.507 1.00 90.75 212 LEU A N 1
ATOM 1599 C CA . LEU A 1 212 ? 1.289 4.983 -7.694 1.00 90.75 212 LEU A CA 1
ATOM 1600 C C . LEU A 1 212 ? 1.298 5.439 -6.237 1.00 90.75 212 LEU A C 1
ATOM 1602 O O . LEU A 1 212 ? 0.241 5.707 -5.670 1.00 90.75 212 LEU A O 1
ATOM 1606 N N . VAL A 1 213 ? 2.479 5.597 -5.637 1.00 86.31 213 VAL A N 1
ATOM 1607 C CA . VAL A 1 213 ? 2.613 6.086 -4.259 1.00 86.31 213 VAL A CA 1
ATOM 1608 C C . VAL A 1 213 ? 2.019 7.489 -4.120 1.00 86.31 213 VAL A C 1
ATOM 1610 O O . VAL A 1 213 ? 1.254 7.744 -3.187 1.00 86.31 213 VAL A O 1
ATOM 1613 N N . THR A 1 214 ? 2.304 8.391 -5.062 1.00 87.44 214 THR A N 1
ATOM 1614 C CA . THR A 1 214 ? 1.767 9.760 -5.048 1.00 87.44 214 THR A CA 1
ATOM 1615 C C . THR A 1 214 ? 0.248 9.772 -5.210 1.00 87.44 214 THR A C 1
ATOM 1617 O O . THR A 1 214 ? -0.449 10.474 -4.472 1.00 87.44 214 THR A O 1
ATOM 1620 N N . THR A 1 215 ? -0.277 8.994 -6.158 1.00 92.25 215 THR A N 1
ATOM 1621 C CA . THR A 1 215 ? -1.714 8.918 -6.451 1.00 92.25 215 THR A CA 1
ATOM 1622 C C . THR A 1 215 ? -2.489 8.330 -5.276 1.00 92.25 215 THR A C 1
ATOM 1624 O O . THR A 1 215 ? -3.435 8.962 -4.805 1.00 92.25 215 THR A O 1
ATOM 1627 N N . THR A 1 216 ? -2.037 7.199 -4.731 1.00 93.44 216 THR A N 1
ATOM 1628 C CA . THR A 1 216 ? -2.606 6.573 -3.527 1.00 93.44 216 THR A CA 1
ATOM 1629 C C . THR A 1 216 ? -2.576 7.531 -2.337 1.00 93.44 216 THR A C 1
ATOM 1631 O O . THR A 1 216 ? -3.589 7.709 -1.664 1.00 93.44 216 THR A O 1
ATOM 1634 N N . SER A 1 217 ? -1.454 8.224 -2.108 1.00 89.69 217 SER A N 1
ATOM 1635 C CA . SER A 1 217 ? -1.332 9.189 -1.005 1.00 89.69 217 SER A CA 1
ATOM 1636 C C . SER A 1 217 ? -2.329 10.342 -1.134 1.00 89.69 217 SER A C 1
ATOM 1638 O O . SER A 1 217 ? -2.978 10.710 -0.156 1.00 89.69 217 SER A O 1
ATOM 1640 N N . ARG A 1 218 ? -2.485 10.910 -2.339 1.00 90.12 218 ARG A N 1
ATOM 1641 C CA . ARG A 1 218 ? -3.446 11.994 -2.614 1.00 90.12 218 ARG A CA 1
ATOM 1642 C C . ARG A 1 218 ? -4.889 11.550 -2.400 1.00 90.12 218 ARG A C 1
ATOM 1644 O O . ARG A 1 218 ? -5.641 12.259 -1.738 1.00 90.12 218 ARG A O 1
ATOM 1651 N N . LEU A 1 219 ? -5.245 10.370 -2.903 1.00 94.19 219 LEU A N 1
ATOM 1652 C CA . LEU A 1 219 ? -6.573 9.791 -2.716 1.00 94.19 219 LEU A CA 1
ATOM 1653 C C . LEU A 1 219 ? -6.875 9.551 -1.233 1.00 94.19 219 LEU A C 1
ATOM 1655 O O . LEU A 1 219 ? -7.908 9.999 -0.739 1.00 94.19 219 LEU A O 1
ATOM 1659 N N . ALA A 1 220 ? -5.942 8.948 -0.494 1.00 93.19 220 ALA A N 1
ATOM 1660 C CA . ALA A 1 220 ? -6.079 8.758 0.948 1.00 93.19 220 ALA A CA 1
ATOM 1661 C C . ALA A 1 220 ? -6.211 10.095 1.698 1.00 93.19 220 ALA A C 1
ATOM 1663 O O . ALA A 1 220 ? -7.005 10.216 2.623 1.00 93.19 220 ALA A O 1
ATOM 1664 N N . LEU A 1 221 ? -5.492 11.140 1.287 1.00 88.25 221 LEU A N 1
ATOM 1665 C CA . LEU A 1 221 ? -5.617 12.487 1.855 1.00 88.25 221 LEU A CA 1
ATOM 1666 C C . LEU A 1 221 ? -6.972 13.151 1.580 1.00 88.25 221 LEU A C 1
ATOM 1668 O O . LEU A 1 221 ? -7.466 13.908 2.423 1.00 88.25 221 LEU A O 1
ATOM 1672 N N . ASP A 1 222 ? -7.546 12.938 0.397 1.00 89.19 222 ASP A N 1
ATOM 1673 C CA . ASP A 1 222 ? -8.895 13.401 0.060 1.00 89.19 222 ASP A CA 1
ATOM 1674 C C . ASP A 1 222 ? -9.934 12.689 0.937 1.00 89.19 222 ASP A C 1
ATOM 1676 O O . ASP A 1 222 ? -10.766 13.348 1.573 1.00 89.19 222 ASP A O 1
ATOM 1680 N N . VAL A 1 223 ? -9.823 11.361 1.060 1.00 91.62 223 VAL A N 1
ATOM 1681 C CA . VAL A 1 223 ? -10.684 10.554 1.934 1.00 91.62 223 VAL A CA 1
ATOM 1682 C C . VAL A 1 223 ? -10.521 10.976 3.391 1.00 91.62 223 VAL A C 1
ATOM 1684 O O . VAL A 1 223 ? -11.527 11.245 4.034 1.00 91.62 223 VAL A O 1
ATOM 1687 N N . LEU A 1 224 ? -9.299 11.149 3.901 1.00 87.88 224 LEU A N 1
ATOM 1688 C CA . LEU A 1 224 ? -9.031 11.569 5.281 1.00 87.88 224 LEU A CA 1
ATOM 1689 C C . LEU A 1 224 ? -9.666 12.929 5.611 1.00 87.88 224 LEU A C 1
ATOM 1691 O O . LEU A 1 224 ? -10.243 13.119 6.685 1.00 87.88 224 LEU A O 1
ATOM 1695 N N . ARG A 1 225 ? -9.591 13.888 4.679 1.00 84.50 225 ARG A N 1
ATOM 1696 C CA . ARG A 1 225 ? -10.239 15.200 4.832 1.00 84.50 225 ARG A CA 1
ATOM 1697 C C . ARG A 1 225 ? -11.760 15.078 4.871 1.00 84.50 225 ARG A C 1
ATOM 1699 O O . ARG A 1 225 ? -12.391 15.715 5.711 1.00 84.50 225 ARG A O 1
ATOM 1706 N N . SER A 1 226 ? -12.339 14.249 4.003 1.00 83.69 226 SER A N 1
ATOM 1707 C CA . SER A 1 226 ? -13.783 13.996 3.983 1.00 83.69 226 SER A CA 1
ATOM 1708 C C . SER A 1 226 ? -14.248 13.221 5.222 1.00 83.69 226 SER A C 1
ATOM 1710 O O . SER A 1 226 ? -15.248 13.585 5.841 1.00 83.69 226 SER A O 1
ATOM 1712 N N . ALA A 1 227 ? -13.491 12.211 5.647 1.00 77.69 227 ALA A N 1
ATOM 1713 C CA . ALA A 1 227 ? -13.773 11.387 6.812 1.00 77.69 227 ALA A CA 1
ATOM 1714 C C . ALA A 1 227 ? -13.866 12.232 8.080 1.00 77.69 227 ALA A C 1
ATOM 1716 O O . ALA A 1 227 ? -14.778 12.019 8.867 1.00 77.69 227 ALA A O 1
ATOM 1717 N N . ARG A 1 228 ? -13.015 13.253 8.251 1.00 72.50 228 ARG A N 1
ATOM 1718 C CA . ARG A 1 228 ? -13.127 14.183 9.385 1.00 72.50 228 ARG A CA 1
ATOM 1719 C C . ARG A 1 228 ? -14.492 14.872 9.448 1.00 72.50 228 ARG A C 1
ATOM 1721 O O . ARG A 1 228 ? -15.083 14.902 10.517 1.00 72.50 228 ARG A O 1
ATOM 1728 N N . SER A 1 229 ? -15.010 15.356 8.316 1.00 73.56 229 SER A N 1
ATOM 1729 C CA . SER A 1 229 ? -16.352 15.961 8.276 1.00 73.56 229 SER A CA 1
ATOM 1730 C C . SER A 1 229 ? -17.457 14.950 8.600 1.00 73.56 229 SER A C 1
ATOM 1732 O O . SER A 1 229 ? -18.389 15.268 9.328 1.00 73.56 229 SER A O 1
ATOM 1734 N N . ARG A 1 230 ? -17.324 13.693 8.147 1.00 72.19 230 ARG A N 1
ATOM 1735 C CA . ARG A 1 230 ? -18.254 12.613 8.525 1.00 72.19 230 ARG A CA 1
ATOM 1736 C C . ARG A 1 230 ? -18.163 12.291 10.021 1.00 72.19 230 ARG A C 1
ATOM 1738 O O . ARG A 1 230 ? -19.187 12.065 10.662 1.00 72.19 230 ARG A O 1
ATOM 1745 N N . ARG A 1 231 ? -16.948 12.309 10.579 1.00 74.31 231 ARG A N 1
ATOM 1746 C CA . ARG A 1 231 ? -16.662 12.001 11.986 1.00 74.31 231 ARG A CA 1
ATOM 1747 C C . ARG A 1 231 ? -17.242 13.032 12.958 1.00 74.31 231 ARG A C 1
ATOM 1749 O O . ARG A 1 231 ? -17.520 12.666 14.089 1.00 74.31 231 ARG A O 1
ATOM 1756 N N . GLU A 1 232 ? -17.514 14.266 12.526 1.00 74.50 232 GLU A N 1
ATOM 1757 C CA . GLU A 1 232 ? -18.247 15.259 13.339 1.00 74.50 232 GLU A CA 1
ATOM 1758 C C . GLU A 1 232 ? -19.683 14.816 13.666 1.00 74.50 232 GLU A C 1
ATOM 1760 O O . GLU A 1 232 ? -20.236 15.210 14.687 1.00 74.50 232 GLU A O 1
ATOM 1765 N N . SER A 1 233 ? -20.273 13.969 12.818 1.00 79.94 233 SER A N 1
ATOM 1766 C CA . SER A 1 233 ? -21.600 13.374 13.027 1.00 79.94 233 SER A CA 1
ATOM 1767 C C . SER A 1 233 ? -21.559 11.943 13.580 1.00 79.94 233 SER A C 1
ATOM 1769 O O . SER A 1 233 ? -22.597 11.284 13.653 1.00 79.94 233 SER A O 1
ATOM 1771 N N . TYR A 1 234 ? -20.375 11.437 13.945 1.00 84.38 234 TYR A N 1
ATOM 1772 C CA . TYR A 1 234 ? -20.208 10.072 14.444 1.00 84.38 234 TYR A CA 1
ATOM 1773 C C . TYR A 1 234 ? -20.745 9.934 15.870 1.00 84.38 234 TYR A C 1
ATOM 1775 O O . TYR A 1 234 ? -20.536 10.802 16.716 1.00 84.38 234 TYR A O 1
ATOM 1783 N N . VAL A 1 235 ? -21.446 8.833 16.141 1.00 88.31 235 VAL A N 1
ATOM 1784 C CA . VAL A 1 235 ? -22.043 8.574 17.455 1.00 88.31 235 VAL A CA 1
ATOM 1785 C C . VAL A 1 235 ? -21.040 7.832 18.336 1.00 88.31 235 VAL A C 1
ATOM 1787 O O . VAL A 1 235 ? -20.786 6.645 18.126 1.00 88.31 235 VAL A O 1
ATOM 1790 N N . GLY A 1 236 ? -20.528 8.529 19.352 1.00 89.56 236 GLY A N 1
ATOM 1791 C CA . GLY A 1 236 ? -19.548 8.011 20.310 1.00 89.56 236 GLY A CA 1
ATOM 1792 C C . GLY A 1 236 ? -18.093 8.152 19.839 1.00 89.56 236 GLY A C 1
ATOM 1793 O O . GLY A 1 236 ? -17.822 8.837 18.850 1.00 89.56 236 GLY A O 1
ATOM 1794 N N . PRO A 1 237 ? -17.137 7.522 20.544 1.00 90.62 237 PRO A N 1
ATOM 1795 C CA . PRO A 1 237 ? -15.721 7.579 20.196 1.00 90.62 237 PRO A CA 1
ATOM 1796 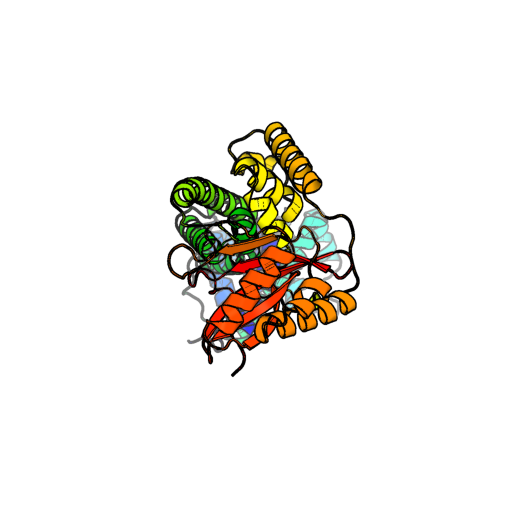C C . PRO A 1 237 ? -15.413 6.856 18.879 1.00 90.62 237 PRO A C 1
ATOM 1798 O O . PRO A 1 237 ? -15.980 5.804 18.589 1.00 90.62 237 PRO A O 1
ATOM 1801 N N . TRP A 1 238 ? -14.464 7.391 18.107 1.00 90.81 238 TRP A N 1
ATOM 1802 C CA . TRP A 1 238 ? -13.926 6.741 16.909 1.00 90.81 238 TRP A CA 1
ATOM 1803 C C . TRP A 1 238 ? -12.630 5.994 17.235 1.00 90.81 238 TRP A C 1
ATOM 1805 O O . TRP A 1 238 ? -11.681 6.603 17.729 1.00 90.81 238 TRP A O 1
ATOM 1815 N N . LEU A 1 239 ? -12.563 4.709 16.879 1.00 93.31 239 LEU A N 1
ATOM 1816 C CA . LEU A 1 239 ? -11.338 3.904 16.906 1.00 93.31 239 LEU A CA 1
ATOM 1817 C C . LEU A 1 239 ? -10.933 3.457 15.485 1.00 93.31 239 LEU A C 1
ATOM 1819 O O . LEU A 1 239 ? -11.805 3.326 14.622 1.00 93.31 239 LEU A O 1
ATOM 1823 N N . PRO A 1 240 ? -9.639 3.224 15.201 1.00 92.50 240 PRO A N 1
ATOM 1824 C CA . PRO A 1 240 ? -9.202 2.629 13.934 1.00 92.50 240 PRO A CA 1
ATOM 1825 C C . PRO A 1 240 ? -9.817 1.238 13.686 1.00 92.50 240 PRO A C 1
ATOM 1827 O O . PRO A 1 240 ? -10.270 0.572 14.615 1.00 92.50 240 PRO A O 1
ATOM 1830 N N . GLU A 1 241 ? -9.827 0.786 12.432 1.00 92.06 241 GLU A N 1
ATOM 1831 C CA . GLU A 1 241 ? -10.138 -0.601 12.073 1.00 92.06 241 GLU A CA 1
ATOM 1832 C C . GLU A 1 241 ? -8.953 -1.507 12.461 1.00 92.06 241 GLU A C 1
ATOM 1834 O O . GLU A 1 241 ? -7.854 -1.298 11.936 1.00 92.06 241 GLU A O 1
ATOM 1839 N N . PRO A 1 242 ? -9.133 -2.476 13.379 1.00 91.38 242 PRO A N 1
ATOM 1840 C CA . PRO A 1 242 ? -8.074 -3.383 13.802 1.00 91.38 242 PRO A CA 1
ATOM 1841 C C . PRO A 1 242 ? -7.771 -4.438 12.735 1.00 91.38 242 PRO A C 1
ATOM 1843 O O . PRO A 1 242 ? -8.672 -4.940 12.061 1.00 91.38 242 PRO A O 1
ATOM 1846 N N . VAL A 1 243 ? -6.498 -4.820 12.642 1.00 87.00 243 VAL A N 1
ATOM 1847 C CA . VAL A 1 243 ? -6.027 -5.928 11.801 1.00 87.00 243 VAL A CA 1
ATOM 1848 C C . VAL A 1 243 ? -5.390 -6.981 12.683 1.00 87.00 243 VAL A C 1
ATOM 1850 O O . VAL A 1 243 ? -4.486 -6.669 13.459 1.00 87.00 243 VAL A O 1
ATOM 1853 N N . GLU A 1 244 ? -5.845 -8.226 12.561 1.00 84.75 244 GLU A N 1
ATOM 1854 C CA . GLU A 1 244 ? -5.203 -9.353 13.238 1.00 84.75 244 GLU A CA 1
ATOM 1855 C C . GLU A 1 244 ? -3.818 -9.592 12.622 1.00 84.75 244 GLU A C 1
ATOM 1857 O O . GLU A 1 244 ? -3.691 -9.902 11.440 1.00 84.75 244 GLU A O 1
ATOM 1862 N N . THR A 1 245 ? -2.770 -9.405 13.424 1.00 76.88 245 THR A N 1
ATOM 1863 C CA . THR A 1 245 ? -1.373 -9.596 13.013 1.00 76.88 245 THR A CA 1
ATOM 1864 C C . THR A 1 245 ? -0.860 -10.912 13.575 1.00 76.88 245 THR A C 1
ATOM 1866 O O . THR A 1 245 ? -1.131 -11.228 14.735 1.00 76.88 245 THR A O 1
ATOM 1869 N N . ALA A 1 246 ? -0.091 -11.666 12.787 1.00 64.81 246 ALA A N 1
ATOM 1870 C CA . ALA A 1 246 ? 0.531 -12.895 13.267 1.00 64.81 246 ALA A CA 1
ATOM 1871 C C . ALA A 1 246 ? 1.398 -12.628 14.513 1.00 64.81 246 ALA A C 1
ATOM 1873 O O . ALA A 1 246 ? 2.040 -11.582 14.635 1.00 64.81 246 ALA A O 1
ATOM 1874 N N . ALA A 1 247 ? 1.404 -13.575 15.455 1.00 53.94 247 ALA A N 1
ATOM 1875 C CA . ALA A 1 247 ? 2.176 -13.448 16.692 1.00 53.94 247 ALA A CA 1
ATOM 1876 C C . ALA A 1 247 ? 3.699 -13.505 16.453 1.00 53.94 247 ALA A C 1
ATOM 1878 O O . ALA A 1 247 ? 4.457 -13.012 17.289 1.00 53.94 247 ALA A O 1
ATOM 1879 N N . ASP A 1 248 ? 4.140 -14.093 15.334 1.00 48.88 248 ASP A N 1
ATOM 1880 C CA . ASP A 1 248 ? 5.542 -14.141 14.917 1.00 48.88 248 ASP A CA 1
ATOM 1881 C C . ASP A 1 248 ? 5.844 -13.015 13.903 1.00 48.88 248 ASP A C 1
ATOM 1883 O O . ASP A 1 248 ? 5.209 -12.957 12.847 1.00 48.88 248 ASP A O 1
ATOM 1887 N N . PRO A 1 249 ? 6.823 -12.129 14.168 1.00 46.81 249 PRO A N 1
ATOM 1888 C CA . PRO A 1 249 ? 7.289 -11.134 13.202 1.00 46.81 249 PRO A CA 1
ATOM 1889 C C . PRO A 1 249 ? 7.766 -11.718 11.862 1.00 46.81 249 PRO A C 1
ATOM 1891 O O . PRO A 1 249 ? 7.759 -11.004 10.862 1.00 46.81 249 PRO A O 1
ATOM 1894 N N . ALA A 1 250 ? 8.184 -12.989 11.820 1.00 43.22 250 ALA A N 1
ATOM 1895 C CA . ALA A 1 250 ? 8.556 -13.680 10.583 1.00 43.22 250 ALA A CA 1
ATOM 1896 C C . ALA A 1 250 ? 7.349 -13.988 9.675 1.00 43.22 250 ALA A C 1
ATOM 1898 O O . ALA A 1 250 ? 7.529 -14.170 8.470 1.00 43.22 250 ALA A O 1
ATOM 1899 N N . ASP A 1 251 ? 6.139 -13.992 10.241 1.00 43.06 251 ASP A N 1
ATOM 1900 C CA . ASP A 1 251 ? 4.873 -14.224 9.541 1.00 43.06 251 ASP A CA 1
ATOM 1901 C C . ASP A 1 251 ? 4.173 -12.909 9.137 1.00 43.06 251 ASP A C 1
ATOM 1903 O O . ASP A 1 251 ? 3.093 -12.943 8.545 1.00 43.06 251 ASP A O 1
ATOM 1907 N N . ALA A 1 252 ? 4.763 -11.742 9.434 1.00 49.97 252 ALA A N 1
ATOM 1908 C CA . ALA A 1 252 ? 4.249 -10.446 8.994 1.00 49.97 252 ALA A CA 1
ATOM 1909 C C . ALA A 1 252 ? 4.501 -10.265 7.485 1.00 49.97 252 ALA A C 1
ATOM 1911 O O . ALA A 1 252 ? 5.633 -10.070 7.037 1.00 49.97 252 ALA A O 1
ATOM 1912 N N . VAL A 1 253 ? 3.439 -10.365 6.680 1.00 48.41 253 VAL A N 1
ATOM 1913 C CA . VAL A 1 253 ? 3.511 -10.335 5.208 1.00 48.41 253 VAL A CA 1
ATOM 1914 C C . VAL A 1 253 ? 3.235 -8.925 4.653 1.00 48.41 253 VAL A C 1
ATOM 1916 O O . VAL A 1 253 ? 3.566 -8.653 3.495 1.00 48.41 253 VAL A O 1
ATOM 1919 N N . SER A 1 254 ? 2.662 -8.000 5.440 1.00 56.41 254 SER A N 1
ATOM 1920 C CA . SER A 1 254 ? 2.184 -6.696 4.953 1.00 56.41 254 SER A CA 1
ATOM 1921 C C . SER A 1 254 ? 2.847 -5.481 5.626 1.00 56.41 254 SER A C 1
ATOM 1923 O O . SER A 1 254 ? 3.229 -5.516 6.790 1.00 56.41 254 SER A O 1
ATOM 1925 N N . LEU A 1 255 ? 2.944 -4.344 4.917 1.00 51.69 255 LEU A N 1
ATOM 1926 C CA . LEU A 1 255 ? 3.392 -3.081 5.533 1.00 51.69 255 LEU A CA 1
ATOM 1927 C C . LEU A 1 255 ? 2.367 -2.513 6.531 1.00 51.69 255 LEU A C 1
ATOM 1929 O O . LEU A 1 255 ? 2.749 -1.739 7.408 1.00 51.69 255 LEU A O 1
ATOM 1933 N N . ALA A 1 256 ? 1.088 -2.890 6.408 1.00 50.28 256 ALA A N 1
ATOM 1934 C CA . ALA A 1 256 ? 0.056 -2.540 7.383 1.00 50.28 256 ALA A CA 1
ATOM 1935 C C . ALA A 1 256 ? 0.321 -3.204 8.743 1.00 50.28 256 ALA A C 1
ATOM 1937 O O . ALA A 1 256 ? -0.046 -2.632 9.769 1.00 50.28 256 ALA A O 1
ATOM 1938 N N . ASP A 1 257 ? 1.037 -4.335 8.746 1.00 57.28 257 ASP A N 1
ATOM 1939 C CA . ASP A 1 257 ? 1.424 -5.035 9.968 1.00 57.28 257 ASP A CA 1
ATOM 1940 C C . ASP A 1 257 ? 2.348 -4.140 10.802 1.00 57.28 257 ASP A C 1
ATOM 1942 O O . ASP A 1 257 ? 2.161 -4.046 12.003 1.00 57.28 257 ASP A O 1
ATOM 1946 N N . SER A 1 258 ? 3.239 -3.361 10.172 1.00 64.75 258 SER A N 1
ATOM 1947 C CA . SER A 1 258 ? 4.280 -2.586 10.871 1.00 64.75 258 SER A CA 1
ATOM 1948 C C . SER A 1 258 ? 3.786 -1.425 11.751 1.00 64.75 258 SER A C 1
ATOM 1950 O O . SER A 1 258 ? 4.557 -0.891 12.554 1.00 64.75 258 SER A O 1
ATOM 1952 N N . ILE A 1 259 ? 2.521 -1.008 11.619 1.00 78.94 259 ILE A N 1
ATOM 1953 C CA . ILE A 1 259 ? 1.967 0.114 12.385 1.00 78.94 259 ILE A CA 1
ATOM 1954 C C . ILE A 1 259 ? 1.280 -0.425 13.636 1.00 78.94 259 ILE A C 1
ATOM 1956 O O . ILE A 1 259 ? 0.273 -1.123 13.539 1.00 78.94 259 ILE A O 1
ATOM 1960 N N . SER A 1 260 ? 1.791 -0.056 14.815 1.00 85.62 260 SER A N 1
ATOM 1961 C CA . SER A 1 260 ? 1.199 -0.509 16.074 1.00 85.62 260 SER A CA 1
ATOM 1962 C C . SER A 1 260 ? -0.186 0.096 16.334 1.00 85.62 260 SER A C 1
ATOM 1964 O O . SER A 1 260 ? -0.463 1.232 15.934 1.00 85.62 260 SER A O 1
ATOM 1966 N N . TRP A 1 261 ? -1.050 -0.615 17.067 1.00 88.62 261 TRP A N 1
ATOM 1967 C CA . TRP A 1 261 ? -2.387 -0.124 17.433 1.00 88.62 261 TRP A CA 1
ATOM 1968 C C . TRP A 1 261 ? -2.316 1.227 18.151 1.00 88.62 261 TRP A C 1
ATOM 1970 O O . TRP A 1 261 ? -2.993 2.184 17.776 1.00 88.62 261 TRP A O 1
ATOM 1980 N N . ALA A 1 262 ? -1.429 1.332 19.145 1.00 86.19 262 ALA A N 1
ATOM 1981 C CA . ALA A 1 262 ? -1.226 2.572 19.889 1.00 86.19 262 ALA A CA 1
ATOM 1982 C C . ALA A 1 262 ? -0.813 3.729 18.964 1.00 86.19 262 ALA A C 1
ATOM 1984 O O . ALA A 1 262 ? -1.277 4.856 19.137 1.00 86.19 262 ALA A O 1
ATOM 1985 N N . MET A 1 263 ? 0.017 3.456 17.949 1.00 87.00 263 MET A N 1
ATOM 1986 C CA . MET A 1 263 ? 0.362 4.457 16.944 1.00 87.00 263 MET A CA 1
ATOM 1987 C C . MET A 1 263 ? -0.877 4.884 16.150 1.00 87.00 263 MET A C 1
ATOM 1989 O O . MET A 1 263 ? -1.117 6.082 16.041 1.00 87.00 263 MET A O 1
ATOM 1993 N N . LEU A 1 264 ? -1.699 3.954 15.651 1.00 89.50 264 LEU A N 1
ATOM 1994 C CA . LEU A 1 264 ? -2.927 4.285 14.909 1.00 89.50 264 LEU A CA 1
ATOM 1995 C C . LEU A 1 264 ? -3.881 5.167 15.725 1.00 89.50 264 LEU A C 1
ATOM 1997 O O . LEU A 1 264 ? -4.350 6.190 15.221 1.00 89.50 264 LEU A O 1
ATOM 2001 N N . VAL A 1 265 ? -4.106 4.824 16.997 1.00 89.81 265 VAL A N 1
ATOM 2002 C CA . VAL A 1 265 ? -4.939 5.618 17.914 1.00 89.81 265 VAL A CA 1
ATOM 2003 C C . VAL A 1 265 ? -4.359 7.022 18.105 1.00 89.81 265 VAL A C 1
ATOM 2005 O O . VAL A 1 265 ? -5.083 8.013 18.011 1.00 89.81 265 VAL A O 1
ATOM 2008 N N . VAL A 1 266 ? -3.043 7.157 18.298 1.00 88.81 266 VAL A N 1
ATOM 2009 C CA . VAL A 1 266 ? -2.409 8.480 18.414 1.00 88.81 266 VAL A CA 1
ATOM 2010 C C . VAL A 1 266 ? -2.518 9.261 17.105 1.00 88.81 266 VAL A C 1
ATOM 2012 O O . VAL A 1 266 ? -2.830 10.454 17.133 1.00 88.81 266 VAL A O 1
ATOM 2015 N N . LEU A 1 267 ? -2.324 8.619 15.951 1.00 89.62 267 LEU A N 1
ATOM 2016 C CA . LEU A 1 267 ? -2.446 9.276 14.652 1.00 89.62 267 LEU A CA 1
ATOM 2017 C C . LEU A 1 267 ? -3.841 9.893 14.465 1.00 89.62 267 LEU A C 1
ATOM 2019 O O . LEU A 1 267 ? -3.939 10.898 13.765 1.00 89.62 267 LEU A O 1
ATOM 2023 N N . GLU A 1 268 ? -4.915 9.324 15.042 1.00 87.94 268 GLU A N 1
ATOM 2024 C CA . GLU A 1 268 ? -6.309 9.843 14.932 1.00 87.94 268 GLU A CA 1
ATOM 2025 C C . GLU A 1 268 ? -6.480 11.233 15.531 1.00 87.94 268 GLU A C 1
ATOM 2027 O O . GLU A 1 268 ? -7.412 11.967 15.210 1.00 87.94 268 GLU A O 1
ATOM 2032 N 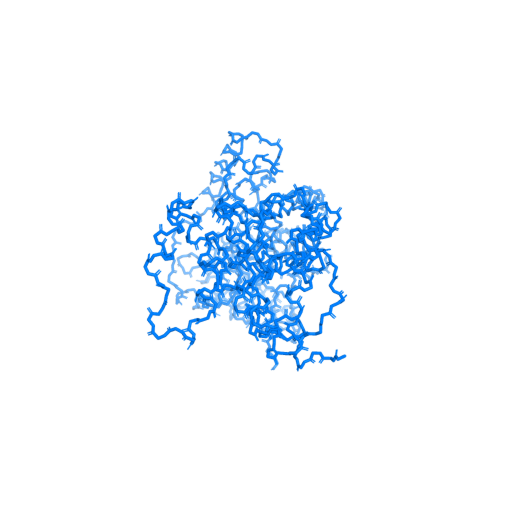N . THR A 1 269 ? -5.529 11.634 16.360 1.00 87.00 269 THR A N 1
ATOM 2033 C CA . THR A 1 269 ? -5.569 12.913 17.051 1.00 87.00 269 THR A CA 1
ATOM 2034 C C . THR A 1 269 ? -4.783 14.020 16.347 1.00 87.00 269 THR A C 1
ATOM 2036 O O . THR A 1 269 ? -4.817 15.168 16.794 1.00 87.00 269 THR A O 1
ATOM 2039 N N . LEU A 1 270 ? -4.067 13.690 15.268 1.00 89.75 270 LEU A N 1
ATOM 2040 C CA . LEU A 1 270 ? -3.286 14.638 14.477 1.00 89.75 270 LEU A CA 1
ATOM 2041 C C . LEU A 1 270 ? -4.152 15.362 13.443 1.00 89.75 270 LEU A C 1
ATOM 2043 O O . LEU A 1 270 ? -5.134 14.826 12.924 1.00 89.75 270 LEU A O 1
ATOM 2047 N N . ALA A 1 271 ? -3.740 16.571 13.049 1.00 88.81 271 ALA A N 1
ATOM 2048 C CA . ALA A 1 271 ? -4.328 17.201 11.873 1.00 88.81 271 ALA A CA 1
ATOM 2049 C C . ALA A 1 271 ? -3.996 16.383 10.602 1.00 88.81 271 ALA A C 1
ATOM 2051 O O . ALA A 1 271 ? -2.883 15.865 10.491 1.00 88.81 271 ALA A O 1
ATOM 2052 N N . PRO A 1 272 ? -4.882 16.326 9.583 1.00 88.88 272 PRO A N 1
ATOM 2053 C CA . PRO A 1 272 ? -4.676 15.482 8.398 1.00 88.88 272 PRO A CA 1
ATOM 2054 C C . PRO A 1 272 ? -3.327 15.673 7.694 1.00 88.88 272 PRO A C 1
ATOM 2056 O O . PRO A 1 272 ? -2.692 14.710 7.281 1.00 88.88 272 PRO A O 1
ATOM 2059 N N . ALA A 1 273 ? -2.860 16.920 7.584 1.00 89.06 273 ALA A N 1
ATOM 2060 C CA . ALA A 1 273 ? -1.581 17.228 6.949 1.00 89.06 273 ALA A CA 1
ATOM 2061 C C . ALA A 1 273 ? -0.367 16.831 7.811 1.00 89.06 273 ALA A C 1
ATOM 2063 O O . ALA A 1 273 ? 0.676 16.485 7.264 1.00 89.06 273 ALA A O 1
ATOM 2064 N N . GLU A 1 274 ? -0.495 16.881 9.140 1.00 93.00 274 GLU A N 1
ATOM 2065 C CA . GLU A 1 274 ? 0.542 16.436 10.082 1.00 93.00 274 GLU A CA 1
ATOM 2066 C C . GLU A 1 274 ? 0.638 14.913 10.071 1.00 93.00 274 GLU A C 1
ATOM 2068 O O . GLU A 1 274 ? 1.730 14.383 9.869 1.00 93.00 274 GLU A O 1
ATOM 2073 N N . ARG A 1 275 ? -0.511 14.223 10.158 1.00 93.19 275 ARG A N 1
ATOM 2074 C CA . ARG A 1 275 ? -0.601 12.769 9.987 1.00 93.19 275 ARG A CA 1
ATOM 2075 C C . ARG A 1 275 ? 0.044 12.343 8.675 1.00 93.19 275 ARG A C 1
ATOM 2077 O O . ARG A 1 275 ? 0.899 11.471 8.685 1.00 93.19 275 ARG A O 1
ATOM 2084 N N . ALA A 1 276 ? -0.326 12.963 7.558 1.00 91.00 276 ALA A N 1
ATOM 2085 C CA . ALA A 1 276 ? 0.198 12.549 6.266 1.00 91.00 276 ALA A CA 1
ATOM 2086 C C . ALA A 1 276 ? 1.699 12.784 6.112 1.00 91.00 276 ALA A C 1
ATOM 2088 O O . ALA A 1 276 ? 2.398 11.913 5.605 1.00 91.00 276 ALA A O 1
ATOM 2089 N N . ALA A 1 277 ? 2.207 13.928 6.578 1.00 92.75 277 ALA A N 1
ATOM 2090 C CA . ALA A 1 277 ? 3.640 14.191 6.549 1.00 92.75 277 ALA A CA 1
ATOM 2091 C C . ALA A 1 277 ? 4.423 13.183 7.405 1.00 92.75 277 ALA A C 1
ATOM 2093 O O . ALA A 1 277 ? 5.472 12.722 6.966 1.00 92.75 277 ALA A O 1
ATOM 2094 N N . PHE A 1 278 ? 3.907 12.831 8.587 1.00 92.62 278 PHE A N 1
ATOM 2095 C CA . PHE A 1 278 ? 4.518 11.834 9.463 1.00 92.62 278 PHE A CA 1
ATOM 2096 C C . PHE A 1 278 ? 4.443 10.429 8.874 1.00 92.62 278 PHE A C 1
ATOM 2098 O O . PHE A 1 278 ? 5.460 9.769 8.753 1.00 92.62 278 PHE A O 1
ATOM 2105 N N . VAL A 1 279 ? 3.263 9.973 8.453 1.00 90.50 279 VAL A N 1
ATOM 2106 C CA . VAL A 1 279 ? 3.089 8.618 7.918 1.00 90.50 279 VAL A CA 1
ATOM 2107 C C . VAL A 1 279 ? 3.988 8.417 6.704 1.00 90.50 279 VAL A C 1
ATOM 2109 O O . VAL A 1 279 ? 4.834 7.529 6.702 1.00 90.50 279 VAL A O 1
ATOM 2112 N N . LEU A 1 280 ? 3.889 9.289 5.702 1.00 89.50 280 LEU A N 1
ATOM 2113 C CA . LEU A 1 280 ? 4.653 9.128 4.468 1.00 89.50 280 LEU A CA 1
ATOM 2114 C C . LEU A 1 280 ? 6.170 9.164 4.699 1.00 89.50 280 LEU A C 1
ATOM 2116 O O . LEU A 1 280 ? 6.895 8.405 4.062 1.00 89.50 280 LEU A O 1
ATOM 2120 N N . HIS A 1 281 ? 6.656 10.010 5.609 1.00 92.25 281 HIS A N 1
ATOM 2121 C CA . HIS A 1 281 ? 8.089 10.127 5.869 1.00 92.25 281 HIS A CA 1
ATOM 2122 C C . HIS A 1 281 ? 8.604 9.089 6.870 1.00 92.25 281 HIS A C 1
ATOM 2124 O O . HIS A 1 281 ? 9.533 8.347 6.570 1.00 92.25 281 HIS A O 1
ATOM 2130 N N . ASP A 1 282 ? 8.021 9.055 8.065 1.00 89.56 282 ASP A N 1
ATOM 2131 C CA . ASP A 1 282 ? 8.534 8.320 9.220 1.00 89.56 282 ASP A CA 1
ATOM 2132 C C . ASP A 1 282 ? 8.173 6.831 9.175 1.00 89.56 282 ASP A C 1
ATOM 2134 O O . ASP A 1 282 ? 8.959 6.011 9.640 1.00 89.56 282 ASP A O 1
ATOM 2138 N N . LEU A 1 283 ? 7.015 6.471 8.607 1.00 85.06 283 LEU A N 1
ATOM 2139 C CA . LEU A 1 283 ? 6.588 5.069 8.479 1.00 85.06 283 LEU A CA 1
ATOM 2140 C C . LEU A 1 283 ? 6.946 4.477 7.107 1.00 85.06 283 LEU A C 1
ATOM 2142 O O . LEU A 1 283 ? 7.282 3.300 7.021 1.00 85.06 283 LEU A O 1
ATOM 2146 N N . PHE A 1 284 ? 6.907 5.281 6.037 1.00 82.94 284 PHE A N 1
ATOM 2147 C CA . PHE A 1 284 ? 7.083 4.789 4.659 1.00 82.94 284 PHE A CA 1
ATOM 2148 C C . PHE A 1 284 ? 8.355 5.275 3.949 1.00 82.94 284 PHE A C 1
ATOM 2150 O O . PHE A 1 284 ? 8.621 4.842 2.823 1.00 82.94 284 PHE A O 1
ATOM 2157 N N . GLY A 1 285 ? 9.157 6.130 4.589 1.00 85.56 285 GLY A N 1
ATOM 2158 C CA . GLY A 1 285 ? 10.487 6.515 4.112 1.00 85.56 285 GLY A CA 1
ATOM 2159 C C . GLY A 1 285 ? 10.517 7.471 2.916 1.00 85.56 285 GLY A C 1
ATOM 2160 O O . GLY A 1 285 ? 11.573 7.620 2.304 1.00 85.56 285 GLY A O 1
ATOM 2161 N N . LEU A 1 286 ? 9.403 8.118 2.553 1.00 86.31 286 LEU A N 1
ATOM 2162 C CA . LEU A 1 286 ? 9.381 9.063 1.431 1.00 86.31 286 LEU A CA 1
ATOM 2163 C C . LEU A 1 286 ? 10.174 10.332 1.764 1.00 86.31 286 LEU A C 1
ATOM 2165 O O . LEU A 1 286 ? 10.138 10.850 2.884 1.00 86.31 286 LEU A O 1
ATOM 2169 N N . SER A 1 287 ? 10.829 10.910 0.762 1.00 89.75 287 SER A N 1
ATOM 2170 C CA . SER A 1 287 ? 11.480 12.210 0.887 1.00 89.75 287 SER A CA 1
ATOM 2171 C C . SER A 1 287 ? 10.458 13.346 1.021 1.00 89.75 287 SER A C 1
ATOM 2173 O O . SER A 1 287 ? 9.343 13.304 0.501 1.00 89.75 287 SER A O 1
ATOM 2175 N N . PHE A 1 288 ? 10.857 14.450 1.658 1.00 90.88 288 PHE A N 1
ATOM 2176 C CA . PHE A 1 288 ? 9.996 15.637 1.751 1.00 90.88 288 PHE A CA 1
ATOM 2177 C C . PHE A 1 288 ? 9.701 16.300 0.399 1.00 90.88 288 PHE A C 1
ATOM 2179 O O . PHE A 1 288 ? 8.773 17.105 0.313 1.00 90.88 288 PHE A O 1
ATOM 2186 N N . THR A 1 289 ? 10.475 15.983 -0.639 1.00 88.19 289 THR A N 1
ATOM 2187 C CA . THR A 1 289 ? 10.197 16.411 -2.013 1.00 88.19 289 THR A CA 1
ATOM 2188 C C . THR A 1 289 ? 8.998 15.654 -2.573 1.00 88.19 289 THR A C 1
ATOM 2190 O O . THR A 1 289 ? 8.040 16.287 -3.010 1.00 88.19 289 THR A O 1
ATOM 2193 N N . GLU A 1 290 ? 8.990 14.324 -2.462 1.00 84.31 290 GLU A N 1
ATOM 2194 C CA . GLU A 1 290 ? 7.865 13.474 -2.887 1.00 84.31 290 GLU A CA 1
ATOM 2195 C C . GLU A 1 290 ? 6.589 13.798 -2.099 1.00 84.31 290 GLU A C 1
ATOM 2197 O O . GLU A 1 290 ? 5.514 13.989 -2.671 1.00 84.31 290 GLU A O 1
ATOM 2202 N N . ILE A 1 291 ? 6.719 13.971 -0.780 1.00 87.25 291 ILE A N 1
ATOM 2203 C CA . ILE A 1 291 ? 5.603 14.370 0.089 1.00 87.25 291 ILE A CA 1
ATOM 2204 C C . ILE A 1 291 ? 5.073 15.750 -0.306 1.00 87.25 291 ILE A C 1
ATOM 2206 O O . ILE A 1 291 ? 3.865 15.976 -0.289 1.00 87.25 291 ILE A O 1
ATOM 2210 N N . GLY A 1 292 ? 5.957 16.674 -0.686 1.00 87.25 292 GLY A N 1
ATOM 2211 C CA . GLY A 1 292 ? 5.567 17.992 -1.170 1.00 87.25 292 GLY A CA 1
ATOM 2212 C C . GLY A 1 292 ? 4.680 17.921 -2.411 1.00 87.25 292 GLY A C 1
ATOM 2213 O O . GLY A 1 292 ? 3.637 18.579 -2.462 1.00 87.25 292 GLY A O 1
ATOM 2214 N N . THR A 1 293 ? 5.035 17.052 -3.359 1.00 82.56 293 THR A N 1
ATOM 2215 C CA . THR A 1 293 ? 4.227 16.762 -4.550 1.00 82.56 293 THR A CA 1
ATOM 2216 C C . THR A 1 293 ? 2.862 16.185 -4.175 1.00 82.56 293 THR A C 1
ATOM 2218 O O . THR A 1 293 ? 1.842 16.636 -4.703 1.00 82.56 293 THR A O 1
ATOM 2221 N N . ALA A 1 294 ? 2.804 15.239 -3.234 1.00 77.31 294 ALA A N 1
ATOM 2222 C CA . ALA A 1 294 ? 1.545 14.652 -2.774 1.00 77.31 294 ALA A CA 1
ATOM 2223 C C . ALA A 1 294 ? 0.650 15.669 -2.037 1.00 77.31 294 ALA A C 1
ATOM 2225 O O . ALA A 1 294 ? -0.547 15.741 -2.303 1.00 77.31 294 ALA A O 1
ATOM 2226 N N . LEU A 1 295 ? 1.227 16.491 -1.153 1.00 82.06 295 LEU A N 1
ATOM 2227 C CA . LEU A 1 295 ? 0.502 17.449 -0.309 1.00 82.06 295 LEU A CA 1
ATOM 2228 C C . LEU A 1 295 ? 0.221 18.804 -0.976 1.00 82.06 295 LEU A C 1
ATOM 2230 O O . LEU A 1 295 ? -0.471 19.630 -0.375 1.00 82.06 295 LEU A O 1
ATOM 2234 N N . GLY A 1 296 ? 0.784 19.075 -2.157 1.00 84.94 296 GLY A N 1
ATOM 2235 C CA . GLY A 1 296 ? 0.732 20.402 -2.782 1.00 84.94 296 GLY A CA 1
ATOM 2236 C C . GLY A 1 296 ? 1.453 21.466 -1.946 1.00 84.94 296 GLY A C 1
ATOM 2237 O O . GLY A 1 296 ? 0.972 22.590 -1.798 1.00 84.94 296 GLY A O 1
ATOM 2238 N N . ARG A 1 297 ? 2.577 21.098 -1.318 1.00 90.31 297 ARG A N 1
ATOM 2239 C CA . ARG A 1 297 ? 3.334 21.941 -0.378 1.00 90.31 297 ARG A CA 1
ATOM 2240 C C . ARG A 1 297 ? 4.822 21.887 -0.686 1.00 90.31 297 ARG A C 1
ATOM 2242 O O . ARG A 1 297 ? 5.325 20.904 -1.208 1.00 90.31 297 ARG A O 1
ATOM 2249 N N . ASN A 1 298 ? 5.562 22.926 -0.307 1.00 94.31 298 ASN A N 1
ATOM 2250 C CA . ASN A 1 298 ? 7.017 22.873 -0.431 1.00 94.31 298 ASN A CA 1
ATOM 2251 C C . ASN A 1 298 ? 7.644 21.910 0.614 1.00 94.31 298 ASN A C 1
ATOM 2253 O O . ASN A 1 298 ? 7.055 21.688 1.683 1.00 94.31 298 ASN A O 1
ATOM 2257 N N . PRO A 1 299 ? 8.857 21.379 0.366 1.00 94.75 299 PRO A N 1
ATOM 2258 C CA . PRO A 1 299 ? 9.494 20.405 1.261 1.00 94.75 299 PRO A CA 1
ATOM 2259 C C . PRO A 1 299 ? 9.757 20.928 2.682 1.00 94.75 299 PRO A C 1
ATOM 2261 O O . PRO A 1 299 ? 9.719 20.176 3.655 1.00 94.75 299 PRO A O 1
ATOM 2264 N N . ALA A 1 300 ? 10.010 22.231 2.842 1.00 95.06 300 ALA A N 1
ATOM 2265 C CA . ALA A 1 300 ? 10.228 22.837 4.157 1.00 95.06 300 ALA A CA 1
ATOM 2266 C C . ALA A 1 300 ? 8.945 22.859 5.009 1.00 95.06 300 ALA A C 1
ATOM 2268 O O . ALA A 1 300 ? 9.000 22.623 6.216 1.00 95.06 300 ALA A O 1
ATOM 2269 N N . ALA A 1 301 ? 7.787 23.094 4.389 1.00 95.00 301 ALA A N 1
ATOM 2270 C CA . ALA A 1 301 ? 6.492 23.010 5.053 1.00 95.00 301 ALA A CA 1
ATOM 2271 C C . ALA A 1 301 ? 6.176 21.568 5.478 1.00 95.00 301 ALA A C 1
ATOM 2273 O O . ALA A 1 301 ? 5.725 21.359 6.602 1.00 95.00 301 ALA A O 1
ATOM 2274 N N . CYS A 1 302 ? 6.478 20.582 4.627 1.00 95.50 302 CYS A N 1
ATOM 2275 C CA . CYS A 1 302 ? 6.302 19.163 4.951 1.00 95.50 302 CYS A CA 1
ATOM 2276 C C . CYS A 1 302 ? 7.172 18.740 6.144 1.00 95.50 302 CYS A C 1
ATOM 2278 O O . CYS A 1 302 ? 6.672 18.104 7.068 1.00 95.50 302 CYS A O 1
ATOM 2280 N N . ARG A 1 303 ? 8.433 19.198 6.201 1.00 96.12 303 ARG A N 1
ATOM 2281 C CA . ARG A 1 303 ? 9.312 18.999 7.368 1.00 96.12 303 ARG A CA 1
ATOM 2282 C C . ARG A 1 303 ? 8.718 19.539 8.664 1.00 96.12 303 ARG A C 1
ATOM 2284 O O . ARG A 1 303 ? 8.760 18.857 9.683 1.00 96.12 303 ARG A O 1
ATOM 2291 N N . LYS A 1 304 ? 8.152 20.752 8.634 1.00 97.12 304 LYS A N 1
ATOM 2292 C CA . LYS A 1 304 ? 7.504 21.342 9.817 1.00 97.12 304 LYS A CA 1
ATOM 2293 C C . LYS A 1 304 ? 6.278 20.544 10.263 1.00 97.12 304 LYS A C 1
ATOM 2295 O O . LYS A 1 304 ? 6.091 20.384 11.463 1.00 97.12 304 LYS A O 1
ATOM 2300 N N . LEU A 1 305 ? 5.467 20.051 9.325 1.00 95.69 305 LEU A N 1
ATOM 2301 C CA . LEU A 1 305 ? 4.304 19.209 9.629 1.00 95.69 305 LEU A CA 1
ATOM 2302 C C . LEU A 1 305 ? 4.721 17.893 10.297 1.00 95.69 305 LEU A C 1
ATOM 2304 O O . LEU A 1 305 ? 4.187 17.561 11.349 1.00 95.69 305 LEU A O 1
ATOM 2308 N N . ALA A 1 306 ? 5.721 17.202 9.742 1.00 94.12 306 ALA A N 1
ATOM 2309 C CA . ALA A 1 306 ? 6.251 15.976 10.337 1.00 94.12 306 ALA A CA 1
ATOM 2310 C C . ALA A 1 306 ? 6.861 16.230 11.728 1.00 94.12 306 ALA A C 1
ATOM 2312 O O . ALA A 1 306 ? 6.632 15.458 12.650 1.00 94.12 306 ALA A O 1
ATOM 2313 N N . SER A 1 307 ? 7.580 17.344 11.915 1.00 95.81 307 SER A N 1
ATOM 2314 C CA . SER A 1 307 ? 8.110 17.725 13.234 1.00 95.81 307 SER A CA 1
ATOM 2315 C C . SER A 1 307 ? 7.005 17.909 14.273 1.00 95.81 307 SER A C 1
ATOM 2317 O O . SER A 1 307 ? 7.102 17.352 15.356 1.00 95.81 307 SER A O 1
ATOM 2319 N N . ARG A 1 308 ? 5.933 18.639 13.938 1.00 94.06 308 ARG A N 1
ATOM 2320 C CA . ARG A 1 308 ? 4.798 18.843 14.855 1.00 94.06 308 ARG A CA 1
ATOM 2321 C C . ARG A 1 308 ? 4.087 17.541 15.192 1.00 94.06 308 ARG A C 1
ATOM 2323 O O . ARG A 1 308 ? 3.700 17.339 16.337 1.00 94.06 308 ARG A O 1
ATOM 2330 N N . ALA A 1 309 ? 3.942 16.659 14.205 1.00 93.50 309 ALA A N 1
ATOM 2331 C CA . ALA A 1 309 ? 3.393 15.334 14.430 1.00 93.50 309 ALA A CA 1
ATOM 2332 C C . ALA A 1 309 ? 4.242 14.535 15.430 1.00 93.50 309 ALA A C 1
ATOM 2334 O O . ALA A 1 309 ? 3.679 13.949 16.348 1.00 93.50 309 ALA A O 1
ATOM 2335 N N . ARG A 1 310 ? 5.579 14.564 15.307 1.00 92.88 310 ARG A N 1
ATOM 2336 C CA . ARG A 1 310 ? 6.488 13.925 16.277 1.00 92.88 310 ARG A CA 1
ATOM 2337 C C . ARG A 1 310 ? 6.318 14.494 17.676 1.00 92.88 310 ARG A C 1
ATOM 2339 O O . ARG A 1 310 ? 6.107 13.716 18.595 1.00 92.88 310 ARG A O 1
ATOM 2346 N N . ASP A 1 311 ? 6.329 15.819 17.818 1.00 90.50 311 ASP A N 1
ATOM 2347 C CA . ASP A 1 311 ? 6.157 16.476 19.120 1.00 90.50 311 ASP A CA 1
ATOM 2348 C C . ASP A 1 311 ? 4.831 16.055 19.782 1.00 90.50 311 ASP A C 1
ATOM 2350 O O . ASP A 1 311 ? 4.775 15.746 20.974 1.00 90.50 311 ASP A O 1
ATOM 2354 N N . HIS A 1 312 ? 3.757 15.976 18.992 1.00 87.75 312 HIS A N 1
ATOM 2355 C CA . HIS A 1 312 ? 2.442 15.543 19.458 1.00 87.75 312 HIS A CA 1
ATOM 2356 C C . HIS A 1 312 ? 2.406 14.057 19.836 1.00 87.75 312 HIS A C 1
ATOM 2358 O O . HIS A 1 312 ? 1.842 13.705 20.872 1.00 87.75 312 HIS A O 1
ATOM 2364 N N . ILE A 1 313 ? 3.033 13.184 19.046 1.00 86.75 313 ILE A N 1
ATOM 2365 C CA . ILE A 1 313 ? 3.139 11.749 19.342 1.00 86.75 313 ILE A CA 1
ATOM 2366 C C . ILE A 1 313 ? 3.981 11.517 20.602 1.00 86.75 313 ILE A C 1
ATOM 2368 O O . ILE A 1 313 ? 3.566 10.782 21.495 1.00 86.75 313 ILE A O 1
ATOM 2372 N N . ASP A 1 314 ? 5.143 12.158 20.707 1.00 84.06 314 ASP A N 1
ATOM 2373 C CA . ASP A 1 314 ? 6.063 11.991 21.833 1.00 84.06 314 ASP A CA 1
ATOM 2374 C C . ASP A 1 314 ? 5.469 12.516 23.144 1.00 84.06 314 ASP A C 1
ATOM 2376 O O . ASP A 1 314 ? 5.754 11.964 24.205 1.00 84.06 314 ASP A O 1
ATOM 2380 N N . SER A 1 315 ? 4.568 13.504 23.084 1.00 80.06 315 SER A N 1
ATOM 2381 C CA . SER A 1 315 ? 3.801 13.951 24.255 1.00 80.06 315 SER A CA 1
ATOM 2382 C C . SER A 1 315 ? 2.823 12.900 24.803 1.00 80.06 315 SER A C 1
ATOM 2384 O O . SER A 1 315 ? 2.352 13.036 25.930 1.00 80.06 315 SER A O 1
ATOM 2386 N N . ARG A 1 316 ? 2.513 11.859 24.017 1.00 71.38 316 ARG A N 1
ATOM 2387 C CA . ARG A 1 316 ? 1.497 10.834 24.315 1.00 71.38 316 ARG A CA 1
ATOM 2388 C C . ARG A 1 316 ? 2.048 9.417 24.394 1.00 71.38 316 ARG A C 1
ATOM 2390 O O . ARG A 1 316 ? 1.307 8.518 24.773 1.00 71.38 316 ARG A O 1
ATOM 2397 N N . LYS A 1 317 ? 3.320 9.199 24.051 1.00 62.19 317 LYS A N 1
ATOM 2398 C CA . LYS A 1 317 ? 3.966 7.892 24.199 1.00 62.19 317 LYS A CA 1
ATOM 2399 C C . LYS A 1 317 ? 4.128 7.550 25.683 1.00 62.19 317 LYS A C 1
ATOM 2401 O O . LYS A 1 317 ? 4.841 8.271 26.388 1.00 62.19 317 LYS A O 1
ATOM 2406 N N . PRO A 1 318 ? 3.592 6.411 26.147 1.00 53.75 318 PRO A N 1
ATOM 2407 C CA . PRO A 1 318 ? 4.141 5.753 27.318 1.00 53.75 318 PRO A CA 1
ATOM 2408 C C . PRO A 1 318 ? 5.602 5.417 27.002 1.00 53.75 318 PRO A C 1
ATOM 2410 O O . PRO A 1 318 ? 5.914 4.808 25.976 1.00 53.75 318 PRO A O 1
ATOM 2413 N N . ARG A 1 319 ? 6.526 5.883 27.842 1.00 45.44 319 ARG A N 1
ATOM 2414 C CA . ARG A 1 319 ? 7.899 5.372 27.823 1.00 45.44 319 ARG A CA 1
ATOM 2415 C C . ARG A 1 319 ? 7.834 3.913 28.304 1.00 45.44 319 ARG A C 1
ATOM 2417 O O . ARG A 1 319 ? 6.950 3.594 29.083 1.00 45.44 319 ARG A O 1
ATOM 2424 N N . PHE A 1 320 ? 8.778 3.081 27.865 1.00 43.19 320 PHE A N 1
ATOM 2425 C CA . PHE A 1 320 ? 9.045 1.697 28.310 1.00 43.19 320 PHE A CA 1
ATOM 2426 C C . PHE A 1 320 ? 8.449 0.554 27.462 1.00 43.19 320 PHE A C 1
ATOM 2428 O O . PHE A 1 320 ? 7.261 0.479 27.178 1.00 43.19 320 PHE A O 1
ATOM 2435 N N . THR A 1 321 ? 9.344 -0.358 27.075 1.00 44.34 321 THR A N 1
ATOM 2436 C CA . THR A 1 321 ? 9.100 -1.661 26.438 1.00 44.34 321 THR A CA 1
ATOM 2437 C C . THR A 1 321 ? 9.137 -2.751 27.504 1.00 44.34 321 THR A C 1
ATOM 2439 O O . THR A 1 321 ? 10.101 -2.808 28.269 1.00 44.34 321 THR A O 1
ATOM 2442 N N . ILE A 1 322 ? 8.121 -3.613 27.549 1.00 52.00 322 ILE A N 1
ATOM 2443 C CA . ILE A 1 322 ? 7.971 -4.669 28.563 1.00 52.00 322 ILE A CA 1
ATOM 2444 C C . ILE A 1 322 ? 7.966 -6.046 27.897 1.00 52.00 322 ILE A C 1
ATOM 2446 O O . ILE A 1 322 ? 7.642 -6.188 26.720 1.00 52.00 322 ILE A O 1
ATOM 2450 N N . ASP A 1 323 ? 8.385 -7.043 28.672 1.00 56.31 323 ASP A N 1
ATOM 2451 C CA . ASP A 1 323 ? 8.490 -8.452 28.307 1.00 56.31 323 ASP A CA 1
ATOM 2452 C C . ASP A 1 323 ? 7.150 -9.034 27.782 1.00 56.31 323 ASP A C 1
ATOM 2454 O O . ASP A 1 323 ? 6.132 -8.969 28.482 1.00 56.31 323 ASP A O 1
ATOM 2458 N N . PRO A 1 324 ? 7.131 -9.661 26.587 1.00 63.12 324 PRO A N 1
ATOM 2459 C CA . PRO A 1 324 ? 5.950 -10.319 26.018 1.00 63.12 324 PRO A CA 1
ATOM 2460 C C . PRO A 1 324 ? 5.282 -11.367 26.925 1.00 63.12 324 PRO A C 1
ATOM 2462 O O . PRO A 1 324 ? 4.076 -11.597 26.821 1.00 63.12 324 PRO A O 1
ATOM 2465 N N . THR A 1 325 ? 6.032 -12.009 27.824 1.00 61.72 325 THR A N 1
ATOM 2466 C CA . THR A 1 325 ? 5.483 -13.001 28.765 1.00 61.72 325 THR A CA 1
ATOM 2467 C C . THR A 1 325 ? 4.613 -12.356 29.842 1.00 61.72 325 THR A C 1
ATOM 2469 O O . THR A 1 325 ? 3.559 -12.896 30.181 1.00 61.72 325 THR A O 1
ATOM 2472 N N . VAL A 1 326 ? 4.994 -11.161 30.304 1.00 64.38 326 VAL A N 1
ATOM 2473 C CA . VAL A 1 326 ? 4.224 -10.352 31.261 1.00 64.38 326 VAL A CA 1
ATOM 2474 C C . VAL A 1 326 ? 2.930 -9.852 30.621 1.00 64.38 326 VAL A C 1
ATOM 2476 O O . VAL A 1 326 ? 1.891 -9.820 31.275 1.00 64.38 326 VAL A O 1
ATOM 2479 N N . HIS A 1 327 ? 2.949 -9.529 29.323 1.00 76.88 327 HIS A N 1
ATOM 2480 C CA . HIS A 1 327 ? 1.730 -9.139 28.610 1.00 76.88 327 HIS A CA 1
ATOM 2481 C C . HIS A 1 327 ? 0.700 -10.271 28.599 1.00 76.88 327 HIS A C 1
ATOM 2483 O O . HIS A 1 327 ? -0.477 -10.023 28.844 1.00 76.88 327 HIS A O 1
ATOM 2489 N N . ARG A 1 328 ? 1.125 -11.521 28.374 1.00 81.69 328 ARG A N 1
ATOM 2490 C CA . ARG A 1 328 ? 0.195 -12.652 28.273 1.00 81.69 328 ARG A CA 1
ATOM 2491 C C . ARG A 1 328 ? -0.527 -12.949 29.587 1.00 81.69 328 ARG A C 1
ATOM 2493 O O . ARG A 1 328 ? -1.742 -13.099 29.572 1.00 81.69 328 ARG A O 1
ATOM 2500 N N . SER A 1 329 ? 0.182 -12.956 30.718 1.00 87.50 329 SER A N 1
ATOM 2501 C CA . SER A 1 329 ? -0.457 -13.204 32.018 1.00 87.50 329 SER A CA 1
ATOM 2502 C C . SER A 1 329 ? -1.459 -12.113 32.402 1.00 87.50 329 SER A C 1
ATOM 2504 O O . SER A 1 329 ? -2.493 -12.415 32.989 1.00 87.50 329 SER A O 1
ATOM 2506 N N . VAL A 1 330 ? -1.174 -10.853 32.057 1.00 91.00 330 VAL A N 1
ATOM 2507 C CA . VAL A 1 330 ? -2.081 -9.720 32.307 1.00 91.00 330 VAL A CA 1
ATOM 2508 C C . VAL A 1 330 ? -3.314 -9.789 31.406 1.00 91.00 330 VAL A C 1
ATOM 2510 O O . VAL A 1 330 ? -4.424 -9.573 31.884 1.00 91.00 330 VAL A O 1
ATOM 2513 N N . VAL A 1 331 ? -3.140 -10.135 30.125 1.00 92.75 331 VAL A N 1
ATOM 2514 C CA . VAL A 1 331 ? -4.247 -10.330 29.171 1.00 92.75 331 VAL A CA 1
ATOM 2515 C C . VAL A 1 331 ? -5.178 -11.446 29.637 1.00 92.75 331 VAL A C 1
ATOM 2517 O O . VAL A 1 331 ? -6.390 -11.243 29.665 1.00 92.75 331 VAL A O 1
ATOM 2520 N N . ASP A 1 332 ? -4.623 -12.594 30.033 1.00 93.25 332 ASP A N 1
ATOM 2521 C CA . ASP A 1 332 ? -5.406 -13.745 30.490 1.00 93.25 332 ASP A CA 1
ATOM 2522 C C . ASP A 1 332 ? -6.172 -13.411 31.784 1.00 93.25 332 ASP A C 1
ATOM 2524 O O . ASP A 1 332 ? -7.378 -13.647 31.866 1.00 93.25 332 ASP A O 1
ATOM 2528 N N . ALA A 1 333 ? -5.509 -12.771 32.756 1.00 94.56 333 ALA A N 1
ATOM 2529 C CA . ALA A 1 333 ? -6.140 -12.341 34.005 1.00 94.56 333 ALA A CA 1
ATOM 2530 C C . ALA A 1 333 ? -7.246 -11.296 33.778 1.00 94.56 333 ALA A C 1
ATOM 2532 O O . ALA A 1 333 ? -8.317 -11.381 34.381 1.00 94.56 333 ALA A O 1
ATOM 2533 N N . PHE A 1 334 ? -7.019 -10.329 32.883 1.00 96.56 334 PHE A N 1
ATOM 2534 C CA . PHE A 1 334 ? -8.038 -9.354 32.498 1.00 96.56 334 PHE A CA 1
ATOM 2535 C C . PHE A 1 334 ? -9.232 -10.032 31.815 1.00 96.56 334 PHE A C 1
ATOM 2537 O O . PHE A 1 334 ? -10.375 -9.739 32.162 1.00 96.56 334 PHE A O 1
ATOM 2544 N N . ALA A 1 335 ? -8.988 -10.951 30.876 1.00 95.56 335 ALA A N 1
ATOM 2545 C CA . ALA A 1 335 ? -10.040 -11.667 30.158 1.00 95.56 335 ALA A CA 1
ATOM 2546 C C . ALA A 1 335 ? -10.915 -12.505 31.103 1.00 95.56 335 ALA A C 1
ATOM 2548 O O . ALA A 1 335 ? -12.145 -12.472 31.000 1.00 95.56 335 ALA A O 1
ATOM 2549 N N . GLU A 1 336 ? -10.293 -13.221 32.044 1.00 95.12 336 GLU A N 1
ATOM 2550 C CA . GLU A 1 336 ? -10.989 -14.012 33.061 1.00 95.12 336 GLU A CA 1
ATOM 2551 C C . GLU A 1 336 ? -11.846 -13.121 33.969 1.00 95.12 336 GLU A C 1
ATOM 2553 O O . GLU A 1 336 ? -13.045 -13.373 34.133 1.00 95.12 336 GLU A O 1
ATOM 2558 N N . ALA A 1 337 ? -11.269 -12.043 34.505 1.00 95.88 337 ALA A N 1
ATOM 2559 C CA . ALA A 1 337 ? -11.976 -11.134 35.402 1.00 95.88 337 ALA A CA 1
ATOM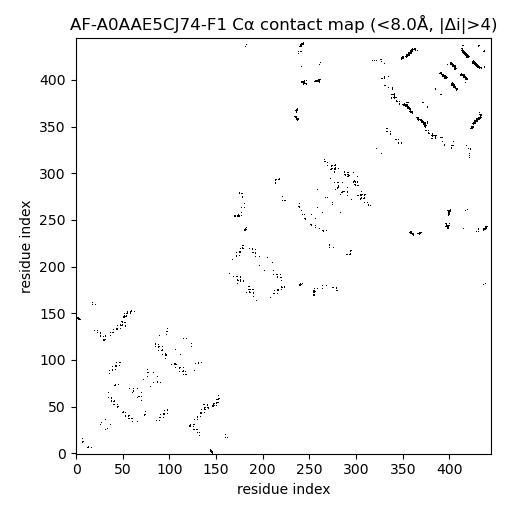 2560 C C . ALA A 1 337 ? -13.125 -10.394 34.692 1.00 95.88 337 ALA A C 1
ATOM 2562 O O . ALA A 1 337 ? -14.235 -10.311 35.217 1.00 95.88 337 ALA A O 1
ATOM 2563 N N . ALA A 1 338 ? -12.904 -9.930 33.457 1.00 95.12 338 ALA A N 1
ATOM 2564 C CA . ALA A 1 338 ? -13.922 -9.253 32.654 1.00 95.12 338 ALA A CA 1
ATOM 2565 C C . ALA A 1 338 ? -15.076 -10.184 32.248 1.00 95.12 338 ALA A C 1
ATOM 2567 O O . ALA A 1 338 ? -16.222 -9.742 32.180 1.00 95.12 338 ALA A O 1
ATOM 2568 N N . THR A 1 339 ? -14.789 -11.461 31.980 1.00 93.44 339 THR A N 1
ATOM 2569 C CA . THR A 1 339 ? -15.811 -12.446 31.587 1.00 93.44 339 THR A CA 1
ATOM 2570 C C . THR A 1 339 ? -16.629 -12.928 32.786 1.00 93.44 339 THR A C 1
ATOM 2572 O O . THR A 1 339 ? -17.843 -13.085 32.677 1.00 93.44 339 THR A O 1
ATOM 2575 N N . SER A 1 340 ? -15.981 -13.143 33.935 1.00 92.31 340 SER A N 1
ATOM 2576 C CA . SER A 1 340 ? -16.633 -13.604 35.170 1.00 92.31 340 SER A CA 1
ATOM 2577 C C . SER A 1 340 ? -17.321 -12.488 35.965 1.00 92.31 340 SER A C 1
ATOM 2579 O O . SER A 1 340 ? -18.160 -12.778 36.819 1.00 92.31 340 SER A O 1
ATOM 2581 N N . GLY A 1 341 ? -16.988 -11.223 35.691 1.00 93.62 341 GLY A N 1
ATOM 2582 C CA . GLY A 1 341 ? -17.440 -10.080 36.483 1.00 93.62 341 GLY A CA 1
ATOM 2583 C C . GLY A 1 341 ? -16.721 -9.952 37.832 1.00 93.62 341 GLY A C 1
ATOM 2584 O O . GLY A 1 341 ? -17.291 -9.387 38.766 1.00 93.62 341 GLY A O 1
ATOM 2585 N N . ASP A 1 342 ? -15.496 -10.481 37.954 1.00 96.12 342 ASP A N 1
ATOM 2586 C CA . ASP A 1 342 ? -14.654 -10.329 39.146 1.00 96.12 342 ASP A CA 1
ATOM 2587 C C . ASP A 1 342 ? -14.125 -8.890 39.251 1.00 96.12 342 ASP A C 1
ATOM 2589 O O . ASP A 1 342 ? -13.075 -8.538 38.708 1.00 96.12 342 ASP A O 1
ATOM 2593 N N . LEU A 1 343 ? -14.866 -8.049 39.973 1.00 96.62 343 LEU A N 1
ATOM 2594 C CA . LEU A 1 343 ? -14.515 -6.649 40.212 1.00 96.62 343 LEU A CA 1
ATOM 2595 C C . LEU A 1 343 ? -13.146 -6.495 40.897 1.00 96.62 343 LEU A C 1
ATOM 2597 O O . LEU A 1 343 ? -12.354 -5.644 40.496 1.00 96.62 343 LEU A O 1
ATOM 2601 N N . GLU A 1 344 ? -12.846 -7.326 41.898 1.00 96.88 344 GLU A N 1
ATOM 2602 C CA . GLU A 1 344 ? -11.557 -7.327 42.609 1.00 96.88 344 GLU A CA 1
ATOM 2603 C C . GLU A 1 344 ? -10.415 -7.787 41.690 1.00 96.88 344 GLU A C 1
ATOM 2605 O O . GLU A 1 344 ? -9.293 -7.288 41.772 1.00 96.88 344 GLU A O 1
ATOM 2610 N N . GLY A 1 345 ? -10.691 -8.742 40.800 1.00 96.69 345 GLY A N 1
ATOM 2611 C CA . GLY A 1 345 ? -9.776 -9.186 39.746 1.00 96.69 345 GLY A CA 1
ATOM 2612 C C . GLY A 1 345 ? -9.436 -8.079 38.762 1.00 96.69 345 GLY A C 1
ATOM 2613 O O . GLY A 1 345 ? -8.260 -7.852 38.484 1.00 96.69 345 GLY A O 1
ATOM 2614 N N . LEU A 1 346 ? -10.445 -7.338 38.301 1.00 97.06 346 LEU A N 1
ATOM 2615 C CA . LEU A 1 346 ? -10.259 -6.192 37.412 1.00 97.06 346 LEU A CA 1
ATOM 2616 C C . LEU A 1 346 ? -9.423 -5.093 38.080 1.00 97.06 346 LEU A C 1
ATOM 2618 O O . LEU A 1 346 ? -8.463 -4.614 37.483 1.00 97.06 346 LEU A O 1
ATOM 2622 N N . LEU A 1 347 ? -9.718 -4.736 39.334 1.00 97.38 347 LEU A N 1
ATOM 2623 C CA . LEU A 1 347 ? -8.949 -3.725 40.074 1.00 97.38 347 LEU A CA 1
ATOM 2624 C C . LEU A 1 347 ? -7.469 -4.096 40.258 1.00 97.38 347 LEU A C 1
ATOM 2626 O O . LEU A 1 347 ? -6.628 -3.205 40.325 1.00 97.38 347 LEU A O 1
ATOM 2630 N N . ARG A 1 348 ? -7.135 -5.391 40.315 1.00 96.50 348 ARG A N 1
ATOM 2631 C CA . ARG A 1 348 ? -5.744 -5.866 40.428 1.00 96.50 348 ARG A CA 1
ATOM 2632 C C . ARG A 1 348 ? -4.925 -5.684 39.150 1.00 96.50 348 ARG A C 1
ATOM 2634 O O . ARG A 1 348 ? -3.704 -5.607 39.244 1.00 96.50 348 ARG A O 1
ATOM 2641 N N . VAL A 1 349 ? -5.570 -5.663 37.983 1.00 96.12 349 VAL A N 1
ATOM 2642 C CA . VAL A 1 349 ? -4.888 -5.607 36.677 1.00 96.12 349 VAL A CA 1
ATOM 2643 C C . VAL A 1 349 ? -5.030 -4.261 35.971 1.00 96.12 349 VAL A C 1
ATOM 2645 O O . VAL A 1 349 ? -4.344 -4.037 34.980 1.00 96.12 349 VAL A O 1
ATOM 2648 N N . LEU A 1 350 ? -5.905 -3.370 36.439 1.00 97.44 350 LEU A N 1
ATOM 2649 C CA . LEU A 1 350 ? -6.113 -2.044 35.857 1.00 97.44 350 LEU A CA 1
ATOM 2650 C C . LEU A 1 350 ? -5.161 -1.011 36.463 1.00 97.44 350 LEU A C 1
ATOM 2652 O O . LEU A 1 350 ? -5.011 -0.924 37.681 1.00 97.44 350 LEU A O 1
ATOM 2656 N N . ASP A 1 351 ? -4.580 -0.166 35.614 1.00 96.00 351 ASP A N 1
ATOM 2657 C CA . ASP A 1 351 ? -3.930 1.060 36.075 1.00 96.00 351 ASP A CA 1
ATOM 2658 C C . ASP A 1 351 ? -4.978 2.000 36.704 1.00 96.00 351 ASP A C 1
ATOM 2660 O O . ASP A 1 351 ? -6.081 2.130 36.159 1.00 96.00 351 ASP A O 1
ATOM 2664 N N . PRO A 1 352 ? -4.675 2.703 37.813 1.00 96.12 352 PRO A N 1
ATOM 2665 C CA . PRO A 1 352 ? -5.614 3.632 38.443 1.00 96.12 352 PRO A CA 1
ATOM 2666 C C . PRO A 1 352 ? -6.193 4.686 37.492 1.00 96.12 352 PRO A C 1
ATOM 2668 O O . PRO A 1 352 ? -7.336 5.102 37.675 1.00 96.12 352 PR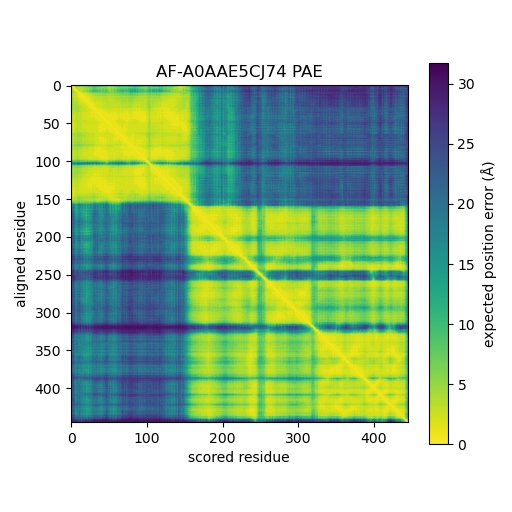O A O 1
ATOM 2671 N N . ASN A 1 353 ? -5.433 5.086 36.469 1.00 94.56 353 ASN A N 1
ATOM 2672 C CA . ASN A 1 353 ? -5.810 6.064 35.451 1.00 94.56 353 ASN A CA 1
ATOM 2673 C C . ASN A 1 353 ? -6.181 5.414 34.111 1.00 94.56 353 ASN A C 1
ATOM 2675 O O . ASN A 1 353 ? -6.181 6.099 33.086 1.00 94.56 353 ASN A O 1
ATOM 2679 N N . ALA A 1 354 ? -6.481 4.112 34.102 1.00 95.75 354 ALA A N 1
ATOM 2680 C CA . ALA A 1 354 ? -6.848 3.405 32.888 1.00 95.75 354 ALA A CA 1
ATOM 2681 C C . ALA A 1 354 ? -8.042 4.068 32.190 1.00 95.75 354 ALA A C 1
ATOM 2683 O O . ALA A 1 354 ? -8.941 4.616 32.836 1.00 95.75 354 ALA A O 1
ATOM 2684 N N . VAL A 1 355 ? -8.061 3.997 30.860 1.00 96.31 355 VAL A N 1
ATOM 2685 C CA . VAL A 1 355 ? -9.150 4.543 30.043 1.00 96.31 355 VAL A CA 1
ATOM 2686 C C . VAL A 1 355 ? -9.745 3.445 29.177 1.00 96.31 355 VAL A C 1
ATOM 2688 O O . VAL A 1 355 ? -9.029 2.781 28.429 1.00 96.31 355 VAL A O 1
ATOM 2691 N N . LEU A 1 356 ? -11.064 3.280 29.253 1.00 97.69 356 LEU A N 1
ATOM 2692 C CA . LEU A 1 356 ? -11.827 2.429 28.349 1.00 97.69 356 LEU A CA 1
ATOM 2693 C C . LEU A 1 356 ? -12.542 3.290 27.311 1.00 97.69 356 LEU A C 1
ATOM 2695 O O . LEU A 1 356 ? -13.391 4.116 27.651 1.00 97.69 356 LEU A O 1
ATOM 2699 N N . THR A 1 357 ? -12.244 3.038 26.041 1.00 97.12 357 THR A N 1
ATOM 2700 C CA . THR A 1 357 ? -12.893 3.653 24.882 1.00 97.12 357 THR A CA 1
ATOM 2701 C C . THR A 1 357 ? -13.639 2.572 24.113 1.00 97.12 357 THR A C 1
ATOM 2703 O O . THR A 1 357 ? -13.077 1.519 23.834 1.00 97.12 357 THR A O 1
ATOM 2706 N N . ALA A 1 358 ? -14.904 2.800 23.758 1.00 96.19 358 ALA A N 1
ATOM 2707 C CA . ALA A 1 358 ? -15.695 1.818 23.020 1.00 96.19 358 ALA A CA 1
ATOM 2708 C C . ALA A 1 358 ? -16.303 2.435 21.759 1.00 96.19 358 ALA A C 1
ATOM 2710 O O . ALA A 1 358 ? -17.073 3.385 21.841 1.00 96.19 358 ALA A O 1
ATOM 2711 N N . ASP A 1 359 ? -16.002 1.860 20.599 1.00 95.88 359 ASP A N 1
ATOM 2712 C CA . ASP A 1 359 ? -16.529 2.303 19.311 1.00 95.88 359 ASP A CA 1
ATOM 2713 C C . ASP A 1 359 ? -17.635 1.352 18.840 1.00 95.88 359 ASP A C 1
ATOM 2715 O O . ASP A 1 359 ? -17.365 0.240 18.387 1.00 95.88 359 ASP A O 1
ATOM 2719 N N . GLY A 1 360 ? -18.891 1.793 18.945 1.00 93.75 360 GLY A N 1
ATOM 2720 C CA . GLY A 1 360 ? -20.056 1.084 18.399 1.00 93.75 360 GLY A CA 1
ATOM 2721 C C . GLY A 1 360 ? -20.593 1.660 17.085 1.00 93.75 360 GLY A C 1
ATOM 2722 O O . GLY A 1 360 ? -21.538 1.106 16.518 1.00 93.75 360 GLY A O 1
ATOM 2723 N N . GLY A 1 361 ? -20.046 2.791 16.626 1.00 90.38 361 GLY A N 1
ATOM 2724 C CA . GLY A 1 361 ? -20.471 3.519 15.425 1.00 90.38 361 GLY A CA 1
ATOM 2725 C C . GLY A 1 361 ? -21.946 3.903 15.331 1.00 90.38 361 GLY A C 1
ATOM 2726 O O . GLY A 1 361 ? -22.451 4.095 14.230 1.00 90.38 361 GLY A O 1
ATOM 2727 N N . GLY A 1 362 ? -22.667 3.957 16.454 1.00 90.25 362 GLY A N 1
ATOM 2728 C CA . GLY A 1 362 ? -24.122 4.149 16.472 1.00 90.25 362 GLY A CA 1
ATOM 2729 C C . GLY A 1 362 ? -24.937 2.959 15.940 1.00 90.25 362 GLY A C 1
ATOM 2730 O O . GLY A 1 362 ? -26.162 3.043 15.898 1.00 90.25 362 GLY A O 1
ATOM 2731 N N . ILE A 1 363 ? -24.283 1.856 15.561 1.00 91.69 363 ILE A N 1
ATOM 2732 C CA . ILE A 1 363 ? -24.919 0.634 15.043 1.00 91.69 363 ILE A CA 1
ATOM 2733 C C . ILE A 1 363 ? -25.193 -0.342 16.187 1.00 91.69 363 ILE A C 1
ATOM 2735 O O . ILE A 1 363 ? -26.255 -0.959 16.254 1.00 91.69 363 ILE A O 1
ATOM 2739 N N . VAL A 1 364 ? -24.238 -0.461 17.111 1.00 92.69 364 VAL A N 1
ATOM 2740 C CA . VAL A 1 364 ? -24.348 -1.300 18.306 1.00 92.69 364 VAL A CA 1
ATOM 2741 C C . VAL A 1 364 ? -24.155 -0.468 19.566 1.00 92.69 364 VAL A C 1
ATOM 2743 O O . VAL A 1 364 ? -23.492 0.570 19.567 1.00 92.69 364 VAL A O 1
ATOM 2746 N N . ARG A 1 365 ? -24.741 -0.927 20.675 1.00 90.19 365 ARG A N 1
ATOM 2747 C CA . ARG A 1 365 ? -24.649 -0.227 21.960 1.00 90.19 365 ARG A CA 1
ATOM 2748 C C . ARG A 1 365 ? -23.207 -0.247 22.471 1.00 90.19 365 ARG A C 1
ATOM 2750 O O . ARG A 1 365 ? -22.692 -1.316 22.770 1.00 90.19 365 ARG A O 1
ATOM 2757 N N . ALA A 1 366 ? -22.596 0.915 22.647 1.00 92.50 366 ALA A N 1
ATOM 2758 C CA . ALA A 1 366 ? -21.271 1.091 23.242 1.00 92.50 366 ALA A CA 1
ATOM 2759 C C . ALA A 1 366 ? -21.290 2.280 24.216 1.00 92.50 366 ALA A C 1
ATOM 2761 O O . ALA A 1 366 ? -22.266 3.034 24.251 1.00 92.50 366 ALA A O 1
ATOM 2762 N N . ALA A 1 367 ? -20.245 2.426 25.033 1.00 91.38 367 ALA A N 1
ATOM 2763 C CA . ALA A 1 367 ? -20.081 3.624 25.850 1.00 91.38 367 ALA A CA 1
ATOM 2764 C C . ALA A 1 367 ? -19.913 4.842 24.925 1.00 91.38 367 ALA A C 1
ATOM 2766 O O . ALA A 1 367 ? -19.066 4.825 24.038 1.00 91.38 367 ALA A O 1
ATOM 2767 N N . LEU A 1 368 ? -20.749 5.869 25.104 1.00 92.69 368 LEU A N 1
ATOM 2768 C CA . LEU A 1 368 ? -20.718 7.075 24.263 1.00 92.69 368 LEU A CA 1
ATOM 2769 C C . LEU A 1 368 ? -19.582 8.029 24.636 1.00 92.69 368 LEU A C 1
ATOM 2771 O O . LEU A 1 368 ? -19.180 8.842 23.814 1.00 92.69 368 LEU A O 1
ATOM 2775 N N . GLU A 1 369 ? -19.072 7.908 25.856 1.00 93.50 369 GLU A N 1
ATOM 2776 C CA . GLU A 1 369 ? -17.951 8.678 26.379 1.00 93.50 369 GLU A CA 1
ATOM 2777 C C . GLU A 1 3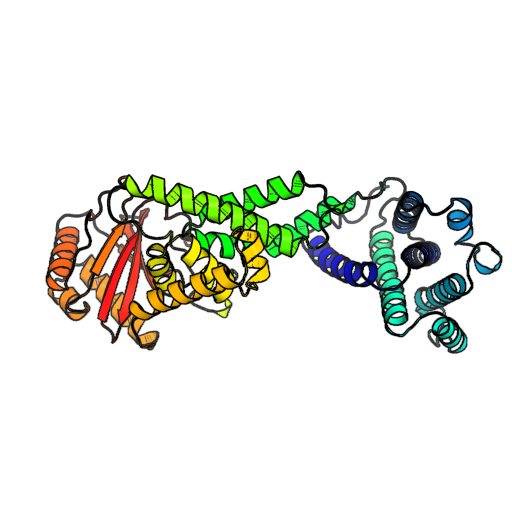69 ? -16.924 7.705 26.972 1.00 93.50 369 GLU A C 1
ATOM 2779 O O . GLU A 1 369 ? -17.329 6.654 27.493 1.00 93.50 369 GLU A O 1
ATOM 2784 N N . PRO A 1 370 ? -15.618 8.021 26.916 1.00 95.62 370 PRO A N 1
ATOM 2785 C CA . PRO A 1 370 ? -14.596 7.213 27.566 1.00 95.62 370 PRO A CA 1
ATOM 2786 C C . PRO A 1 370 ? -14.861 7.045 29.067 1.00 95.62 370 PRO A C 1
ATOM 2788 O O . PRO A 1 370 ? -15.208 8.001 29.765 1.00 95.62 370 PRO A O 1
ATOM 2791 N N . VAL A 1 371 ? -14.662 5.830 29.579 1.00 97.69 371 VAL A N 1
ATOM 2792 C CA . VAL A 1 371 ? -14.744 5.534 31.015 1.00 97.69 371 VAL A CA 1
ATOM 2793 C C . VAL A 1 371 ? -13.343 5.647 31.595 1.00 97.69 371 VAL A C 1
ATOM 2795 O O . VAL A 1 371 ? -12.437 4.936 31.164 1.00 97.69 371 VAL A O 1
ATOM 2798 N N . VAL A 1 372 ? -13.162 6.555 32.550 1.00 97.75 372 VAL A N 1
ATOM 2799 C CA . VAL A 1 372 ? -11.848 6.890 33.108 1.00 97.75 372 VAL A CA 1
ATOM 2800 C C . VAL A 1 372 ? -11.739 6.382 34.540 1.00 97.75 372 VAL A C 1
ATOM 2802 O O . VAL A 1 372 ? -12.606 6.661 35.370 1.00 97.75 372 VAL A O 1
ATOM 2805 N N . GLY A 1 373 ? -10.640 5.691 34.823 1.00 97.56 373 GLY A N 1
ATOM 2806 C CA . GLY A 1 373 ? -10.253 5.215 36.143 1.00 97.56 373 GLY A CA 1
ATOM 2807 C C . GLY A 1 373 ? -10.597 3.747 36.391 1.00 97.56 373 GLY A C 1
ATOM 2808 O O . GLY A 1 373 ? -11.655 3.259 35.984 1.00 97.56 373 GLY A O 1
ATOM 2809 N N . ALA A 1 374 ? -9.708 3.051 37.108 1.00 97.69 374 ALA A N 1
ATOM 2810 C CA . ALA A 1 374 ? -9.824 1.615 37.377 1.00 97.69 374 ALA A CA 1
ATOM 2811 C C . ALA A 1 374 ? -11.169 1.227 38.015 1.00 97.69 374 ALA A C 1
ATOM 2813 O O . ALA A 1 374 ? -11.814 0.284 37.564 1.00 97.69 374 ALA A O 1
ATOM 2814 N N . GLU A 1 375 ? -11.625 1.973 39.024 1.00 97.81 375 GLU A N 1
ATOM 2815 C CA . GLU A 1 375 ? -12.874 1.689 39.746 1.00 97.81 375 GLU A CA 1
ATOM 2816 C C . GLU A 1 375 ? -14.109 1.792 38.844 1.00 97.81 375 GLU A C 1
ATOM 2818 O O . GLU A 1 375 ? -14.967 0.906 38.846 1.00 97.81 375 GLU A O 1
ATOM 2823 N N . ALA A 1 376 ? -14.182 2.850 38.031 1.00 97.81 376 ALA A N 1
ATOM 2824 C CA . ALA A 1 376 ? -15.291 3.069 37.110 1.00 97.81 376 ALA A CA 1
ATOM 2825 C C . ALA A 1 376 ? -15.323 1.996 36.013 1.00 97.81 376 ALA A C 1
ATOM 2827 O O . ALA A 1 376 ? -16.390 1.468 35.696 1.00 97.81 376 ALA A O 1
ATOM 2828 N N . ILE A 1 377 ? -14.155 1.635 35.472 1.00 98.06 377 ILE A N 1
ATOM 2829 C CA . ILE A 1 377 ? -14.016 0.575 34.468 1.00 98.06 377 ILE A CA 1
ATOM 2830 C C . ILE A 1 377 ? -14.401 -0.784 35.061 1.00 98.06 377 ILE A C 1
ATOM 2832 O O . ILE A 1 377 ? -15.193 -1.506 34.453 1.00 98.06 377 ILE A O 1
ATOM 2836 N N . ALA A 1 378 ? -13.894 -1.127 36.248 1.00 97.50 378 ALA A N 1
ATOM 2837 C CA . ALA A 1 378 ? -14.180 -2.400 36.901 1.00 97.50 378 ALA A CA 1
ATOM 2838 C C . ALA A 1 378 ? -15.679 -2.557 37.192 1.00 97.50 378 ALA A C 1
ATOM 2840 O O . ALA A 1 378 ? -16.269 -3.589 36.862 1.00 97.50 378 ALA A O 1
ATOM 2841 N N . ALA A 1 379 ? -16.323 -1.515 37.727 1.00 96.69 379 ALA A N 1
ATOM 2842 C CA . ALA A 1 379 ? -17.765 -1.502 37.958 1.00 96.69 379 ALA A CA 1
ATOM 2843 C C . ALA A 1 379 ? -18.564 -1.616 36.647 1.00 96.69 379 ALA A C 1
ATOM 2845 O O . ALA A 1 379 ? -19.535 -2.373 36.576 1.00 96.69 379 ALA A O 1
ATOM 2846 N N . PHE A 1 380 ? -18.142 -0.902 35.599 1.00 95.12 380 PHE A N 1
ATOM 2847 C CA . PHE A 1 380 ? -18.787 -0.930 34.287 1.00 95.12 380 PHE A CA 1
ATOM 2848 C C . PHE A 1 380 ? -18.734 -2.323 33.645 1.00 95.12 380 PHE A C 1
ATOM 2850 O O . PHE A 1 380 ? -19.771 -2.855 33.245 1.00 95.12 380 PHE A O 1
ATOM 2857 N N . LEU A 1 381 ? -17.551 -2.941 33.590 1.00 95.19 381 LEU A N 1
ATOM 2858 C CA . LEU A 1 381 ? -17.365 -4.277 33.019 1.00 95.19 381 LEU A CA 1
ATOM 2859 C C . LEU A 1 381 ? -18.083 -5.354 33.840 1.00 95.19 381 LEU A C 1
ATOM 2861 O O . LEU A 1 381 ? -18.774 -6.191 33.260 1.00 95.19 381 LEU A O 1
ATOM 2865 N N . SER A 1 382 ? -18.014 -5.285 35.173 1.00 93.94 382 SER A N 1
ATOM 2866 C CA . SER A 1 382 ? -18.721 -6.225 36.059 1.00 93.94 382 SER A CA 1
ATOM 2867 C C . SER A 1 382 ? -20.240 -6.134 35.888 1.00 93.94 382 SER A C 1
ATOM 2869 O O . SER A 1 382 ? -20.930 -7.151 35.826 1.00 93.94 382 SER A O 1
ATOM 2871 N N . GLY A 1 383 ? -20.779 -4.918 35.735 1.00 91.94 383 GLY A N 1
ATOM 2872 C CA . GLY A 1 383 ? -22.198 -4.707 35.444 1.00 91.94 383 GLY A CA 1
ATOM 2873 C C . GLY A 1 383 ? -22.622 -5.284 34.090 1.00 91.94 383 GLY A C 1
ATOM 2874 O O . GLY A 1 383 ? -23.694 -5.884 33.986 1.00 91.94 383 GLY A O 1
ATOM 2875 N N . ILE A 1 384 ? -21.774 -5.155 33.063 1.00 89.88 384 ILE A N 1
ATOM 2876 C CA . ILE A 1 384 ? -22.009 -5.768 31.747 1.00 89.88 384 ILE A CA 1
ATOM 2877 C C . ILE A 1 384 ? -21.982 -7.293 31.841 1.00 89.88 384 ILE A C 1
ATOM 2879 O O . ILE A 1 384 ? -22.856 -7.927 31.257 1.00 89.88 384 ILE A O 1
ATOM 2883 N N . ALA A 1 385 ? -21.033 -7.883 32.568 1.00 90.06 385 ALA A N 1
ATOM 2884 C CA . ALA A 1 385 ? -20.965 -9.333 32.751 1.00 90.06 385 ALA A CA 1
ATOM 2885 C C . ALA A 1 385 ? -22.206 -9.876 33.484 1.00 90.06 385 ALA A C 1
ATOM 2887 O O . ALA A 1 385 ? -22.746 -10.911 33.106 1.00 90.06 385 ALA A O 1
ATOM 2888 N N . ALA A 1 386 ? -22.712 -9.141 34.482 1.00 88.00 386 ALA A N 1
ATOM 2889 C CA . ALA A 1 386 ? -23.877 -9.548 35.266 1.00 88.00 386 ALA A CA 1
ATOM 2890 C C . ALA A 1 386 ? -25.220 -9.425 34.520 1.00 88.00 386 ALA A C 1
ATOM 2892 O O . ALA A 1 386 ? -26.145 -10.186 34.801 1.00 88.00 386 ALA A O 1
ATOM 2893 N N . GLN A 1 387 ? -25.362 -8.450 33.613 1.00 83.69 387 GLN A N 1
ATOM 2894 C CA . GLN A 1 387 ? -26.637 -8.153 32.931 1.00 83.69 387 GLN A CA 1
ATOM 2895 C C . GLN A 1 387 ? -26.643 -8.464 31.428 1.00 83.69 387 GLN A C 1
ATOM 2897 O O . GLN A 1 387 ? -27.691 -8.390 30.784 1.00 83.69 387 GLN A O 1
ATOM 2902 N N . GLY A 1 388 ? -25.481 -8.745 30.846 1.00 81.31 388 GLY A N 1
ATOM 2903 C CA . GLY A 1 388 ? -25.298 -8.976 29.420 1.00 81.31 388 GLY A CA 1
ATOM 2904 C C . GLY A 1 388 ? -25.421 -10.447 29.015 1.00 81.31 388 GLY A C 1
ATOM 2905 O O . GLY A 1 388 ? -25.538 -11.335 29.858 1.00 81.31 388 GLY A O 1
ATOM 2906 N N . PRO A 1 389 ? -25.390 -10.728 27.701 1.00 84.44 389 PRO A N 1
ATOM 2907 C CA . PRO A 1 389 ? -25.239 -12.093 27.219 1.00 84.44 389 PRO A CA 1
ATOM 2908 C C . PRO A 1 389 ? -23.886 -12.663 27.661 1.00 84.44 389 PRO A C 1
ATOM 2910 O O . PRO A 1 389 ? -22.903 -11.927 27.757 1.00 84.44 389 PRO A O 1
ATOM 2913 N N . HIS A 1 390 ? -23.830 -13.979 27.873 1.00 87.69 390 HIS A N 1
ATOM 2914 C CA . HIS A 1 390 ? -22.576 -14.662 28.171 1.00 87.69 390 HIS A CA 1
ATOM 2915 C C . HIS A 1 390 ? -21.577 -14.454 27.025 1.00 87.69 390 HIS A C 1
ATOM 2917 O O . HIS A 1 390 ? -21.890 -14.725 25.861 1.00 87.69 390 HIS A O 1
ATOM 2923 N N . LYS A 1 391 ? -20.373 -13.993 27.370 1.00 91.25 391 LYS A N 1
ATOM 2924 C CA . LYS A 1 391 ? -19.285 -13.729 26.428 1.00 91.25 391 LYS A CA 1
ATOM 2925 C C . LYS A 1 391 ? -18.161 -14.732 26.617 1.00 91.25 391 LYS A C 1
ATOM 2927 O O . LYS A 1 391 ? -17.928 -15.204 27.723 1.00 91.25 391 LYS A O 1
ATOM 2932 N N . THR A 1 392 ? -17.451 -15.039 25.544 1.00 92.81 392 THR A N 1
ATOM 2933 C CA . THR A 1 392 ? -16.149 -15.709 25.616 1.00 92.81 392 THR A CA 1
ATOM 2934 C C . THR A 1 392 ? -15.100 -14.804 24.994 1.00 92.81 392 THR A C 1
ATOM 2936 O O . THR A 1 392 ? -15.402 -13.997 24.111 1.00 92.81 392 THR A O 1
ATOM 2939 N N . MET A 1 393 ? -13.868 -14.893 25.488 1.00 94.19 393 MET A N 1
ATOM 2940 C CA . MET A 1 393 ? -12.754 -14.099 24.984 1.00 94.19 393 MET A CA 1
ATOM 2941 C C . MET A 1 393 ? -11.629 -15.015 24.516 1.00 94.19 393 MET A C 1
ATOM 2943 O O . MET A 1 393 ? -11.300 -15.992 25.187 1.00 94.19 393 MET A O 1
ATOM 2947 N N . ARG A 1 394 ? -11.034 -14.695 23.365 1.00 91.50 394 ARG A N 1
ATOM 2948 C CA . ARG A 1 394 ? -9.855 -15.384 22.827 1.00 91.50 394 ARG A CA 1
ATOM 2949 C C . ARG A 1 394 ? -8.722 -14.385 22.645 1.00 91.50 394 ARG A C 1
ATOM 2951 O O . ARG A 1 394 ? -8.892 -13.403 21.928 1.00 91.50 394 ARG A O 1
ATOM 2958 N N . ALA A 1 395 ? -7.571 -14.658 23.252 1.00 90.69 395 ALA A N 1
ATOM 2959 C CA . ALA A 1 395 ? -6.373 -13.848 23.057 1.00 90.69 395 ALA A CA 1
ATOM 2960 C C . ALA A 1 395 ? -5.903 -13.884 21.595 1.00 90.69 395 ALA A C 1
ATOM 2962 O O . ALA A 1 395 ? -5.928 -14.930 20.939 1.00 90.69 395 ALA A O 1
ATOM 2963 N N . THR A 1 396 ? -5.479 -12.727 21.100 1.00 89.00 396 THR A N 1
ATOM 2964 C CA . THR A 1 396 ? -4.852 -12.534 19.792 1.00 89.00 396 THR A CA 1
ATOM 2965 C C . THR A 1 396 ? -3.896 -11.335 19.849 1.00 89.00 396 THR A C 1
ATOM 2967 O O . THR A 1 396 ? -3.682 -10.739 20.909 1.00 89.00 396 THR A O 1
ATOM 2970 N N . VAL A 1 397 ? -3.308 -10.979 18.712 1.00 85.88 397 VAL A N 1
ATOM 2971 C CA . VAL A 1 397 ? -2.521 -9.762 18.533 1.00 85.88 397 VAL A CA 1
ATOM 2972 C C . VAL A 1 397 ? -3.135 -8.979 17.380 1.00 85.88 397 VAL A C 1
ATOM 2974 O O . VAL A 1 397 ? -3.312 -9.517 16.290 1.00 85.88 397 VAL A O 1
ATOM 2977 N N . VAL A 1 398 ? -3.455 -7.707 17.607 1.00 86.94 398 VAL A N 1
ATOM 2978 C CA . VAL A 1 398 ? -3.913 -6.807 16.540 1.00 86.94 398 VAL A CA 1
ATOM 2979 C C . VAL A 1 398 ? -2.958 -5.643 16.415 1.00 86.94 398 VAL A C 1
ATOM 2981 O O . VAL A 1 398 ? -2.615 -5.033 17.426 1.00 86.94 398 VAL A O 1
ATOM 2984 N N . ASN A 1 399 ? -2.504 -5.349 15.197 1.00 85.81 399 ASN A N 1
ATOM 2985 C CA . ASN A 1 399 ? -1.530 -4.287 14.937 1.00 85.81 399 ASN A CA 1
ATOM 2986 C C . ASN A 1 399 ? -0.376 -4.315 15.964 1.00 85.81 399 ASN A C 1
ATOM 2988 O O . ASN A 1 399 ? -0.114 -3.323 16.640 1.00 85.81 399 ASN A O 1
ATOM 2992 N N . HIS A 1 400 ? 0.236 -5.485 16.181 1.00 81.50 400 HIS A N 1
ATOM 2993 C CA . HIS A 1 400 ? 1.312 -5.707 17.165 1.00 81.50 400 HIS A CA 1
ATOM 2994 C C . HIS A 1 400 ? 0.990 -5.396 18.643 1.00 81.50 400 HIS A C 1
ATOM 2996 O O . HIS A 1 400 ? 1.890 -5.386 19.484 1.00 81.50 400 HIS A O 1
ATOM 3002 N N . ASN A 1 401 ? -0.277 -5.188 18.992 1.00 84.50 401 ASN A N 1
ATOM 3003 C CA . ASN A 1 401 ? -0.732 -4.984 20.360 1.00 84.50 401 ASN A CA 1
ATOM 3004 C C . ASN A 1 401 ? -1.477 -6.223 20.886 1.00 84.50 401 ASN A C 1
ATOM 3006 O O . ASN A 1 401 ? -2.238 -6.843 20.138 1.00 84.50 401 ASN A O 1
ATOM 3010 N N . PRO A 1 402 ? -1.307 -6.577 22.176 1.00 88.81 402 PRO A N 1
ATOM 3011 C CA . PRO A 1 402 ? -2.113 -7.615 22.806 1.00 88.81 402 PRO A CA 1
ATOM 3012 C C . PRO A 1 402 ? -3.602 -7.279 22.719 1.00 88.81 402 PRO A C 1
ATOM 3014 O O . PRO A 1 402 ? -4.010 -6.146 22.990 1.00 88.81 402 PRO A O 1
ATOM 3017 N N . ALA A 1 403 ? -4.412 -8.265 22.349 1.00 91.75 403 ALA A N 1
ATOM 3018 C CA . ALA A 1 403 ? -5.835 -8.066 22.149 1.00 91.75 403 ALA A CA 1
ATOM 3019 C C . ALA A 1 403 ? -6.665 -9.301 22.498 1.00 91.75 403 ALA A C 1
ATOM 3021 O O . ALA A 1 403 ? -6.161 -10.415 22.645 1.00 91.75 403 ALA A O 1
ATOM 3022 N N . LEU A 1 404 ? -7.970 -9.084 22.615 1.00 94.69 404 LEU A N 1
ATOM 3023 C CA . LEU A 1 404 ? -8.973 -10.104 22.873 1.00 94.69 404 LEU A CA 1
ATOM 3024 C C . LEU A 1 404 ? -10.072 -10.001 21.818 1.00 94.69 404 LEU A C 1
ATOM 3026 O O . LEU A 1 404 ? -10.681 -8.948 21.636 1.00 94.69 404 LEU A O 1
ATOM 3030 N N . LEU A 1 405 ? -10.358 -11.113 21.150 1.00 94.94 405 LEU A N 1
ATOM 3031 C CA . LEU A 1 405 ? -11.575 -11.271 20.366 1.00 94.94 405 LEU A CA 1
ATOM 3032 C C . LEU A 1 405 ? -12.711 -11.642 21.311 1.00 94.94 405 LEU A C 1
ATOM 3034 O O . LEU A 1 405 ? -12.592 -12.606 22.068 1.00 94.94 405 LEU A O 1
ATOM 3038 N N . VAL A 1 406 ? -13.801 -10.884 21.265 1.00 95.25 406 VAL A N 1
ATOM 3039 C CA . VAL A 1 406 ? -14.969 -11.075 22.126 1.00 95.25 406 VAL A CA 1
ATOM 3040 C C . VAL A 1 406 ? -16.073 -11.736 21.315 1.00 95.25 406 VAL A C 1
ATOM 3042 O O . VAL A 1 406 ? -16.479 -11.206 20.283 1.00 95.25 406 VAL A O 1
ATOM 3045 N N . PHE A 1 407 ? -16.594 -12.859 21.797 1.00 94.38 407 PHE A N 1
ATOM 3046 C CA . PHE A 1 407 ? -17.666 -13.605 21.144 1.00 94.38 407 PHE A CA 1
ATOM 3047 C C . PHE A 1 407 ? -18.926 -13.634 22.004 1.00 94.38 407 PHE A C 1
ATOM 3049 O O . PHE A 1 407 ? -18.860 -13.714 23.232 1.00 94.38 407 PHE A O 1
ATOM 3056 N N . VAL A 1 408 ? -20.083 -13.602 21.344 1.00 92.56 408 VAL A N 1
ATOM 3057 C CA . VAL A 1 408 ? -21.390 -13.915 21.932 1.00 92.56 408 VAL A CA 1
ATOM 3058 C C . VAL A 1 408 ? -21.937 -15.127 21.184 1.00 92.56 408 VAL A C 1
ATOM 3060 O O . VAL A 1 408 ? -22.314 -15.032 20.015 1.00 92.56 408 VAL A O 1
ATOM 3063 N N . GLY A 1 409 ? -21.937 -16.287 21.846 1.00 89.31 409 GLY A N 1
ATOM 3064 C CA . GLY A 1 409 ? -22.058 -17.564 21.139 1.00 89.31 409 GLY A CA 1
ATOM 3065 C C . GLY A 1 409 ? -20.883 -17.742 20.174 1.00 89.31 409 GLY A C 1
ATOM 3066 O O . GLY A 1 409 ? -19.739 -17.551 20.573 1.00 89.31 409 GLY A O 1
ATOM 3067 N N . ASP A 1 410 ? -21.176 -18.034 18.906 1.00 87.06 410 ASP A N 1
ATOM 3068 C CA . ASP A 1 410 ? -20.162 -18.194 17.851 1.00 87.06 410 ASP A CA 1
ATOM 3069 C C . ASP A 1 410 ? -19.913 -16.906 17.038 1.00 87.06 410 ASP A C 1
ATOM 3071 O O . ASP A 1 410 ? -19.097 -16.892 16.116 1.00 87.06 410 ASP A O 1
ATOM 3075 N N . ALA A 1 411 ? -20.631 -15.818 17.336 1.00 90.88 411 ALA A N 1
ATOM 3076 C CA . ALA A 1 411 ? -20.525 -14.561 16.600 1.00 90.88 411 ALA A CA 1
ATOM 3077 C C . ALA A 1 411 ? -19.503 -13.619 17.250 1.00 90.88 411 ALA A C 1
ATOM 3079 O O . ALA A 1 411 ? -19.547 -13.388 18.460 1.00 90.88 411 ALA A O 1
ATOM 3080 N N . LEU A 1 412 ? -18.614 -13.042 16.436 1.00 93.50 412 LEU A N 1
ATOM 3081 C CA . LEU A 1 412 ? -17.680 -12.004 16.871 1.00 93.50 412 LEU A CA 1
ATOM 3082 C C . LEU A 1 412 ? -18.459 -10.722 17.228 1.00 93.50 412 LEU A C 1
ATOM 3084 O O . LEU A 1 412 ? -19.084 -10.111 16.365 1.00 93.50 412 LEU A O 1
ATOM 3088 N N . ASP A 1 413 ? -18.419 -10.327 18.501 1.00 94.75 413 ASP A N 1
ATOM 3089 C CA . ASP A 1 413 ? -19.037 -9.101 19.040 1.00 94.75 413 ASP A CA 1
ATOM 3090 C C . ASP A 1 413 ? -18.103 -7.887 18.936 1.00 94.75 413 ASP A C 1
ATOM 3092 O O . ASP A 1 413 ? -18.560 -6.743 18.917 1.00 94.75 413 ASP A O 1
ATOM 3096 N N . GLY A 1 414 ? -16.791 -8.124 18.893 1.00 95.50 414 GLY A N 1
ATOM 3097 C CA . GLY A 1 414 ? -15.799 -7.076 18.698 1.00 95.50 414 GLY A CA 1
ATOM 3098 C C . GLY A 1 414 ? -14.389 -7.480 19.112 1.00 95.50 414 GLY A C 1
ATOM 3099 O O . GLY A 1 414 ? -14.128 -8.626 19.484 1.00 95.50 414 GLY A O 1
ATOM 3100 N N . VAL A 1 415 ? -13.490 -6.503 19.070 1.00 96.31 415 VAL A N 1
ATOM 3101 C CA . VAL A 1 415 ? -12.071 -6.643 19.412 1.00 96.31 415 VAL A CA 1
ATOM 3102 C C . VAL A 1 415 ? -11.711 -5.658 20.507 1.00 96.31 415 VAL A C 1
ATOM 3104 O O . VAL A 1 415 ? -11.993 -4.469 20.385 1.00 96.31 415 VAL A O 1
ATOM 3107 N N . VAL A 1 416 ? -11.062 -6.142 21.558 1.00 96.44 416 VAL A N 1
ATOM 3108 C CA . VAL A 1 416 ? -10.492 -5.315 22.622 1.00 96.44 416 VAL A CA 1
ATOM 3109 C C . VAL A 1 416 ? -8.981 -5.282 22.447 1.00 96.44 416 VAL A C 1
ATOM 3111 O O . VAL A 1 416 ? -8.329 -6.299 22.664 1.00 96.44 416 VAL A O 1
ATOM 3114 N N . ALA A 1 417 ? -8.423 -4.134 22.078 1.00 93.94 417 ALA A N 1
ATOM 3115 C CA . ALA A 1 417 ? -6.982 -3.908 22.109 1.00 93.94 417 ALA A CA 1
ATOM 3116 C C . ALA A 1 417 ? -6.577 -3.342 23.477 1.00 93.94 417 ALA A C 1
ATOM 3118 O O . ALA A 1 417 ? -7.242 -2.449 24.011 1.00 93.94 417 ALA A O 1
ATOM 3119 N N . LEU A 1 418 ? -5.498 -3.877 24.051 1.00 93.06 418 LEU A N 1
ATOM 3120 C CA . LEU A 1 418 ? -5.032 -3.520 25.388 1.00 93.06 418 LEU A CA 1
ATOM 3121 C C . LEU A 1 418 ? -3.703 -2.762 25.318 1.00 93.06 418 LEU A C 1
ATOM 3123 O O . LEU A 1 418 ? -2.724 -3.219 24.719 1.00 93.06 418 LEU A O 1
ATOM 3127 N N . GLY A 1 419 ? -3.664 -1.602 25.968 1.00 89.88 419 GLY A N 1
ATOM 3128 C CA . GLY A 1 419 ? -2.425 -0.939 26.357 1.00 89.88 419 GLY A CA 1
ATOM 3129 C C . GLY A 1 419 ? -1.962 -1.502 27.692 1.00 89.88 419 GLY A C 1
ATOM 3130 O O . GLY A 1 419 ? -2.737 -1.524 28.646 1.00 89.88 419 GLY A O 1
ATOM 3131 N N . ILE A 1 420 ? -0.718 -1.972 27.764 1.00 88.25 420 ILE A N 1
ATOM 3132 C CA . ILE A 1 420 ? -0.150 -2.562 28.979 1.00 88.25 420 ILE A CA 1
ATOM 3133 C C . ILE A 1 420 ? 1.160 -1.852 29.303 1.00 88.25 420 ILE A C 1
ATOM 3135 O O . ILE A 1 420 ? 2.069 -1.812 28.474 1.00 88.25 420 ILE A O 1
ATOM 3139 N N . THR A 1 421 ? 1.248 -1.318 30.519 1.00 85.06 421 THR A N 1
ATOM 3140 C CA . THR A 1 421 ? 2.443 -0.666 31.062 1.00 85.06 421 THR A CA 1
ATOM 3141 C C . THR A 1 421 ? 2.652 -1.158 32.487 1.00 85.06 421 THR A C 1
ATOM 3143 O O . THR A 1 421 ? 1.713 -1.259 33.261 1.00 85.06 421 THR A O 1
ATOM 3146 N N . GLU A 1 422 ? 3.885 -1.511 32.821 1.00 83.38 422 GLU A N 1
ATOM 3147 C CA . GLU A 1 422 ? 4.323 -2.071 34.107 1.00 83.38 422 GLU A CA 1
ATOM 3148 C C . GLU A 1 422 ? 3.446 -3.225 34.632 1.00 83.38 422 GLU A C 1
ATOM 3150 O O . GLU A 1 422 ? 3.259 -3.393 35.832 1.00 83.38 422 GLU A O 1
ATOM 3155 N N . GLY A 1 423 ? 2.923 -4.055 33.721 1.00 87.19 423 GLY A N 1
ATOM 3156 C CA . GLY A 1 423 ? 2.055 -5.184 34.071 1.00 87.19 423 GLY A CA 1
ATOM 3157 C C . GLY A 1 423 ? 0.612 -4.795 34.414 1.00 87.19 423 GLY A C 1
ATOM 3158 O O . GLY A 1 423 ? -0.142 -5.639 34.888 1.00 87.19 423 GLY A O 1
ATOM 3159 N N . LEU A 1 424 ? 0.217 -3.547 34.155 1.00 92.44 424 LEU A N 1
ATOM 3160 C CA . LEU A 1 424 ? -1.138 -3.039 34.338 1.00 92.44 424 LEU A CA 1
ATOM 3161 C C . LEU A 1 424 ? -1.741 -2.608 33.001 1.00 92.44 424 LEU A C 1
ATOM 3163 O O . LEU A 1 424 ? -1.060 -2.076 32.122 1.00 92.44 424 LEU A O 1
ATOM 3167 N N . VAL A 1 425 ? -3.041 -2.830 32.852 1.00 94.00 425 VAL A N 1
ATOM 3168 C CA . VAL A 1 425 ? -3.835 -2.388 31.708 1.00 94.00 425 VAL A CA 1
ATOM 3169 C C . VAL A 1 425 ? -4.088 -0.887 31.841 1.00 94.00 425 VAL A C 1
ATOM 3171 O O . VAL A 1 425 ? -4.799 -0.451 32.744 1.00 94.00 425 VAL A O 1
ATOM 3174 N N . THR A 1 426 ? -3.511 -0.099 30.937 1.00 92.69 426 THR A N 1
ATOM 3175 C CA . THR A 1 426 ? -3.609 1.370 30.901 1.00 92.69 426 THR A CA 1
ATOM 3176 C C . THR A 1 426 ? -4.645 1.874 29.900 1.00 92.69 426 THR A C 1
ATOM 3178 O O . THR A 1 426 ? -5.237 2.933 30.103 1.00 92.69 426 THR A O 1
ATOM 3181 N N . SER A 1 427 ? -4.909 1.124 28.831 1.00 93.31 427 SER A N 1
ATOM 3182 C CA . SER A 1 427 ? -5.971 1.447 27.879 1.00 93.31 427 SER A CA 1
ATOM 3183 C C . SER A 1 427 ? -6.727 0.202 27.438 1.00 93.31 427 SER A C 1
ATOM 3185 O O . SER A 1 427 ? -6.151 -0.876 27.291 1.00 93.31 427 SER A O 1
ATOM 3187 N N . ILE A 1 428 ? -8.032 0.366 27.235 1.00 96.62 428 ILE A N 1
ATOM 3188 C CA . ILE A 1 428 ? -8.942 -0.660 26.730 1.00 96.62 428 ILE A CA 1
ATOM 3189 C C . ILE A 1 428 ? -9.694 -0.045 25.556 1.00 96.62 428 ILE A C 1
ATOM 3191 O O . ILE A 1 428 ? -10.637 0.721 25.752 1.00 96.62 428 ILE A O 1
ATOM 3195 N N . ASP A 1 429 ? -9.294 -0.391 24.339 1.00 97.00 429 ASP A N 1
ATOM 3196 C CA . ASP A 1 429 ? -9.941 0.099 23.127 1.00 97.00 429 ASP A CA 1
ATOM 3197 C C . ASP A 1 429 ? -10.833 -1.001 22.553 1.00 97.00 429 ASP A C 1
ATOM 3199 O O . ASP A 1 429 ? -10.356 -1.975 21.970 1.00 97.00 429 ASP A O 1
ATOM 3203 N N . PHE A 1 430 ? -12.144 -0.870 22.754 1.00 97.12 430 PHE A N 1
ATOM 3204 C CA . PHE A 1 430 ? -13.130 -1.860 22.340 1.00 97.12 430 PHE A CA 1
ATOM 3205 C C . PHE A 1 430 ? -13.807 -1.460 21.026 1.00 97.12 430 PHE A C 1
ATOM 3207 O O . PHE A 1 430 ? -14.749 -0.665 21.000 1.00 97.12 430 PHE A O 1
ATOM 3214 N N . VAL A 1 431 ? -13.367 -2.063 19.926 1.00 96.94 431 VAL A N 1
ATOM 3215 C CA . VAL A 1 431 ? -13.990 -1.923 18.609 1.00 96.94 431 VAL A CA 1
ATOM 3216 C C . VAL A 1 431 ? -15.153 -2.904 18.503 1.00 96.94 431 VAL A C 1
ATOM 3218 O O . VAL A 1 431 ? -14.952 -4.112 18.394 1.00 96.94 431 VAL A O 1
ATOM 3221 N N . ARG A 1 432 ? -16.381 -2.385 18.541 1.00 95.75 432 ARG A N 1
ATOM 3222 C CA . ARG A 1 432 ? -17.626 -3.157 18.380 1.00 95.75 432 ARG A CA 1
ATOM 3223 C C . ARG A 1 432 ? -18.386 -2.826 17.107 1.00 95.75 432 ARG A C 1
ATOM 3225 O O . ARG A 1 432 ? -19.329 -3.531 16.767 1.00 95.75 432 ARG A O 1
ATOM 3232 N N . ASN A 1 433 ? -18.030 -1.737 16.429 1.00 94.56 433 ASN A N 1
ATOM 3233 C CA . ASN A 1 433 ? -18.651 -1.366 15.169 1.00 94.56 433 ASN A CA 1
ATOM 3234 C C . ASN A 1 433 ? -18.470 -2.523 14.164 1.00 94.56 433 ASN A C 1
ATOM 3236 O O . ASN A 1 433 ? -17.339 -2.773 13.746 1.00 94.56 433 ASN A O 1
ATOM 3240 N N . PRO A 1 434 ? -19.552 -3.203 13.736 1.00 92.31 434 PRO A N 1
ATOM 3241 C CA . PRO A 1 434 ? -19.448 -4.380 12.875 1.00 92.31 434 PRO A CA 1
ATOM 3242 C C . PRO A 1 434 ? -18.831 -4.065 11.508 1.00 92.31 434 PRO A C 1
ATOM 3244 O O . PRO A 1 434 ? -18.272 -4.950 10.873 1.00 92.31 434 PRO A O 1
ATOM 3247 N N . GLN A 1 435 ? -18.874 -2.804 11.066 1.00 90.88 435 GLN A N 1
ATOM 3248 C CA . GLN A 1 435 ? -18.244 -2.364 9.818 1.00 90.88 435 GLN A CA 1
ATOM 3249 C C . GLN A 1 435 ? -16.712 -2.280 9.907 1.00 90.88 435 GLN A C 1
ATOM 3251 O O . GLN A 1 435 ? -16.068 -2.091 8.883 1.00 90.88 435 GLN A O 1
ATOM 3256 N N . LYS A 1 436 ? -16.135 -2.408 11.109 1.00 91.44 436 LYS A N 1
ATOM 3257 C CA . LYS A 1 436 ? -14.688 -2.370 11.376 1.00 91.44 436 LYS A CA 1
ATOM 3258 C C . LYS A 1 436 ? -14.127 -3.731 11.794 1.00 91.44 436 LYS A C 1
ATOM 3260 O O . LYS A 1 436 ? -13.036 -3.803 12.341 1.00 91.44 436 LYS A O 1
ATOM 3265 N N . LEU A 1 437 ? -14.882 -4.813 11.615 1.00 90.62 437 LEU A N 1
ATOM 3266 C CA . LEU A 1 437 ? -14.443 -6.160 12.000 1.00 90.62 437 LEU A CA 1
ATOM 3267 C C . LEU A 1 437 ? -14.003 -7.004 10.794 1.00 90.62 437 LEU A C 1
ATOM 3269 O O . LEU A 1 437 ? -13.694 -8.180 10.960 1.00 90.62 437 LEU A O 1
ATOM 3273 N N . ASN A 1 438 ? -13.949 -6.415 9.593 1.00 81.75 438 ASN A N 1
ATOM 3274 C CA . ASN A 1 438 ? -13.603 -7.119 8.354 1.00 81.75 438 ASN A CA 1
ATOM 3275 C C . ASN A 1 438 ? -12.129 -7.556 8.322 1.00 81.75 438 ASN A C 1
ATOM 3277 O O . ASN A 1 438 ? -11.813 -8.594 7.748 1.00 81.75 438 ASN A O 1
ATOM 3281 N N . GLY A 1 439 ? -11.241 -6.787 8.963 1.00 72.81 439 GLY A N 1
ATOM 3282 C CA . GLY A 1 439 ? -9.808 -7.086 9.083 1.00 72.81 439 GLY A CA 1
ATOM 3283 C C . GLY A 1 439 ? -9.447 -8.211 10.063 1.00 72.81 439 GLY A C 1
ATOM 3284 O O . GLY A 1 439 ? -8.264 -8.482 10.267 1.00 72.81 439 GLY A O 1
ATOM 3285 N N . ILE A 1 440 ? -10.435 -8.861 10.687 1.00 83.88 440 ILE A N 1
ATOM 3286 C CA . ILE A 1 440 ? -10.215 -9.950 11.643 1.00 83.88 440 ILE A CA 1
ATOM 3287 C C . ILE A 1 440 ? -10.387 -11.291 10.937 1.00 83.88 440 ILE A C 1
ATOM 3289 O O . ILE A 1 440 ? -11.479 -11.663 10.498 1.00 83.88 440 ILE A O 1
ATOM 3293 N N . GLY A 1 441 ? -9.286 -12.034 10.837 1.00 68.06 441 GLY A N 1
ATOM 3294 C CA . GLY A 1 441 ? -9.244 -13.342 10.208 1.00 68.06 441 GLY A CA 1
ATOM 3295 C C . GLY A 1 441 ? -9.889 -14.391 11.102 1.00 68.06 441 GLY A C 1
ATOM 3296 O O . GLY A 1 441 ? -9.204 -15.115 11.816 1.00 68.06 441 GLY A O 1
ATOM 3297 N N . ILE A 1 442 ? -11.213 -14.549 11.026 1.00 59.84 442 ILE A N 1
ATOM 3298 C CA . ILE A 1 442 ? -11.908 -15.693 11.639 1.00 59.84 442 ILE A CA 1
ATOM 3299 C C . ILE A 1 442 ? -11.595 -16.967 10.819 1.00 59.84 442 ILE A C 1
ATOM 3301 O O . ILE A 1 442 ? -12.471 -17.560 10.194 1.00 59.84 442 ILE A O 1
ATOM 3305 N N . GLN A 1 443 ? -10.326 -17.380 10.755 1.00 35.66 443 GLN A N 1
ATOM 3306 C CA . GLN A 1 443 ? -9.913 -18.678 10.228 1.00 35.66 443 GLN A CA 1
ATOM 3307 C C . GLN A 1 443 ? -9.685 -19.636 11.396 1.00 35.66 443 GLN A C 1
ATOM 3309 O O . GLN A 1 443 ? -8.781 -19.456 12.206 1.00 35.66 443 GLN A O 1
ATOM 3314 N N . GLY A 1 444 ? -10.547 -20.649 11.484 1.00 35.31 444 GLY A N 1
ATOM 3315 C CA . GLY A 1 444 ? -10.522 -21.660 12.538 1.00 35.31 444 GLY A CA 1
ATOM 3316 C C . GLY A 1 444 ? -11.926 -22.143 12.882 1.00 35.31 444 GLY A C 1
ATOM 3317 O O . GLY A 1 444 ? -12.461 -21.798 13.932 1.00 35.31 444 GLY A O 1
ATOM 3318 N N . ARG A 1 445 ? -12.523 -22.907 11.964 1.00 31.14 445 ARG A N 1
ATOM 3319 C CA . ARG A 1 445 ? -13.469 -23.968 12.325 1.00 31.14 445 ARG A CA 1
ATOM 3320 C C . ARG A 1 445 ? -12.701 -25.272 12.417 1.00 31.14 445 ARG A C 1
ATOM 3322 O O . ARG A 1 445 ? -11.784 -25.433 11.578 1.00 31.14 445 ARG A O 1
#

Radius of gyration: 30.28 Å; Cα contacts (8 Å, |Δi|>4): 657; chains: 1; bounding box: 66×50×89 Å

Solvent-accessible surface area (backbone atoms only — not comparable to full-atom values): 23994 Å² total; per-residue (Å²): 126,72,50,79,56,63,54,78,86,30,74,68,44,37,58,54,49,49,56,53,50,54,56,48,47,61,40,69,74,41,90,46,55,68,67,54,52,37,53,39,45,30,45,46,15,60,76,72,63,14,55,34,55,31,44,42,37,52,45,41,36,42,73,74,66,49,52,69,69,56,66,70,35,53,90,50,45,91,82,43,85,87,58,52,72,56,48,50,29,50,45,50,46,32,53,42,68,65,41,46,90,81,33,97,80,54,66,55,67,68,53,53,60,50,32,58,76,67,38,56,74,69,33,46,51,36,49,55,50,46,50,55,49,45,53,49,53,32,49,54,38,52,76,24,46,43,62,54,80,78,71,54,77,69,76,57,54,67,59,51,52,52,56,51,47,62,68,43,41,50,54,49,31,17,54,20,21,70,60,58,35,27,59,69,64,10,50,52,34,44,53,50,39,51,57,50,53,77,72,45,69,66,94,77,50,91,50,62,66,63,49,49,53,39,46,26,50,36,47,30,54,53,48,41,58,51,46,51,64,56,53,76,74,48,47,42,47,88,68,62,41,54,38,62,31,62,92,46,78,89,66,56,87,44,56,51,46,77,49,38,44,71,54,52,56,53,49,71,75,45,57,72,66,21,37,44,34,28,40,44,34,79,75,65,67,47,52,44,62,60,50,10,66,42,69,75,43,55,39,70,58,36,49,52,26,24,50,51,37,47,57,56,48,64,75,68,54,77,81,85,88,78,62,72,71,54,52,49,57,44,50,53,49,44,49,52,15,47,55,72,30,37,42,72,50,31,50,73,37,34,26,71,77,14,36,39,40,27,18,11,67,69,79,42,95,49,50,62,62,71,39,67,21,23,68,57,41,22,53,51,40,23,51,44,41,73,74,45,76,73,60,50,73,44,82,50,31,31,18,82,27,53,25,32,42,32,22,49,78,93,43,80,56,32,39,36,40,46,40,74,54,98,70,19,36,42,33,38,42,33,45,37,25,75,90,43,50,77,50,47,78,90,78,82,132

InterPro domains:
  IPR003779 Alkyl hydroperoxide reductase AhpD/CMD-like [PF02627] (23-95)
  IPR004675 Alkylhydroperoxidase AhpD core [TIGR00778] (31-80)
  IPR007627 RNA polymerase sigma-70 region 2 [PF04542] (166-229)
  IPR013249 RNA polymerase sigma factor 70, region 4 type 2 [PF08281] (264-312)
  IPR013324 RNA polymerase sigma factor, region 3/4-like [SSF88659] (259-313)
  IPR013325 RNA polymerase sigma factor, region 2 [SSF88946] (165-244)
  IPR014284 RNA polymerase sigma-70-like domain [TIGR02937] (166-313)
  IPR029032 AhpD-like [G3DSA:1.20.1290.10] (1-148)
  IPR029032 AhpD-like [SSF69118] (23-151)
  IPR032710 NTF2-like domain superfamily [SSF54427] (323-437)
  IPR036388 Winged helix-like DNA-binding domain superfamily [G3DSA:1.10.10.10] (243-317)
  IPR052704 ECF Sigma-70 Factor Domain-Containing Protein [PTHR30173] (161-440)

pLDDT: mean 87.41, std 12.51, range [31.14, 98.69]

Mean predicted aligned error: 12.58 Å

Secondary structure (DSSP, 8-state):
---SS-TTT-HHHHHHHHHHHHHHHHHHTSSS-HHHHHHHHHHHHHHHT-HHHHHHHHHHHHHTT--HHHHHHGGGTTT-TTS-HHHHHHHHHHHHHH-TTT-TT-S-HHHHHHHTTT--HHHHHHHHHHHHHHHHHHHHHHHTTPPSS---TTTTHHHHHHHHHHHHHHHHHHHHHHHHS-HHHHHHHHHHHHHHHHTS-GGG-S-HHHHHHHHHHHHHHHHHHHHHHHHTT-SS---PPP-B--SSGGG--STTTTS-HHHHHHHTTS-HHHHHHHIIIIIT---HHHHHHHHTS-HHHHHHHHHHHHHHHHTTPPP----HHHHHHHHHHHHHHHHHT-HHHHHHHEEEEEEEEEE-TTTS---SS-EESHHHHHHHHHHHHHHSPPEEEEEEEETTEEEEEEEETTEEEEEEEEEEETTEEEEEEEE--GGG-TTS-----

Foldseek 3Di:
DDWQDDLCPDPVSLVVVLVLVVLVVLLVPFPADPLLLLLLLLLLLVVLVLQASNQQSLQQNVVVPDDPVCSVCSPVVVPDPPDDQLSVLLSLLLVQLSVVVVDPVGRDPVSVVSNVVRDDPRNVVSSSSSSVSSSVVSCVCVVRVPDHDPDHPCPCVVVSLVVVLVVCVLVLLLLLCLLALASVQSNVLSVVLVVVCVVDDVVPCPDPNLSSNLSSLLSSLVVSVVVVVVCVVWQADDAGQWAFADPDPVRGPGLNLQFARLNSRLLVPADSLLSSLQCCCVSVNDQLPSSCSSVVHHSVVSVVSPVVSVVSVVVPDDDDDDDPVLQVVLLVLCQVCLQQLVLVSQLVAADQFAKEGAHQRVVDDDPRYIQTGSNRVSVVSSVCNVPHARKHWDWGAISNFTKIQIDRVPDGQWIWGFDDDPSHTRYTYTYRHPSSCPSPPPPDD

Nearest PDB structures (foldseek):
  5xe7-assembly2_B  TM=7.640E-01  e=4.725E-15  Mycobacterium tuberculosis H37Rv
  2ijc-assembly2_I  TM=9.464E-01  e=9.915E-08  Pseudomonas aeruginosa PAO1
  2gmy-assembly1_C  TM=9.509E-01  e=9.915E-08  Agrobacterium fabrum str. C58
  6k40-assembly3_C  TM=8.613E-01  e=1.436E-04  Deinococcus radiodurans R1 = ATCC 13939 = DSM 20539
  2prr-assembly1_E  TM=8.599E-01  e=1.894E-03  Cupriavidus pinatubonensis JMP134

Sequence (445 aa):
MNARLDFFGNATAAKFTKYINSAGKVIGDSTLPATTQELVKIRASQINGCGFCTDMHTKDAAHAGESALRLNLVAAWREATVFTDAERAALELTEQGTRIADAAGGVPEDVWTNATKYFDEDQLAALVGLIALINSYNRMNVIAATPAGGYTPGQWADMSVASEFDALRPRLVGVAYGLLGSVTEAEDVVQEAWIRLQRSNLDEIDDLTGWLVTTTSRLALDVLRSARSRRESYVGPWLPEPVETAADPADAVSLADSISWAMLVVLETLAPAERAAFVLHDLFGLSFTEIGTALGRNPAACRKLASRARDHIDSRKPRFTIDPTVHRSVVDAFAEAATSGDLEGLLRVLDPNAVLTADGGGIVRAALEPVVGAEAIAAFLSGIAAQGPHKTMRATVVNHNPALLVFVGDALDGVVALGITEGLVTSIDFVRNPQKLNGIGIQGR